Protein AF-0000000073595393 (afdb_homodimer)

Structure (mmCIF, N/CA/C/O backbone):
data_AF-0000000073595393-model_v1
#
loop_
_entity.id
_entity.type
_entity.pdbx_description
1 polymer 'Vacuolar protein 8'
#
loop_
_atom_site.group_PDB
_atom_site.id
_atom_site.type_symbol
_atom_site.label_atom_id
_atom_site.label_alt_id
_atom_site.label_comp_id
_atom_site.label_asym_id
_atom_site.label_entity_id
_atom_site.label_seq_id
_atom_site.pdbx_PDB_ins_code
_atom_site.Cartn_x
_atom_site.Cartn_y
_atom_site.Cartn_z
_atom_site.occupancy
_atom_site.B_iso_or_equiv
_atom_site.auth_seq_id
_atom_site.auth_comp_id
_atom_site.auth_asym_id
_atom_site.auth_atom_id
_atom_site.pdbx_PDB_model_num
ATOM 1 N N . MET A 1 1 ? 21.719 11.258 -5.488 1 20.14 1 MET A N 1
ATOM 2 C CA . MET A 1 1 ? 20.328 11.211 -5.09 1 20.14 1 MET A CA 1
ATOM 3 C C . MET A 1 1 ? 19.422 11.734 -6.203 1 20.14 1 MET A C 1
ATOM 5 O O . MET A 1 1 ? 19.188 12.938 -6.305 1 20.14 1 MET A O 1
ATOM 9 N N . LYS A 1 2 ? 19.406 11.078 -7.375 1 21.73 2 LYS A N 1
ATOM 10 C CA . LYS A 1 2 ? 19.422 11.422 -8.789 1 21.73 2 LYS A CA 1
ATOM 11 C C . LYS A 1 2 ? 18 11.648 -9.312 1 21.73 2 LYS A C 1
ATOM 13 O O . LYS A 1 2 ? 17.203 10.719 -9.375 1 21.73 2 LYS A O 1
ATOM 18 N N . HIS A 1 3 ? 17.391 12.773 -8.898 1 20.84 3 HIS A N 1
ATOM 19 C CA . HIS A 1 3 ? 16.031 13.281 -8.914 1 20.84 3 HIS A CA 1
ATOM 20 C C . HIS A 1 3 ? 15.508 13.422 -10.344 1 20.84 3 HIS A C 1
ATOM 22 O O . HIS A 1 3 ? 15.32 14.531 -10.836 1 20.84 3 HIS A O 1
ATOM 28 N N . SER A 1 4 ? 16 12.398 -11.18 1 20.38 4 SER A N 1
ATOM 29 C CA . SER A 1 4 ? 15.828 12.539 -12.625 1 20.38 4 SER A CA 1
ATOM 30 C C . SER A 1 4 ? 14.352 12.578 -13 1 20.38 4 SER A C 1
ATOM 32 O O . SER A 1 4 ? 13.578 11.711 -12.586 1 20.38 4 SER A O 1
ATOM 34 N N . GLU A 1 5 ? 13.828 13.789 -13.258 1 22.72 5 GLU A N 1
ATOM 35 C CA . GLU A 1 5 ? 12.602 14.461 -13.672 1 22.72 5 GLU A CA 1
ATOM 36 C C . GLU A 1 5 ? 12.078 13.898 -14.992 1 22.72 5 GLU A C 1
ATOM 38 O O . GLU A 1 5 ? 12.594 14.227 -16.062 1 22.72 5 GLU A O 1
ATOM 43 N N . ASN A 1 6 ? 11.82 12.5 -15 1 21.28 6 ASN A N 1
ATOM 44 C CA . ASN A 1 6 ? 11.523 11.852 -16.281 1 21.28 6 ASN A CA 1
ATOM 45 C C . ASN A 1 6 ? 10.289 12.461 -16.938 1 21.28 6 ASN A C 1
ATOM 47 O O . ASN A 1 6 ? 9.25 12.609 -16.297 1 21.28 6 ASN A O 1
ATOM 51 N N . ALA A 1 7 ? 10.5 13.336 -18.031 1 21.22 7 ALA A N 1
ATOM 52 C CA . ALA A 1 7 ? 9.711 14.109 -18.984 1 21.22 7 ALA A CA 1
ATOM 53 C C . ALA A 1 7 ? 8.688 13.227 -19.703 1 21.22 7 ALA A C 1
ATOM 55 O O . ALA A 1 7 ? 8.969 12.055 -19.984 1 21.22 7 ALA A O 1
ATOM 56 N N . PRO A 1 8 ? 7.43 13.688 -19.812 1 21.11 8 PRO A N 1
ATOM 57 C CA . PRO A 1 8 ? 6.234 13.016 -20.328 1 21.11 8 PRO A CA 1
ATOM 58 C C . PRO A 1 8 ? 6.324 12.742 -21.828 1 21.11 8 PRO A C 1
ATOM 60 O O . PRO A 1 8 ? 6.426 13.68 -22.625 1 21.11 8 PRO A O 1
ATOM 63 N N . ARG A 1 9 ? 7.184 11.742 -22.453 1 20.33 9 ARG A N 1
ATOM 64 C CA . ARG A 1 9 ? 7.375 11.492 -23.891 1 20.33 9 ARG A CA 1
ATOM 65 C C . ARG A 1 9 ? 6.074 11.039 -24.547 1 20.33 9 ARG A C 1
ATOM 67 O O . ARG A 1 9 ? 5.461 10.062 -24.109 1 20.33 9 ARG A O 1
ATOM 74 N N . PHE A 1 10 ? 5.344 11.906 -25.281 1 19.73 10 PHE A N 1
ATOM 75 C CA . PHE A 1 10 ? 4.094 11.727 -26.016 1 19.73 10 PHE A CA 1
ATOM 76 C C . PHE A 1 10 ? 4.309 10.875 -27.25 1 19.73 10 PHE A C 1
ATOM 78 O O . PHE A 1 10 ? 3.402 10.727 -28.078 1 19.73 10 PHE A O 1
ATOM 85 N N . PHE A 1 11 ? 5.02 9.656 -27.312 1 19.05 11 PHE A N 1
ATOM 86 C CA . PHE A 1 11 ? 5.387 9.031 -28.578 1 19.05 11 PHE A CA 1
ATOM 87 C C . PHE A 1 11 ? 4.16 8.438 -29.266 1 19.05 11 PHE A C 1
ATOM 89 O O . PHE A 1 11 ? 3.402 7.684 -28.656 1 19.05 11 PHE A O 1
ATOM 96 N N . SER A 1 12 ? 3.578 9.172 -30.266 1 19.48 12 SER A N 1
ATOM 97 C CA . SER A 1 12 ? 2.4 8.789 -31.031 1 19.48 12 SER A CA 1
ATOM 98 C C . SER A 1 12 ? 2.727 7.684 -32.031 1 19.48 12 SER A C 1
ATOM 100 O O . SER A 1 12 ? 3.488 7.898 -32.969 1 19.48 12 SER A O 1
ATOM 102 N N . PRO A 1 13 ? 3.053 6.441 -31.672 1 19.3 13 PRO A N 1
ATOM 103 C CA . PRO A 1 13 ? 3.572 5.535 -32.719 1 19.3 13 PRO A CA 1
ATOM 104 C C . PRO A 1 13 ? 2.51 5.121 -33.719 1 19.3 13 PRO A C 1
ATOM 106 O O . PRO A 1 13 ? 1.341 4.949 -33.375 1 19.3 13 PRO A O 1
ATOM 109 N N . ARG A 1 14 ? 2.666 5.438 -35 1 20.62 14 ARG A N 1
ATOM 110 C CA . ARG A 1 14 ? 1.896 5.254 -36.25 1 20.62 14 ARG A CA 1
ATOM 111 C C . ARG A 1 14 ? 1.828 3.779 -36.625 1 20.62 14 ARG A C 1
ATOM 113 O O . ARG A 1 14 ? 2.861 3.131 -36.812 1 20.62 14 ARG A O 1
ATOM 120 N N . PHE A 1 15 ? 0.966 2.955 -36.062 1 20.39 15 PHE A N 1
ATOM 121 C CA . PHE A 1 15 ? 0.879 1.542 -36.406 1 20.39 15 PHE A CA 1
ATOM 122 C C . PHE A 1 15 ? 0.303 1.364 -37.812 1 20.39 15 PHE A C 1
ATOM 124 O O . PHE A 1 15 ? -0.779 1.871 -38.094 1 20.39 15 PHE A O 1
ATOM 131 N N . LYS A 1 16 ? 1.207 1.181 -38.875 1 21.58 16 LYS A N 1
ATOM 132 C CA . LYS A 1 16 ? 0.833 0.852 -40.25 1 21.58 16 LYS A CA 1
ATOM 133 C C . LYS A 1 16 ? 0.175 -0.522 -40.312 1 21.58 16 LYS A C 1
ATOM 135 O O . LYS A 1 16 ? 0.71 -1.503 -39.812 1 21.58 16 LYS A O 1
ATOM 140 N N . ARG A 1 17 ? -1.15 -0.679 -40.594 1 22.92 17 ARG A N 1
ATOM 141 C CA . ARG A 1 17 ? -2.092 -1.787 -40.719 1 22.92 17 ARG A CA 1
ATOM 142 C C . ARG A 1 17 ? -1.833 -2.588 -41.969 1 22.92 17 ARG A C 1
ATOM 144 O O . ARG A 1 17 ? -2.492 -2.373 -43 1 22.92 17 ARG A O 1
ATOM 151 N N . THR A 1 18 ? -0.57 -3.062 -42.406 1 21.92 18 THR A N 1
ATOM 152 C CA . THR A 1 18 ? -0.555 -3.666 -43.719 1 21.92 18 THR A CA 1
ATOM 153 C C . THR A 1 18 ? -1.22 -5.039 -43.719 1 21.92 18 THR A C 1
ATOM 155 O O . THR A 1 18 ? -1.394 -5.668 -44.75 1 21.92 18 THR A O 1
ATOM 158 N N . GLN A 1 19 ? -1.277 -5.934 -42.656 1 21.39 19 GLN A N 1
ATOM 159 C CA . GLN A 1 19 ? -1.216 -7.367 -42.906 1 21.39 19 GLN A CA 1
ATOM 160 C C . GLN A 1 19 ? -2.543 -7.887 -43.469 1 21.39 19 GLN A C 1
ATOM 162 O O . GLN A 1 19 ? -3.553 -7.887 -42.75 1 21.39 19 GLN A O 1
ATOM 167 N N . GLY A 1 20 ? -2.869 -7.883 -44.844 1 22.88 20 GLY A N 1
ATOM 168 C CA . GLY A 1 20 ? -4.004 -8.219 -45.688 1 22.88 20 GLY A CA 1
ATOM 169 C C . GLY A 1 20 ? -4.383 -9.688 -45.625 1 22.88 20 GLY A C 1
ATOM 170 O O . GLY A 1 20 ? -5.57 -10.023 -45.594 1 22.88 20 GLY A O 1
ATOM 171 N N . HIS A 1 21 ? -3.48 -10.688 -46.031 1 24.42 21 HIS A N 1
ATOM 172 C CA . HIS A 1 21 ? -3.869 -11.922 -46.719 1 24.42 21 HIS A CA 1
ATOM 173 C C . HIS A 1 21 ? -4.414 -12.945 -45.719 1 24.42 21 HIS A C 1
ATOM 175 O O . HIS A 1 21 ? -4.867 -14.023 -46.125 1 24.42 21 HIS A O 1
ATOM 181 N N . LYS A 1 22 ? -3.799 -13.023 -44.438 1 27.8 22 LYS A N 1
ATOM 182 C CA . LYS A 1 22 ? -3.967 -14.203 -43.594 1 27.8 22 LYS A CA 1
ATOM 183 C C . LYS A 1 22 ? -5.41 -14.336 -43.125 1 27.8 22 LYS A C 1
ATOM 185 O O . LYS A 1 22 ? -5.699 -15.094 -42.188 1 27.8 22 LYS A O 1
ATOM 190 N N . LYS A 1 23 ? -6.383 -13.773 -44 1 29.8 23 LYS A N 1
ATOM 191 C CA . LYS A 1 23 ? -7.758 -13.656 -43.531 1 29.8 23 LYS A CA 1
ATOM 192 C C . LYS A 1 23 ? -8.484 -14.992 -43.594 1 29.8 23 LYS A C 1
ATOM 194 O O . LYS A 1 23 ? -9.57 -15.148 -43.031 1 29.8 23 LYS A O 1
ATOM 199 N N . LYS A 1 24 ? -8.07 -15.859 -44.438 1 31.69 24 LYS A N 1
ATOM 200 C CA . LYS A 1 24 ? -9.086 -16.828 -44.844 1 31.69 24 LYS A CA 1
ATOM 201 C C . LYS A 1 24 ? -9.211 -17.953 -43.812 1 31.69 24 LYS A C 1
ATOM 203 O O . LYS A 1 24 ? -10.32 -18.438 -43.531 1 31.69 24 LYS A O 1
ATOM 208 N N . GLY A 1 25 ? -8.07 -18.547 -43.406 1 29.92 25 GLY A N 1
ATOM 209 C CA . GLY A 1 25 ? -8.102 -19.797 -42.688 1 29.92 25 GLY A CA 1
ATOM 210 C C . GLY A 1 25 ? -8.703 -19.656 -41.281 1 29.92 25 GLY A C 1
ATOM 211 O O . GLY A 1 25 ? -9.258 -20.625 -40.75 1 29.92 25 GLY A O 1
ATOM 212 N N . VAL A 1 26 ? -8.562 -18.438 -40.719 1 31.11 26 VAL A N 1
ATOM 213 C CA . VAL A 1 26 ? -8.93 -18.188 -39.344 1 31.11 26 VAL A CA 1
ATOM 214 C C . VAL A 1 26 ? -10.445 -18.047 -39.219 1 31.11 26 VAL A C 1
ATOM 216 O O . VAL A 1 26 ? -10.992 -18.109 -38.094 1 31.11 26 VAL A O 1
ATOM 219 N N . ARG A 1 27 ? -11.164 -17.922 -40.406 1 32.09 27 ARG A N 1
ATOM 220 C CA . ARG A 1 27 ? -12.602 -17.688 -40.469 1 32.09 27 ARG A CA 1
ATOM 221 C C . ARG A 1 27 ? -13.375 -18.938 -40.125 1 32.09 27 ARG A C 1
ATOM 223 O O . ARG A 1 27 ? -14.375 -18.875 -39.375 1 32.09 27 ARG A O 1
ATOM 230 N N . SER A 1 28 ? -12.922 -20.078 -40.688 1 34.84 28 SER A N 1
ATOM 231 C CA . SER A 1 28 ? -13.688 -21.312 -40.625 1 34.84 28 SER A CA 1
ATOM 232 C C . SER A 1 28 ? -13.703 -21.859 -39.188 1 34.84 28 SER A C 1
ATOM 234 O O . SER A 1 28 ? -14.727 -22.359 -38.719 1 34.84 28 SER A O 1
ATOM 236 N N . CYS A 1 29 ? -12.609 -21.703 -38.562 1 31.98 29 CYS A N 1
ATOM 237 C CA . CYS A 1 29 ? -12.562 -22.391 -37.281 1 31.98 29 CYS A CA 1
ATOM 238 C C . CYS A 1 29 ? -13.414 -21.672 -36.25 1 31.98 29 CYS A C 1
ATOM 240 O O . CYS A 1 29 ? -14.117 -22.312 -35.469 1 31.98 29 CYS A O 1
ATOM 242 N N . PHE A 1 30 ? -13.531 -20.359 -36.281 1 33.78 30 PHE A N 1
ATOM 243 C CA . PHE A 1 30 ? -14.305 -19.578 -35.312 1 33.78 30 PHE A CA 1
ATOM 244 C C . PHE A 1 30 ? -15.797 -19.781 -35.531 1 33.78 30 PHE A C 1
ATOM 246 O O . PHE A 1 30 ? -16.547 -20 -34.562 1 33.78 30 PHE A O 1
ATOM 253 N N . GLN A 1 31 ? -16.203 -19.766 -36.781 1 38.31 31 GLN A N 1
ATOM 254 C CA . GLN A 1 31 ? -17.594 -20.031 -37.156 1 38.31 31 GLN A CA 1
ATOM 255 C C . GLN A 1 31 ? -18 -21.453 -36.781 1 38.31 31 GLN A C 1
ATOM 257 O O . GLN A 1 31 ? -19.109 -21.672 -36.312 1 38.31 31 GLN A O 1
ATOM 262 N N . THR A 1 32 ? -17.156 -22.297 -36.906 1 38 32 THR A N 1
ATOM 263 C CA . THR A 1 32 ? -17.469 -23.672 -36.531 1 38 32 THR A CA 1
ATOM 264 C C . THR A 1 32 ? -17.672 -23.812 -35.031 1 38 32 THR A C 1
ATOM 266 O O . THR A 1 32 ? -18.562 -24.516 -34.594 1 38 32 THR A O 1
ATOM 269 N N . CYS A 1 33 ? -16.875 -23.125 -34.219 1 38.53 33 CYS A N 1
ATOM 270 C CA . CYS A 1 33 ? -17.094 -23.25 -32.781 1 38.53 33 CYS A CA 1
ATOM 271 C C . CYS A 1 33 ? -18.438 -22.641 -32.375 1 38.53 33 CYS A C 1
ATOM 273 O O . CYS A 1 33 ? -19.172 -23.234 -31.594 1 38.53 33 CYS A O 1
ATOM 275 N N . ILE A 1 34 ? -18.828 -21.609 -33.031 1 42.38 34 ILE A N 1
ATOM 276 C CA . ILE A 1 34 ? -20.141 -21.016 -32.812 1 42.38 34 ILE A CA 1
ATOM 277 C C . ILE A 1 34 ? -21.234 -21.938 -33.406 1 42.38 34 ILE A C 1
ATOM 279 O O . ILE A 1 34 ? -22.266 -22.141 -32.781 1 42.38 34 ILE A O 1
ATOM 283 N N . ASP A 1 35 ? -20.969 -22.406 -34.656 1 40.5 35 ASP A N 1
ATOM 284 C CA . ASP A 1 35 ? -21.938 -23.297 -35.281 1 40.5 35 ASP A CA 1
ATOM 285 C C . ASP A 1 35 ? -22.125 -24.578 -34.5 1 40.5 35 ASP A C 1
ATOM 287 O O . ASP A 1 35 ? -23.25 -25.078 -34.375 1 40.5 35 ASP A O 1
ATOM 291 N N . LEU A 1 36 ? -21.172 -25.125 -34.031 1 37.69 36 LEU A N 1
ATOM 292 C CA . LEU A 1 36 ? -21.281 -26.359 -33.281 1 37.69 36 LEU A CA 1
ATOM 293 C C . LEU A 1 36 ? -22.062 -26.141 -31.984 1 37.69 36 LEU A C 1
ATOM 295 O O . LEU A 1 36 ? -22.859 -26.984 -31.578 1 37.69 36 LEU A O 1
ATOM 299 N N . LEU A 1 37 ? -21.922 -25.047 -31.422 1 37.69 37 LEU A N 1
ATOM 300 C CA . LEU A 1 37 ? -22.688 -24.781 -30.203 1 37.69 37 LEU A CA 1
ATOM 301 C C . LEU A 1 37 ? -24.141 -24.469 -30.547 1 37.69 37 LEU A C 1
ATOM 303 O O . LEU A 1 37 ? -25.047 -24.859 -29.812 1 37.69 37 LEU A O 1
ATOM 307 N N . ALA A 1 38 ? -24.453 -23.953 -31.578 1 37.75 38 ALA A N 1
ATOM 308 C CA . ALA A 1 38 ? -25.797 -23.688 -32.062 1 37.75 38 ALA A CA 1
ATOM 309 C C . ALA A 1 38 ? -26.5 -24.969 -32.469 1 37.75 38 ALA A C 1
ATOM 311 O O . ALA A 1 38 ? -27.719 -25.109 -32.281 1 37.75 38 ALA A O 1
ATOM 312 N N . LYS A 1 39 ? -26.094 -25.938 -33.094 1 36.66 39 LYS A N 1
ATOM 313 C CA . LYS A 1 39 ? -26.781 -27.125 -33.594 1 36.66 39 LYS A CA 1
ATOM 314 C C . LYS A 1 39 ? -27.266 -28 -32.469 1 36.66 39 LYS A C 1
ATOM 316 O O . LYS A 1 39 ? -28.328 -28.641 -32.562 1 36.66 39 LYS A O 1
ATOM 321 N N . ARG A 1 40 ? -26.734 -28.328 -31.422 1 31.75 40 ARG A N 1
ATOM 322 C CA . ARG A 1 40 ? -27.156 -29.438 -30.578 1 31.75 40 ARG A CA 1
ATOM 323 C C . ARG A 1 40 ? -28.266 -29.016 -29.609 1 31.75 40 ARG A C 1
ATOM 325 O O . ARG A 1 40 ? -28.875 -29.859 -28.953 1 31.75 40 ARG A O 1
ATOM 332 N N . SER A 1 41 ? -28.578 -27.859 -28.969 1 29.03 41 SER A N 1
ATOM 333 C CA . SER A 1 41 ? -29.75 -27.781 -28.109 1 29.03 41 SER A CA 1
ATOM 334 C C . SER A 1 41 ? -30.984 -27.359 -28.906 1 29.03 41 SER A C 1
ATOM 336 O O . SER A 1 41 ? -31.156 -26.172 -29.219 1 29.03 41 SER A O 1
ATOM 338 N N . PRO A 1 42 ? -31.766 -28.172 -29.484 1 31.53 42 PRO A N 1
ATOM 339 C CA . PRO A 1 42 ? -33.062 -27.859 -30.109 1 31.53 42 PRO A CA 1
ATOM 340 C C . PRO A 1 42 ? -34 -27.141 -29.156 1 31.53 42 PRO A C 1
ATOM 342 O O . PRO A 1 42 ? -34.781 -26.266 -29.578 1 31.53 42 PRO A O 1
ATOM 345 N N . GLN A 1 43 ? -34.438 -27.672 -27.984 1 31.95 43 GLN A N 1
ATOM 346 C CA . GLN A 1 43 ? -35.438 -27.109 -27.109 1 31.95 43 GLN A CA 1
ATOM 347 C C . GLN A 1 43 ? -35 -25.75 -26.562 1 31.95 43 GLN A C 1
ATOM 349 O O . GLN A 1 43 ? -35.688 -25.156 -25.734 1 31.95 43 GLN A O 1
ATOM 354 N N . MET A 1 44 ? -33.844 -25.453 -26.688 1 28.86 44 MET A N 1
ATOM 355 C CA . MET A 1 44 ? -33.562 -24.031 -26.484 1 28.86 44 MET A CA 1
ATOM 356 C C . MET A 1 44 ? -34.25 -23.203 -27.562 1 28.86 44 MET A C 1
ATOM 358 O O . MET A 1 44 ? -33.844 -23.172 -28.719 1 28.86 44 MET A O 1
ATOM 362 N N . ARG A 1 45 ? -35.625 -23.203 -27.547 1 26.98 45 ARG A N 1
ATOM 363 C CA . ARG A 1 45 ? -36.375 -22.219 -28.297 1 26.98 45 ARG A CA 1
ATOM 364 C C . ARG A 1 45 ? -35.719 -20.844 -28.219 1 26.98 45 ARG A C 1
ATOM 366 O O . ARG A 1 45 ? -35.531 -20.297 -27.141 1 26.98 45 ARG A O 1
ATOM 373 N N . PHE A 1 46 ? -35 -20.469 -29.047 1 27.64 46 PHE A N 1
ATOM 374 C CA . PHE A 1 46 ? -34.656 -19.109 -29.422 1 27.64 46 PHE A CA 1
ATOM 375 C C . PHE A 1 46 ? -35.906 -18.25 -29.547 1 27.64 46 PHE A C 1
ATOM 377 O O . PHE A 1 46 ? -36.594 -18.281 -30.562 1 27.64 46 PHE A O 1
ATOM 384 N N . ASN A 1 47 ? -36.812 -18.219 -28.75 1 27.25 47 ASN A N 1
ATOM 385 C CA . ASN A 1 47 ? -37.875 -17.25 -29 1 27.25 47 ASN A CA 1
ATOM 386 C C . ASN A 1 47 ? -37.312 -15.969 -29.625 1 27.25 47 ASN A C 1
ATOM 388 O O . ASN A 1 47 ? -36.094 -15.773 -29.688 1 27.25 47 ASN A O 1
ATOM 392 N N . SER A 1 48 ? -37.906 -14.594 -29.266 1 25.84 48 SER A N 1
ATOM 393 C CA . SER A 1 48 ? -37.875 -13.25 -29.844 1 25.84 48 SER A CA 1
ATOM 394 C C . SER A 1 48 ? -36.438 -12.727 -29.906 1 25.84 48 SER A C 1
ATOM 396 O O . SER A 1 48 ? -36.219 -11.555 -30.219 1 25.84 48 SER A O 1
ATOM 398 N N . TYR A 1 49 ? -35.656 -13.086 -29.234 1 25.31 49 TYR A N 1
ATOM 399 C CA . TYR A 1 49 ? -34.406 -12.375 -29.484 1 25.31 49 TYR A CA 1
ATOM 400 C C . TYR A 1 49 ? -33.938 -12.57 -30.922 1 25.31 49 TYR A C 1
ATOM 402 O O . TYR A 1 49 ? -33.188 -13.5 -31.219 1 25.31 49 TYR A O 1
ATOM 410 N N . SER A 1 50 ? -34.688 -12.648 -32 1 27.42 50 SER A N 1
ATOM 411 C CA . SER A 1 50 ? -34.594 -12.484 -33.469 1 27.42 50 SER A CA 1
ATOM 412 C C . SER A 1 50 ? -33.625 -11.375 -33.844 1 27.42 50 SER A C 1
ATOM 414 O O . SER A 1 50 ? -33.188 -11.289 -34.969 1 27.42 50 SER A O 1
ATOM 416 N N . GLN A 1 51 ? -33.656 -10.258 -33.219 1 25.52 51 GLN A N 1
ATOM 417 C CA . GLN A 1 51 ? -32.969 -9.055 -33.656 1 25.52 51 GLN A CA 1
ATOM 418 C C . GLN A 1 51 ? -31.484 -9.117 -33.281 1 25.52 51 GLN A C 1
ATOM 420 O O . GLN A 1 51 ? -31.016 -8.328 -32.469 1 25.52 51 GLN A O 1
ATOM 425 N N . VAL A 1 52 ? -31.078 -10.141 -32.938 1 27.62 52 VAL A N 1
ATOM 426 C CA . VAL A 1 52 ? -29.625 -10.008 -32.844 1 27.62 52 VAL A CA 1
ATOM 427 C C . VAL A 1 52 ? -29.062 -9.641 -34.219 1 27.62 52 VAL A C 1
ATOM 429 O O . VAL A 1 52 ? -29.297 -10.344 -35.219 1 27.62 52 VAL A O 1
ATOM 432 N N . PRO A 1 53 ? -28.812 -8.391 -34.594 1 27.31 53 PRO A N 1
ATOM 433 C CA . PRO A 1 53 ? -28.312 -8.148 -35.938 1 27.31 53 PRO A CA 1
ATOM 434 C C . PRO A 1 53 ? -27.312 -9.195 -36.406 1 27.31 53 PRO A C 1
ATOM 436 O O . PRO A 1 53 ? -26.641 -9.82 -35.562 1 27.31 53 PRO A O 1
ATOM 439 N N . SER A 1 54 ? -27.547 -9.812 -37.562 1 27.06 54 SER A N 1
ATOM 440 C CA . SER A 1 54 ? -26.641 -10.484 -38.5 1 27.06 54 SER A CA 1
ATOM 441 C C . SER A 1 54 ? -25.25 -9.859 -38.438 1 27.06 54 SER A C 1
ATOM 443 O O . SER A 1 54 ? -25 -8.844 -39.094 1 27.06 54 SER A O 1
ATOM 445 N N . VAL A 1 55 ? -24.781 -9.703 -37.281 1 28.31 55 VAL A N 1
ATOM 446 C CA . VAL A 1 55 ? -23.406 -9.242 -37.438 1 28.31 55 VAL A CA 1
ATOM 447 C C . VAL A 1 55 ? -22.672 -10.156 -38.406 1 28.31 55 VAL A C 1
ATOM 449 O O . VAL A 1 55 ? -22.438 -11.328 -38.094 1 28.31 55 VAL A O 1
ATOM 452 N N . VAL A 1 56 ? -22.828 -10.109 -39.656 1 26.67 56 VAL A N 1
ATOM 453 C CA . VAL A 1 56 ? -22.094 -10.555 -40.812 1 26.67 56 VAL A CA 1
ATOM 454 C C . VAL A 1 56 ? -20.594 -10.414 -40.562 1 26.67 56 VAL A C 1
ATOM 456 O O . VAL A 1 56 ? -20.125 -9.344 -40.156 1 26.67 56 VAL A O 1
ATOM 459 N N . PRO A 1 57 ? -19.953 -11.656 -40.344 1 29.52 57 PRO A N 1
ATOM 460 C CA . PRO A 1 57 ? -18.5 -11.633 -40.438 1 29.52 57 PRO A CA 1
ATOM 461 C C . PRO A 1 57 ? -18 -10.781 -41.594 1 29.52 57 PRO A C 1
ATOM 463 O O . PRO A 1 57 ? -18.297 -11.078 -42.781 1 29.52 57 PRO A O 1
ATOM 466 N N . SER A 1 58 ? -18.125 -9.477 -41.531 1 27.89 58 SER A N 1
ATOM 467 C CA . SER A 1 58 ? -17.328 -8.852 -42.562 1 27.89 58 SER A CA 1
ATOM 468 C C . SER A 1 58 ? -15.898 -9.359 -42.562 1 27.89 58 SER A C 1
ATOM 470 O O . SER A 1 58 ? -15.422 -9.859 -41.531 1 27.89 58 SER A O 1
ATOM 472 N N . HIS A 1 59 ? -15.047 -9.562 -43.688 1 30.47 59 HIS A N 1
ATOM 473 C CA . HIS A 1 59 ? -13.719 -10.047 -44 1 30.47 59 HIS A CA 1
ATOM 474 C C . HIS A 1 59 ? -12.719 -9.695 -42.906 1 30.47 59 HIS A C 1
ATOM 476 O O . HIS A 1 59 ? -11.562 -10.133 -42.938 1 30.47 59 HIS A O 1
ATOM 482 N N . ARG A 1 60 ? -12.93 -8.523 -42.094 1 29.97 60 ARG A N 1
ATOM 483 C CA . ARG A 1 60 ? -11.797 -7.965 -41.375 1 29.97 60 ARG A CA 1
ATOM 484 C C . ARG A 1 60 ? -11.688 -8.586 -39.969 1 29.97 60 ARG A C 1
ATOM 486 O O . ARG A 1 60 ? -12.695 -8.93 -39.375 1 29.97 60 ARG A O 1
ATOM 493 N N . ASP A 1 61 ? -10.414 -9.125 -39.438 1 34.75 61 ASP A N 1
ATOM 494 C CA . ASP A 1 61 ? -9.781 -9.562 -38.219 1 34.75 61 ASP A CA 1
ATOM 495 C C . ASP A 1 61 ? -10.445 -8.922 -37 1 34.75 61 ASP A C 1
ATOM 497 O O . ASP A 1 61 ? -10.156 -9.289 -35.844 1 34.75 61 ASP A O 1
ATOM 501 N N . ARG A 1 62 ? -11.352 -7.91 -37.031 1 34.97 62 ARG A N 1
ATOM 502 C CA . ARG A 1 62 ? -11.727 -7.059 -35.906 1 34.97 62 ARG A CA 1
ATOM 503 C C . ARG A 1 62 ? -12.891 -7.656 -35.125 1 34.97 62 ARG A C 1
ATOM 505 O O . ARG A 1 62 ? -13.219 -7.191 -34.031 1 34.97 62 ARG A O 1
ATOM 512 N N . ASP A 1 63 ? -13.656 -8.594 -35.531 1 36.56 63 ASP A N 1
ATOM 513 C CA . ASP A 1 63 ? -14.914 -8.859 -34.844 1 36.56 63 ASP A CA 1
ATOM 514 C C . ASP A 1 63 ? -14.805 -10.094 -33.938 1 36.56 63 ASP A C 1
ATOM 516 O O . ASP A 1 63 ? -15.797 -10.523 -33.344 1 36.56 63 ASP A O 1
ATOM 520 N N . ILE A 1 64 ? -13.742 -10.828 -33.906 1 39.41 64 ILE A N 1
ATOM 521 C CA . ILE A 1 64 ? -13.547 -12.039 -33.125 1 39.41 64 ILE A CA 1
ATOM 522 C C . ILE A 1 64 ? -13.805 -11.758 -31.656 1 39.41 64 ILE A C 1
ATOM 524 O O . ILE A 1 64 ? -14.523 -12.5 -30.984 1 39.41 64 ILE A O 1
ATOM 528 N N . PRO A 1 65 ? -13.312 -10.703 -31.156 1 40.66 65 PRO A N 1
ATOM 529 C CA . PRO A 1 65 ? -13.492 -10.477 -29.719 1 40.66 65 PRO A CA 1
ATOM 530 C C . PRO A 1 65 ? -14.961 -10.328 -29.328 1 40.66 65 PRO A C 1
ATOM 532 O O . PRO A 1 65 ? -15.367 -10.789 -28.25 1 40.66 65 PRO A O 1
ATOM 535 N N . SER A 1 66 ? -15.711 -9.773 -30.25 1 39.78 66 SER A N 1
ATOM 536 C CA . SER A 1 66 ? -17.094 -9.484 -29.906 1 39.78 66 SER A CA 1
ATOM 537 C C . SER A 1 66 ? -17.922 -10.758 -29.797 1 39.78 66 SER A C 1
ATOM 539 O O . SER A 1 66 ? -18.781 -10.875 -28.922 1 39.78 66 SER A O 1
ATOM 541 N N . ASN A 1 67 ? -17.641 -11.75 -30.609 1 39.09 67 ASN A N 1
ATOM 542 C CA . ASN A 1 67 ? -18.438 -12.969 -30.641 1 39.09 67 ASN A CA 1
ATOM 543 C C . ASN A 1 67 ? -18.156 -13.867 -29.438 1 39.09 67 ASN A C 1
ATOM 545 O O . ASN A 1 67 ? -19.047 -14.562 -28.953 1 39.09 67 ASN A O 1
ATOM 549 N N . LEU A 1 68 ? -16.984 -13.789 -28.938 1 42.59 68 LEU A N 1
ATOM 550 C CA . LEU A 1 68 ? -16.609 -14.594 -27.781 1 42.59 68 LEU A CA 1
ATOM 551 C C . LEU A 1 68 ? -17.406 -14.18 -26.547 1 42.59 68 LEU A C 1
ATOM 553 O O . LEU A 1 68 ? -17.812 -15.031 -25.766 1 42.59 68 LEU A O 1
ATOM 557 N N . ILE A 1 69 ? -17.656 -12.922 -26.516 1 42.5 69 ILE A N 1
ATOM 558 C CA . ILE A 1 69 ? -18.422 -12.414 -25.375 1 42.5 69 ILE A CA 1
ATOM 559 C C . ILE A 1 69 ? -19.844 -12.945 -25.438 1 42.5 69 ILE A C 1
ATOM 561 O O . ILE A 1 69 ? -20.406 -13.352 -24.406 1 42.5 69 ILE A O 1
ATOM 565 N N . THR A 1 70 ? -20.328 -13 -26.531 1 39.94 70 THR A N 1
ATOM 566 C CA . THR A 1 70 ? -21.703 -13.453 -26.688 1 39.94 70 THR A CA 1
ATOM 567 C C . THR A 1 70 ? -21.828 -14.938 -26.344 1 39.94 70 THR A C 1
ATOM 569 O O . THR A 1 70 ? -22.844 -15.367 -25.781 1 39.94 70 THR A O 1
ATOM 572 N N . PHE A 1 71 ? -20.75 -15.688 -26.594 1 44.38 71 PHE A N 1
ATOM 573 C CA . PHE A 1 71 ? -20.703 -17.109 -26.312 1 44.38 71 PHE A CA 1
ATOM 574 C C . PHE A 1 71 ? -20.953 -17.375 -24.828 1 44.38 71 PHE A C 1
ATOM 576 O O . PHE A 1 71 ? -21.734 -18.25 -24.469 1 44.38 71 PHE A O 1
ATOM 583 N N . HIS A 1 72 ? -20.297 -16.766 -24.031 1 47.41 72 HIS A N 1
ATOM 584 C CA . HIS A 1 72 ? -20.391 -16.969 -22.594 1 47.41 72 HIS A CA 1
ATOM 585 C C . HIS A 1 72 ? -21.828 -16.859 -22.109 1 47.41 72 HIS A C 1
ATOM 587 O O . HIS A 1 72 ? -22.25 -17.609 -21.234 1 47.41 72 HIS A O 1
ATOM 593 N N . HIS A 1 73 ? -22.438 -16.031 -22.766 1 44.22 73 HIS A N 1
ATOM 594 C CA . HIS A 1 73 ? -23.812 -15.789 -22.359 1 44.22 73 HIS A CA 1
ATOM 595 C C . HIS A 1 73 ? -24.734 -16.906 -22.828 1 44.22 73 HIS A C 1
ATOM 597 O O . HIS A 1 73 ? -25.859 -17.047 -22.328 1 44.22 73 HIS A O 1
ATOM 603 N N . HIS A 1 74 ? -24.234 -17.812 -23.656 1 42.12 74 HIS A N 1
ATOM 604 C CA . HIS A 1 74 ? -25.125 -18.828 -24.203 1 42.12 74 HIS A CA 1
ATOM 605 C C . HIS A 1 74 ? -24.812 -20.203 -23.609 1 42.12 74 HIS A C 1
ATOM 607 O O . HIS A 1 74 ? -25.359 -21.219 -24.062 1 42.12 74 HIS A O 1
ATOM 613 N N . LEU A 1 75 ? -23.953 -20.375 -22.797 1 46.59 75 LEU A N 1
ATOM 614 C CA . LEU A 1 75 ? -23.672 -21.656 -22.156 1 46.59 75 LEU A CA 1
ATOM 615 C C . LEU A 1 75 ? -24.891 -22.172 -21.406 1 46.59 75 LEU A C 1
ATOM 617 O O . LEU A 1 75 ? -25.578 -21.391 -20.734 1 46.59 75 LEU A O 1
ATOM 621 N N . PRO A 1 76 ? -25.359 -23.422 -21.75 1 45.81 76 PRO A N 1
ATOM 622 C CA . PRO A 1 76 ? -26.547 -23.953 -21.062 1 45.81 76 PRO A CA 1
ATOM 623 C C . PRO A 1 76 ? -26.375 -24.016 -19.547 1 45.81 76 PRO A C 1
ATOM 625 O O . PRO A 1 76 ? -25.25 -24.156 -19.047 1 45.81 76 PRO A O 1
ATOM 628 N N . LYS A 1 77 ? -27.438 -23.875 -18.844 1 50.44 77 LYS A N 1
ATOM 629 C CA . LYS A 1 77 ? -27.516 -23.703 -17.391 1 50.44 77 LYS A CA 1
ATOM 630 C C . LYS A 1 77 ? -27.281 -25.031 -16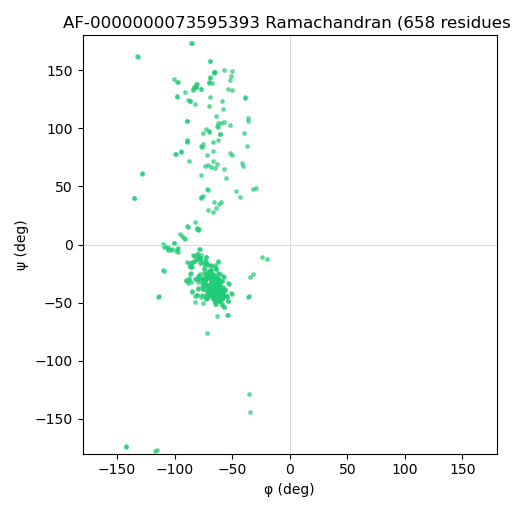.688 1 50.44 77 LYS A C 1
ATOM 632 O O . LYS A 1 77 ? -26.984 -25.062 -15.484 1 50.44 77 LYS A O 1
ATOM 637 N N . PRO A 1 78 ? -27.875 -26.219 -17.156 1 54.72 78 PRO A N 1
ATOM 638 C CA . PRO A 1 78 ? -27.469 -27.141 -16.078 1 54.72 78 PRO A CA 1
ATOM 639 C C . PRO A 1 78 ? -25.969 -27.391 -16.062 1 54.72 78 PRO A C 1
ATOM 641 O O . PRO A 1 78 ? -25.359 -27.578 -17.109 1 54.72 78 PRO A O 1
ATOM 644 N N . ALA A 1 79 ? -25.438 -27.422 -15 1 58.69 79 ALA A N 1
ATOM 645 C CA . ALA A 1 79 ? -24 -27.422 -14.758 1 58.69 79 ALA A CA 1
ATOM 646 C C . ALA A 1 79 ? -23.359 -28.688 -15.328 1 58.69 79 ALA A C 1
ATOM 648 O O . ALA A 1 79 ? -22.281 -28.625 -15.93 1 58.69 79 ALA A O 1
ATOM 649 N N . ASP A 1 80 ? -24.016 -29.797 -15.297 1 62.44 80 ASP A N 1
ATOM 650 C CA . ASP A 1 80 ? -23.422 -31.062 -15.703 1 62.44 80 ASP A CA 1
ATOM 651 C C . ASP A 1 80 ? -23.344 -31.172 -17.234 1 62.44 80 ASP A C 1
ATOM 653 O O . ASP A 1 80 ? -22.344 -31.641 -17.781 1 62.44 80 ASP A O 1
ATOM 657 N N . THR A 1 81 ? -24.391 -30.812 -17.844 1 58.78 81 THR A N 1
ATOM 658 C CA . THR A 1 81 ? -24.438 -30.875 -19.297 1 58.78 81 THR A CA 1
ATOM 659 C C . THR A 1 81 ? -23.422 -29.906 -19.922 1 58.78 81 THR A C 1
ATOM 661 O O . THR A 1 81 ? -22.781 -30.219 -20.922 1 58.78 81 THR A O 1
ATOM 664 N N . GLN A 1 82 ? -23.266 -28.891 -19.234 1 61.72 82 GLN A N 1
ATOM 665 C CA . GLN A 1 82 ? -22.312 -27.891 -19.703 1 61.72 82 GLN A CA 1
ATOM 666 C C . GLN A 1 82 ? -20.891 -28.422 -19.641 1 61.72 82 GLN A C 1
ATOM 668 O O . GLN A 1 82 ? -20.109 -28.266 -20.578 1 61.72 82 GLN A O 1
ATOM 673 N N . ALA A 1 83 ? -20.656 -29.156 -18.656 1 68.62 83 ALA A N 1
ATOM 674 C CA . ALA A 1 83 ? -19.312 -29.703 -18.453 1 68.62 83 ALA A CA 1
ATOM 675 C C . ALA A 1 83 ? -18.984 -30.734 -19.531 1 68.62 83 ALA A C 1
ATOM 677 O O . ALA A 1 83 ? -17.844 -30.797 -20 1 68.62 83 ALA A O 1
ATOM 678 N N . GLU A 1 84 ? -19.984 -31.453 -19.828 1 70.88 84 GLU A N 1
ATOM 679 C CA . GLU A 1 84 ? -19.781 -32.469 -20.844 1 70.88 84 GLU A CA 1
ATOM 680 C C . GLU A 1 84 ? -19.547 -31.859 -22.219 1 70.88 84 GLU A C 1
ATOM 682 O O . GLU A 1 84 ? -18.703 -32.312 -22.984 1 70.88 84 GLU A O 1
ATOM 687 N N . MET A 1 85 ? -20.281 -30.906 -22.484 1 65.06 85 MET A N 1
ATOM 688 C CA . MET A 1 85 ? -20.125 -30.203 -23.766 1 65.06 85 MET A CA 1
ATOM 689 C C . MET A 1 85 ? -18.75 -29.531 -23.844 1 65.06 85 MET A C 1
ATOM 691 O O . MET A 1 85 ? -18.109 -29.578 -24.891 1 65.06 85 MET A O 1
ATOM 695 N N . VAL A 1 86 ? -18.375 -29.078 -22.766 1 69.25 86 VAL A N 1
ATOM 696 C CA . VAL A 1 86 ? -17.078 -28.391 -22.719 1 69.25 86 VAL A CA 1
ATOM 697 C C . VAL A 1 86 ? -15.953 -29.391 -22.938 1 69.25 86 VAL A C 1
ATOM 699 O O . VAL A 1 86 ? -15.07 -29.172 -23.781 1 69.25 86 VAL A O 1
ATOM 702 N N . SER A 1 87 ? -16.094 -30.516 -22.406 1 73.25 87 SER A N 1
ATOM 703 C CA . SER A 1 87 ? -15.016 -31.484 -22.438 1 73.25 87 SER A CA 1
ATOM 704 C C . SER A 1 87 ? -14.977 -32.219 -23.781 1 73.25 87 SER A C 1
ATOM 706 O O . SER A 1 87 ? -13.906 -32.375 -24.359 1 73.25 87 SER A O 1
ATOM 708 N N . GLN A 1 88 ? -16.062 -32.594 -24.234 1 71.94 88 GLN A N 1
ATOM 709 C CA . GLN A 1 88 ? -16.078 -33.5 -25.375 1 71.94 88 GLN A CA 1
ATOM 710 C C . GLN A 1 88 ? -16.094 -32.719 -26.703 1 71.94 88 GLN A C 1
ATOM 712 O O . GLN A 1 88 ? -15.484 -33.156 -27.672 1 71.94 88 GLN A O 1
ATOM 717 N N . ASP A 1 89 ? -16.641 -31.656 -26.719 1 68.25 89 ASP A N 1
ATOM 718 C CA . ASP A 1 89 ? -16.859 -31 -28 1 68.25 89 ASP A CA 1
ATOM 719 C C . ASP A 1 89 ? -16.047 -29.719 -28.109 1 68.25 89 ASP A C 1
ATOM 721 O O . ASP A 1 89 ? -15.344 -29.5 -29.094 1 68.25 89 ASP A O 1
ATOM 725 N N . ILE A 1 90 ? -16.062 -29.031 -27.156 1 72.19 90 ILE A N 1
ATOM 726 C CA . ILE A 1 90 ? -15.547 -27.672 -27.234 1 72.19 90 ILE A CA 1
ATOM 727 C C . ILE A 1 90 ? -14.031 -27.672 -27.031 1 72.19 90 ILE A C 1
ATOM 729 O O . ILE A 1 90 ? -13.297 -27.047 -27.797 1 72.19 90 ILE A O 1
ATOM 733 N N . LEU A 1 91 ? -13.594 -28.438 -26.141 1 83.75 91 LEU A N 1
ATOM 734 C CA . LEU A 1 91 ? -12.211 -28.375 -25.688 1 83.75 91 LEU A CA 1
ATOM 735 C C . LEU A 1 91 ? -11.258 -28.781 -26.812 1 83.75 91 LEU A C 1
ATOM 737 O O . LEU A 1 91 ? -10.273 -28.078 -27.078 1 83.75 91 LEU A O 1
ATOM 741 N N . PRO A 1 92 ? -11.57 -29.859 -27.531 1 82.12 92 PRO A N 1
ATOM 742 C CA . PRO A 1 92 ? -10.648 -30.234 -28.609 1 82.12 92 PRO A CA 1
ATOM 743 C C . PRO A 1 92 ? -10.539 -29.156 -29.688 1 82.12 92 PRO A C 1
ATOM 745 O O . PRO A 1 92 ? -9.445 -28.906 -30.203 1 82.12 92 PRO A O 1
ATOM 748 N N . LYS A 1 93 ? -11.547 -28.578 -29.969 1 77.56 93 LYS A N 1
ATOM 749 C CA . LYS A 1 93 ? -11.539 -27.516 -30.969 1 77.56 93 LYS A CA 1
ATOM 750 C C . LYS A 1 93 ? -10.75 -26.297 -30.484 1 77.56 93 LYS A C 1
ATOM 752 O O . LYS A 1 93 ? -9.961 -25.734 -31.234 1 77.56 93 LYS A O 1
ATOM 757 N N . LEU A 1 94 ? -11 -25.953 -29.266 1 84 94 LEU A N 1
ATOM 758 C CA . LEU A 1 94 ? -10.289 -24.812 -28.688 1 84 94 LEU A CA 1
ATOM 759 C C . LEU A 1 94 ? -8.789 -25.062 -28.656 1 84 94 LEU A C 1
ATOM 761 O O . LEU A 1 94 ? -7.992 -24.172 -28.938 1 84 94 LEU A O 1
ATOM 765 N N . CYS A 1 95 ? -8.438 -26.297 -28.359 1 89.44 95 CYS A N 1
ATOM 766 C CA . CYS A 1 95 ? -7.023 -26.656 -28.312 1 89.44 95 CYS A CA 1
ATOM 767 C C . CYS A 1 95 ? -6.391 -26.5 -29.703 1 89.44 95 CYS A C 1
ATOM 769 O O . CYS A 1 95 ? -5.258 -26.047 -29.812 1 89.44 95 CYS A O 1
ATOM 771 N N . SER A 1 96 ? -7.16 -26.922 -30.688 1 87.31 96 SER A N 1
ATOM 772 C CA . SER A 1 96 ? -6.668 -26.766 -32.062 1 87.31 96 SER A CA 1
ATOM 773 C C . SER A 1 96 ? -6.504 -25.297 -32.406 1 87.31 96 SER A C 1
ATOM 775 O O . SER A 1 96 ? -5.523 -24.922 -33.062 1 87.31 96 SER A O 1
ATOM 777 N N . LEU A 1 97 ? -7.355 -24.484 -31.984 1 82.75 97 LEU A N 1
ATOM 778 C CA . LEU A 1 97 ? -7.328 -23.062 -32.312 1 82.75 97 LEU A CA 1
ATOM 779 C C . LEU A 1 97 ? -6.195 -22.359 -31.562 1 82.75 97 LEU A C 1
ATOM 781 O O . LEU A 1 97 ? -5.664 -21.359 -32.031 1 82.75 97 LEU A O 1
ATOM 785 N N . LEU A 1 98 ? -5.812 -22.875 -30.422 1 90.75 98 LEU A N 1
ATOM 786 C CA . LEU A 1 98 ? -4.688 -22.328 -29.672 1 90.75 98 LEU A CA 1
ATOM 787 C C . LEU A 1 98 ? -3.395 -22.438 -30.469 1 90.75 98 LEU A C 1
ATOM 789 O O . LEU A 1 98 ? -2.457 -21.672 -30.266 1 90.75 98 LEU A O 1
ATOM 793 N N . ALA A 1 99 ? -3.381 -23.391 -31.375 1 91.12 99 ALA A N 1
ATOM 794 C CA . ALA A 1 99 ? -2.182 -23.641 -32.156 1 91.12 99 ALA A CA 1
ATOM 795 C C . ALA A 1 99 ? -2.236 -22.906 -33.5 1 91.12 99 ALA A C 1
ATOM 797 O O . ALA A 1 99 ? -1.353 -23.062 -34.344 1 91.12 99 ALA A O 1
ATOM 798 N N . SER A 1 100 ? -3.203 -22.078 -33.625 1 85 100 SER A N 1
ATOM 799 C CA . SER A 1 100 ? -3.395 -21.359 -34.875 1 85 100 SER A CA 1
ATOM 800 C C . SER A 1 100 ? -2.227 -20.422 -35.156 1 85 100 SER A C 1
ATOM 802 O O . SER A 1 100 ? -1.611 -19.891 -34.25 1 85 100 SER A O 1
ATOM 804 N N . GLY A 1 101 ? -1.934 -20.234 -36.406 1 87.94 101 GLY A N 1
ATOM 805 C CA . GLY A 1 101 ? -0.92 -19.281 -36.812 1 87.94 101 GLY A CA 1
ATOM 806 C C . GLY A 1 101 ? -1.365 -17.844 -36.656 1 87.94 101 GLY A C 1
ATOM 807 O O . GLY A 1 101 ? -0.536 -16.922 -36.625 1 87.94 101 GLY A O 1
ATOM 808 N N . SER A 1 102 ? -2.566 -17.672 -36.5 1 82 102 SER A N 1
ATOM 809 C CA . SER A 1 102 ? -3.125 -16.328 -36.344 1 82 102 SER A CA 1
ATOM 810 C C . SER A 1 102 ? -3.123 -15.898 -34.875 1 82 102 SER A C 1
ATOM 812 O O . SER A 1 102 ? -3.725 -16.562 -34.031 1 82 102 SER A O 1
ATOM 814 N N . GLU A 1 103 ? -2.514 -14.781 -34.656 1 86.19 103 GLU A N 1
ATOM 815 C CA . GLU A 1 103 ? -2.439 -14.219 -33.312 1 86.19 103 GLU A CA 1
ATOM 816 C C . GLU A 1 103 ? -3.83 -13.906 -32.781 1 86.19 103 GLU A C 1
ATOM 818 O O . GLU A 1 103 ? -4.125 -14.18 -31.609 1 86.19 103 GLU A O 1
ATOM 823 N N . ALA A 1 104 ? -4.605 -13.312 -33.562 1 75.88 104 ALA A N 1
ATOM 824 C CA . ALA A 1 104 ? -5.961 -12.945 -33.156 1 75.88 104 ALA A CA 1
ATOM 825 C C . ALA A 1 104 ? -6.762 -14.172 -32.75 1 75.88 104 ALA A C 1
ATOM 827 O O . ALA A 1 104 ? -7.488 -14.133 -31.75 1 75.88 104 ALA A O 1
ATOM 828 N N . VAL A 1 105 ? -6.574 -15.273 -33.469 1 79.75 105 VAL A N 1
ATOM 829 C CA . VAL A 1 105 ? -7.289 -16.516 -33.156 1 79.75 105 VAL A CA 1
ATOM 830 C C . VAL A 1 105 ? -6.777 -17.125 -31.859 1 79.75 105 VAL A C 1
ATOM 832 O O . VAL A 1 105 ? -7.562 -17.547 -31.016 1 79.75 105 VAL A O 1
ATOM 835 N N . ARG A 1 106 ? -5.512 -17.094 -31.641 1 87.19 106 ARG A N 1
ATOM 836 C CA . ARG A 1 106 ? -4.926 -17.609 -30.406 1 87.19 106 ARG A CA 1
ATOM 837 C C . ARG A 1 106 ? -5.43 -16.828 -29.188 1 87.19 106 ARG A C 1
ATOM 839 O O . ARG A 1 106 ? -5.852 -17.422 -28.203 1 87.19 106 ARG A O 1
ATOM 846 N N . ARG A 1 107 ? -5.52 -15.492 -29.328 1 81.94 107 ARG A N 1
ATOM 847 C CA . ARG A 1 107 ? -5.934 -14.617 -28.234 1 81.94 107 ARG A CA 1
ATOM 848 C C . ARG A 1 107 ? -7.41 -14.805 -27.922 1 81.94 107 ARG A C 1
ATOM 850 O O . ARG A 1 107 ? -7.793 -14.867 -26.75 1 81.94 107 ARG A O 1
ATOM 857 N N . ALA A 1 108 ? -8.141 -14.922 -28.922 1 74 108 ALA A N 1
ATOM 858 C CA . ALA A 1 108 ? -9.57 -15.141 -28.719 1 74 108 ALA A CA 1
ATOM 859 C C . ALA A 1 108 ? -9.828 -16.5 -28.062 1 74 108 ALA A C 1
ATOM 861 O O . ALA A 1 108 ? -10.688 -16.609 -27.188 1 74 108 ALA A O 1
ATOM 862 N N . SER A 1 109 ? -9.141 -17.5 -28.547 1 84.44 109 SER A N 1
ATOM 863 C CA . SER A 1 109 ? -9.32 -18.859 -28.047 1 84.44 109 SER A CA 1
ATOM 864 C C . SER A 1 109 ? -8.93 -18.969 -26.578 1 84.44 109 SER A C 1
ATOM 866 O O . SER A 1 109 ? -9.656 -19.562 -25.781 1 84.44 109 SER A O 1
ATOM 868 N N . VAL A 1 110 ? -7.852 -18.375 -26.25 1 89.44 110 VAL A N 1
ATOM 869 C CA . VAL A 1 110 ? -7.398 -18.469 -24.875 1 89.44 110 VAL A CA 1
ATOM 870 C C . VAL A 1 110 ? -8.32 -17.656 -23.969 1 89.44 110 VAL A C 1
ATOM 872 O O . VAL A 1 110 ? -8.57 -18.016 -22.812 1 89.44 110 VAL A O 1
ATOM 875 N N . ALA A 1 111 ? -8.812 -16.547 -24.422 1 80.5 111 ALA A N 1
ATOM 876 C CA . ALA A 1 111 ? -9.773 -15.75 -23.672 1 80.5 111 ALA A CA 1
ATOM 877 C C . ALA A 1 111 ? -11.047 -16.547 -23.391 1 80.5 111 ALA A C 1
ATOM 879 O O . ALA A 1 111 ? -11.586 -16.5 -22.281 1 80.5 111 ALA A O 1
ATOM 880 N N . LEU A 1 112 ? -11.477 -17.281 -24.344 1 77.5 112 LEU A N 1
ATOM 881 C CA . LEU A 1 112 ? -12.672 -18.094 -24.172 1 77.5 112 LEU A CA 1
ATOM 882 C C . LEU A 1 112 ? -12.43 -19.203 -23.156 1 77.5 112 LEU A C 1
ATOM 884 O O . LEU A 1 112 ? -13.281 -19.469 -22.312 1 77.5 112 LEU A O 1
ATOM 888 N N . LEU A 1 113 ? -11.359 -19.828 -23.266 1 85.81 113 LEU A N 1
ATOM 889 C CA . LEU A 1 113 ? -10.984 -20.875 -22.312 1 85.81 113 LEU A CA 1
ATOM 890 C C . LEU A 1 113 ? -10.953 -20.312 -20.891 1 85.81 113 LEU A C 1
ATOM 892 O O . LEU A 1 113 ? -11.344 -21 -19.938 1 85.81 113 LEU A O 1
ATOM 896 N N . TRP A 1 114 ? -10.461 -19.109 -20.75 1 82.38 114 TRP A N 1
ATOM 897 C CA . TRP A 1 114 ? -10.43 -18.453 -19.453 1 82.38 114 TRP A CA 1
ATOM 898 C C . TRP A 1 114 ? -11.836 -18.281 -18.891 1 82.38 114 TRP A C 1
ATOM 900 O O . TRP A 1 114 ? -12.086 -18.562 -17.719 1 82.38 114 TRP A O 1
ATOM 910 N N . ILE A 1 115 ? -12.703 -17.828 -19.703 1 73.44 115 ILE A N 1
ATOM 911 C CA . ILE A 1 115 ? -14.094 -17.656 -19.281 1 73.44 115 ILE A CA 1
ATOM 912 C C . ILE A 1 115 ? -14.664 -18.984 -18.812 1 73.44 115 ILE A C 1
ATOM 914 O O . ILE A 1 115 ? -15.273 -19.062 -17.75 1 73.44 115 ILE A O 1
ATOM 918 N N . LEU A 1 116 ? -14.43 -20.047 -19.531 1 76.69 116 LEU A N 1
ATOM 919 C CA . LEU A 1 116 ? -14.938 -21.375 -19.203 1 76.69 116 LEU A CA 1
ATOM 920 C C . LEU A 1 116 ? -14.328 -21.875 -17.906 1 76.69 116 LEU A C 1
ATOM 922 O O . LEU A 1 116 ? -15 -22.547 -17.125 1 76.69 116 LEU A O 1
ATOM 926 N N . SER A 1 117 ? -13.07 -21.547 -17.672 1 85.25 117 SER A N 1
ATOM 927 C CA . SER A 1 117 ? -12.344 -22.047 -16.516 1 85.25 117 SER A CA 1
ATOM 928 C C . SER A 1 117 ? -12.836 -21.391 -15.227 1 85.25 117 SER A C 1
ATOM 930 O O . SER A 1 117 ? -12.539 -21.859 -14.125 1 85.25 117 SER A O 1
ATOM 932 N N . GLN A 1 118 ? -13.562 -20.25 -15.305 1 75.94 118 GLN A N 1
ATOM 933 C CA . GLN A 1 118 ? -14.055 -19.516 -14.141 1 75.94 118 GLN A CA 1
ATOM 934 C C . GLN A 1 118 ? -15.227 -20.25 -13.492 1 75.94 118 GLN A C 1
ATOM 936 O O . GLN A 1 118 ? -15.594 -19.953 -12.352 1 75.94 118 GLN A O 1
ATOM 941 N N . HIS A 1 119 ? -15.766 -21.172 -14.172 1 72.38 119 HIS A N 1
ATOM 942 C CA . HIS A 1 119 ? -16.906 -21.922 -13.641 1 72.38 119 HIS A CA 1
ATOM 943 C C . HIS A 1 119 ? -16.469 -23.25 -13.039 1 72.38 119 HIS A C 1
ATOM 945 O O . HIS A 1 119 ? -15.898 -24.094 -13.734 1 72.38 119 HIS A O 1
ATOM 951 N N . PRO A 1 120 ? -16.844 -23.531 -11.805 1 77.88 120 PRO A N 1
ATOM 952 C CA . PRO A 1 120 ? -16.359 -24.719 -11.094 1 77.88 120 PRO A CA 1
ATOM 953 C C . PRO A 1 120 ? -16.75 -26.016 -11.797 1 77.88 120 PRO A C 1
ATOM 955 O O . PRO A 1 120 ? -15.969 -26.969 -11.805 1 77.88 120 PRO A O 1
ATOM 958 N N . HIS A 1 121 ? -17.844 -26.062 -12.422 1 76.25 121 HIS A N 1
ATOM 959 C CA . HIS A 1 121 ? -18.328 -27.281 -13.07 1 76.25 121 HIS A CA 1
ATOM 960 C C . HIS A 1 121 ? -17.484 -27.609 -14.305 1 76.25 121 HIS A C 1
ATOM 962 O O . HIS A 1 121 ? -17.469 -28.75 -14.75 1 76.25 121 HIS A O 1
ATOM 968 N N . ASN A 1 122 ? -16.875 -26.609 -14.867 1 79.62 122 ASN A N 1
ATOM 969 C CA . ASN A 1 122 ? -16.078 -26.844 -16.062 1 79.62 122 ASN A CA 1
ATOM 970 C C . ASN A 1 122 ? -14.648 -27.266 -15.719 1 79.62 122 ASN A C 1
ATOM 972 O O . ASN A 1 122 ? -13.922 -27.766 -16.578 1 79.62 122 ASN A O 1
ATOM 976 N N . GLN A 1 123 ? -14.203 -27.016 -14.492 1 84.69 123 GLN A N 1
ATOM 977 C CA . GLN A 1 123 ? -12.797 -27.125 -14.133 1 84.69 123 GLN A CA 1
ATOM 978 C C . GLN A 1 123 ? -12.32 -28.578 -14.227 1 84.69 123 GLN A C 1
ATOM 980 O O . GLN A 1 123 ? -11.258 -28.859 -14.789 1 84.69 123 GLN A O 1
ATOM 985 N N . ASP A 1 124 ? -13.18 -29.422 -13.828 1 83.19 124 ASP A N 1
ATOM 986 C CA . ASP A 1 124 ? -12.797 -30.828 -13.898 1 83.19 124 ASP A CA 1
ATOM 987 C C . ASP A 1 124 ? -12.758 -31.328 -15.336 1 83.19 124 ASP A C 1
ATOM 989 O O . ASP A 1 124 ? -11.914 -32.156 -15.695 1 83.19 124 ASP A O 1
ATOM 993 N N . ALA A 1 125 ? -13.664 -30.781 -16.062 1 82.75 125 ALA A N 1
ATOM 994 C CA . ALA A 1 125 ? -13.742 -31.188 -17.469 1 82.75 125 ALA A CA 1
ATOM 995 C C . ALA A 1 125 ? -12.57 -30.609 -18.266 1 82.75 125 ALA A C 1
ATOM 997 O O . ALA A 1 125 ? -12.125 -31.219 -19.234 1 82.75 125 ALA A O 1
ATOM 998 N N . LEU A 1 126 ? -12.094 -29.562 -17.766 1 86.12 126 LEU A N 1
ATOM 999 C CA . LEU A 1 126 ? -11.047 -28.844 -18.5 1 86.12 126 LEU A CA 1
ATOM 1000 C C . LEU A 1 126 ? -9.672 -29.391 -18.156 1 86.12 126 LEU A C 1
ATOM 1002 O O . LEU A 1 126 ? -8.758 -29.359 -18.984 1 86.12 126 LEU A O 1
ATOM 1006 N N . VAL A 1 127 ? -9.562 -29.859 -16.953 1 87.69 127 VAL A N 1
ATOM 1007 C CA . VAL A 1 127 ? -8.234 -30.297 -16.516 1 87.69 127 VAL A CA 1
ATOM 1008 C C . VAL A 1 127 ? -7.91 -31.656 -17.141 1 87.69 127 VAL A C 1
ATOM 1010 O O . VAL A 1 127 ? -8.266 -32.688 -16.594 1 87.69 127 VAL A O 1
ATOM 1013 N N . CYS A 1 128 ? -7.414 -31.656 -18.359 1 86.25 128 CYS A N 1
ATOM 1014 C CA . CYS A 1 128 ? -6.969 -32.844 -19.062 1 86.25 128 CYS A CA 1
ATOM 1015 C C . CYS A 1 128 ? -5.594 -32.625 -19.688 1 86.25 128 CYS A C 1
ATOM 1017 O O . CYS A 1 128 ? -5.129 -31.5 -19.797 1 86.25 128 CYS A O 1
ATOM 1019 N N . ALA A 1 129 ? -4.988 -33.719 -19.984 1 87.69 129 ALA A N 1
ATOM 1020 C CA . ALA A 1 129 ? -3.617 -33.688 -20.484 1 87.69 129 ALA A CA 1
ATOM 1021 C C . ALA A 1 129 ? -3.516 -32.844 -21.766 1 87.69 129 ALA A C 1
ATOM 1023 O O . ALA A 1 129 ? -2.537 -32.125 -21.969 1 87.69 129 ALA A O 1
ATOM 1024 N N . GLU A 1 130 ? -4.508 -32.938 -22.547 1 90.88 130 GLU A N 1
ATOM 1025 C CA . GLU A 1 130 ? -4.496 -32.25 -23.828 1 90.88 130 GLU A CA 1
ATOM 1026 C C . GLU A 1 130 ? -4.484 -30.75 -23.641 1 90.88 130 GLU A C 1
ATOM 1028 O O . GLU A 1 130 ? -3.66 -30.047 -24.234 1 90.88 130 GLU A O 1
ATOM 1033 N N . LEU A 1 131 ? -5.34 -30.266 -22.844 1 93.75 131 LEU A N 1
ATOM 1034 C CA . LEU A 1 131 ? -5.406 -28.828 -22.625 1 93.75 131 LEU A CA 1
ATOM 1035 C C . LEU A 1 131 ? -4.141 -28.312 -21.953 1 93.75 131 LEU A C 1
ATOM 1037 O O . LEU A 1 131 ? -3.578 -27.297 -22.359 1 93.75 131 LEU A O 1
ATOM 1041 N N . LEU A 1 132 ? -3.736 -28.984 -20.922 1 95.25 132 LEU A N 1
ATOM 1042 C CA . LEU A 1 132 ? -2.553 -28.562 -20.188 1 95.25 132 LEU A CA 1
ATOM 1043 C C . LEU A 1 132 ? -1.325 -28.531 -21.094 1 95.25 132 LEU A C 1
ATOM 1045 O O . LEU A 1 132 ? -0.509 -27.609 -21 1 95.25 132 LEU A O 1
ATOM 1049 N N . GLN A 1 133 ? -1.295 -29.531 -21.953 1 95.44 133 GLN A N 1
ATOM 1050 C CA . GLN A 1 133 ? -0.221 -29.547 -22.938 1 95.44 133 GLN A CA 1
ATOM 1051 C C . GLN A 1 133 ? -0.324 -28.359 -23.891 1 95.44 133 GLN A C 1
ATOM 1053 O O . GLN A 1 133 ? 0.68 -27.703 -24.188 1 95.44 133 GLN A O 1
ATOM 1058 N N . SER A 1 134 ? -1.442 -28.109 -24.344 1 95.56 134 SER A N 1
ATOM 1059 C CA . SER A 1 134 ? -1.669 -27.016 -25.266 1 95.56 134 SER A CA 1
ATOM 1060 C C . SER A 1 134 ? -1.337 -25.672 -24.641 1 95.56 134 SER A C 1
ATOM 1062 O O . SER A 1 134 ? -0.734 -24.797 -25.281 1 95.56 134 SER A O 1
ATOM 1064 N N . LEU A 1 135 ? -1.72 -25.531 -23.391 1 96.19 135 LEU A N 1
ATOM 1065 C CA . LEU A 1 135 ? -1.446 -24.297 -22.672 1 96.19 135 LEU A CA 1
ATOM 1066 C C . LEU A 1 135 ? 0.054 -24.078 -22.5 1 96.19 135 LEU A C 1
ATOM 1068 O O . LEU A 1 135 ? 0.57 -23 -22.75 1 96.19 135 LEU A O 1
ATOM 1072 N N . GLY A 1 136 ? 0.703 -25.125 -22.094 1 96.69 136 GLY A N 1
ATOM 1073 C CA . GLY A 1 136 ? 2.148 -25.047 -21.938 1 96.69 136 GLY A CA 1
ATOM 1074 C C . GLY A 1 136 ? 2.861 -24.703 -23.234 1 96.69 136 GLY A C 1
ATOM 1075 O O . GLY A 1 136 ? 3.75 -23.844 -23.25 1 96.69 136 GLY A O 1
ATOM 1076 N N . THR A 1 137 ? 2.451 -25.328 -24.266 1 95.25 137 THR A N 1
ATOM 1077 C CA . THR A 1 137 ? 3.047 -25.094 -25.578 1 95.25 137 THR A CA 1
ATOM 1078 C C . THR A 1 137 ? 2.779 -23.672 -26.047 1 95.25 137 THR A C 1
ATOM 1080 O O . THR A 1 137 ? 3.67 -23.016 -26.594 1 95.25 137 THR A O 1
ATOM 1083 N N . LEU A 1 138 ? 1.59 -23.266 -25.844 1 96 138 LEU A N 1
ATOM 1084 C CA . LEU A 1 138 ? 1.201 -21.922 -26.234 1 96 138 LEU A CA 1
ATOM 1085 C C . LEU A 1 138 ? 2.074 -20.875 -25.547 1 96 138 LEU A C 1
ATOM 1087 O O . LEU A 1 138 ? 2.59 -19.969 -26.188 1 96 138 LEU A O 1
ATOM 1091 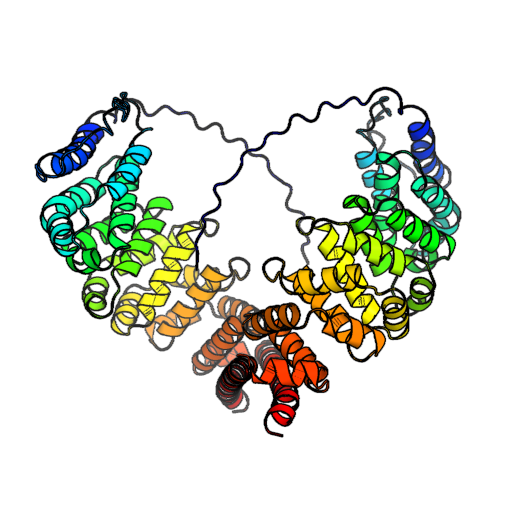N N . LEU A 1 139 ? 2.312 -21.031 -24.25 1 96.56 139 LEU A N 1
ATOM 1092 C CA . LEU A 1 139 ? 3.133 -20.125 -23.453 1 96.56 139 LEU A CA 1
ATOM 1093 C C . LEU A 1 139 ? 4.582 -20.141 -23.938 1 96.56 139 LEU A C 1
ATOM 1095 O O . LEU A 1 139 ? 5.219 -19.094 -24.031 1 96.56 139 LEU A O 1
ATOM 1099 N N . SER A 1 140 ? 4.996 -21.281 -24.297 1 94 140 SER A N 1
ATOM 1100 C CA . SER A 1 140 ? 6.383 -21.438 -24.719 1 94 140 SER A CA 1
ATOM 1101 C C . SER A 1 140 ? 6.594 -20.875 -26.125 1 94 140 SER A C 1
ATOM 1103 O O . SER A 1 140 ? 7.676 -20.375 -26.453 1 94 140 SER A O 1
ATOM 1105 N N . ALA A 1 141 ? 5.629 -21 -26.875 1 92.88 141 ALA A N 1
ATOM 1106 C CA . ALA A 1 141 ? 5.738 -20.547 -28.266 1 92.88 141 ALA A CA 1
ATOM 1107 C C . ALA A 1 141 ? 5.555 -19.031 -28.359 1 92.88 141 ALA A C 1
ATOM 1109 O O . ALA A 1 141 ? 6.109 -18.391 -29.266 1 92.88 141 ALA A O 1
ATOM 1110 N N . HIS A 1 142 ? 4.832 -18.484 -27.5 1 91.25 142 HIS A N 1
ATOM 1111 C CA . HIS A 1 142 ? 4.504 -17.062 -27.578 1 91.25 142 HIS A CA 1
ATOM 1112 C C . HIS A 1 142 ? 4.797 -16.359 -26.266 1 91.25 142 HIS A C 1
ATOM 1114 O O . HIS A 1 142 ? 3.934 -15.656 -25.719 1 91.25 142 HIS A O 1
ATOM 1120 N N . THR A 1 143 ? 6.008 -16.375 -25.875 1 86.06 143 THR A N 1
ATOM 1121 C CA . THR A 1 143 ? 6.453 -15.953 -24.547 1 86.06 143 THR A CA 1
ATOM 1122 C C . THR A 1 143 ? 6.305 -14.438 -24.375 1 86.06 143 THR A C 1
ATOM 1124 O O . THR A 1 143 ? 6.109 -13.953 -23.266 1 86.06 143 THR A O 1
ATOM 1127 N N . THR A 1 144 ? 6.27 -13.742 -25.453 1 89.44 144 THR A N 1
ATOM 1128 C CA . THR A 1 144 ? 6.297 -12.281 -25.359 1 89.44 144 THR A CA 1
ATOM 1129 C C . THR A 1 144 ? 4.891 -11.711 -25.531 1 89.44 144 THR A C 1
ATOM 1131 O O . THR A 1 144 ? 4.715 -10.492 -25.547 1 89.44 144 THR A O 1
ATOM 1134 N N . ASP A 1 145 ? 3.938 -12.516 -25.688 1 92.5 145 ASP A N 1
ATOM 1135 C CA . ASP A 1 145 ? 2.564 -12.047 -25.844 1 92.5 145 ASP A CA 1
ATOM 1136 C C . ASP A 1 145 ? 1.877 -11.922 -24.484 1 92.5 145 ASP A C 1
ATOM 1138 O O . ASP A 1 145 ? 1.466 -12.922 -23.891 1 92.5 145 ASP A O 1
ATOM 1142 N N . PRO A 1 146 ? 1.681 -10.719 -24.016 1 91.75 146 PRO A N 1
ATOM 1143 C CA . PRO A 1 146 ? 1.147 -10.531 -22.672 1 91.75 146 PRO A CA 1
ATOM 1144 C C . PRO A 1 146 ? -0.302 -10.992 -22.531 1 91.75 146 PRO A C 1
ATOM 1146 O O . PRO A 1 146 ? -0.714 -11.445 -21.469 1 91.75 146 PRO A O 1
ATOM 1149 N N . VAL A 1 147 ? -1.048 -10.922 -23.578 1 85.88 147 VAL A N 1
ATOM 1150 C CA . VAL A 1 147 ? -2.447 -11.328 -23.531 1 85.88 147 VAL A CA 1
ATOM 1151 C C . VAL A 1 147 ? -2.539 -12.836 -23.328 1 85.88 147 VAL A C 1
ATOM 1153 O O . VAL A 1 147 ? -3.285 -13.312 -22.469 1 85.88 147 VAL A O 1
ATOM 1156 N N . ILE A 1 148 ? -1.734 -13.57 -24.031 1 93.19 148 ILE A N 1
ATOM 1157 C CA . ILE A 1 148 ? -1.692 -15.023 -23.906 1 93.19 148 ILE A CA 1
ATOM 1158 C C . ILE A 1 148 ? -1.184 -15.422 -22.531 1 93.19 148 ILE A C 1
ATOM 1160 O O . ILE A 1 148 ? -1.771 -16.281 -21.859 1 93.19 148 ILE A O 1
ATOM 1164 N N . ALA A 1 149 ? -0.157 -14.742 -22.141 1 95 149 ALA A N 1
ATOM 1165 C CA . ALA A 1 149 ? 0.45 -15.062 -20.859 1 95 149 ALA A CA 1
ATOM 1166 C C . ALA A 1 149 ? -0.54 -14.852 -19.719 1 95 149 ALA A C 1
ATOM 1168 O O . ALA A 1 149 ? -0.669 -15.695 -18.828 1 95 149 ALA A O 1
ATOM 1169 N N . GLY A 1 150 ? -1.223 -13.75 -19.797 1 92.5 150 GLY A N 1
ATOM 1170 C CA . GLY A 1 150 ? -2.18 -13.422 -18.75 1 92.5 150 GLY A CA 1
ATOM 1171 C C . GLY A 1 150 ? -3.336 -14.398 -18.672 1 92.5 150 GLY A C 1
ATOM 1172 O O . GLY A 1 150 ? -3.631 -14.93 -17.594 1 92.5 150 GLY A O 1
ATOM 1173 N N . HIS A 1 151 ? -3.926 -14.625 -19.734 1 89.5 151 HIS A N 1
ATOM 1174 C CA . HIS A 1 151 ? -5.07 -15.531 -19.75 1 89.5 151 HIS A CA 1
ATOM 1175 C C . HIS A 1 151 ? -4.652 -16.953 -19.391 1 89.5 151 HIS A C 1
ATOM 1177 O O . HIS A 1 151 ? -5.328 -17.625 -18.609 1 89.5 151 HIS A O 1
ATOM 1183 N N . ALA A 1 152 ? -3.598 -17.422 -19.984 1 95.75 152 ALA A N 1
ATOM 1184 C CA . ALA A 1 152 ? -3.129 -18.781 -19.703 1 95.75 1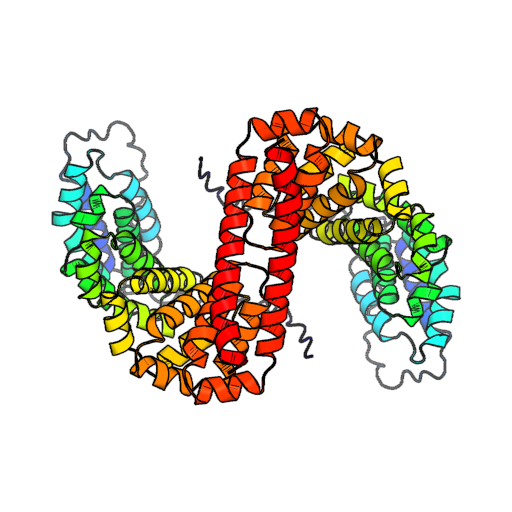52 ALA A CA 1
ATOM 1185 C C . ALA A 1 152 ? -2.832 -18.969 -18.219 1 95.75 152 ALA A C 1
ATOM 1187 O O . ALA A 1 152 ? -3.215 -19.969 -17.625 1 95.75 152 ALA A O 1
ATOM 1188 N N . ALA A 1 153 ? -2.172 -17.984 -17.609 1 95.75 153 ALA A N 1
ATOM 1189 C CA . ALA A 1 153 ? -1.877 -18.047 -16.188 1 95.75 153 ALA A CA 1
ATOM 1190 C C . ALA A 1 153 ? -3.16 -18.141 -15.359 1 95.75 153 ALA A C 1
ATOM 1192 O O . ALA A 1 153 ? -3.244 -18.922 -14.414 1 95.75 153 ALA A O 1
ATOM 1193 N N . CYS A 1 154 ? -4.109 -17.344 -15.773 1 90.31 154 CYS A N 1
ATOM 1194 C CA . CYS A 1 154 ? -5.383 -17.344 -15.062 1 90.31 154 CYS A CA 1
ATOM 1195 C C . CYS A 1 154 ? -6.09 -18.688 -15.203 1 90.31 154 CYS A C 1
ATOM 1197 O O . CYS A 1 154 ? -6.68 -19.188 -14.242 1 90.31 154 CYS A O 1
ATOM 1199 N N . ILE A 1 155 ? -6.082 -19.281 -16.281 1 91 155 ILE A N 1
ATOM 1200 C CA . ILE A 1 155 ? -6.684 -20.594 -16.516 1 91 155 ILE A CA 1
ATOM 1201 C C . ILE A 1 155 ? -6.016 -21.641 -15.625 1 91 155 ILE A C 1
ATOM 1203 O O . ILE A 1 155 ? -6.695 -22.391 -14.93 1 91 155 ILE A O 1
ATOM 1207 N N . ILE A 1 156 ? -4.699 -21.625 -15.648 1 95.38 156 ILE A N 1
ATOM 1208 C CA . ILE A 1 156 ? -3.936 -22.594 -14.867 1 95.38 156 ILE A CA 1
ATOM 1209 C C . ILE A 1 156 ? -4.258 -22.438 -13.383 1 95.38 156 ILE A C 1
ATOM 1211 O O . ILE A 1 156 ? -4.441 -23.422 -12.664 1 95.38 156 ILE A O 1
ATOM 1215 N N . LYS A 1 157 ? -4.355 -21.203 -12.945 1 91.88 157 LYS A N 1
ATOM 1216 C CA . LYS A 1 157 ? -4.703 -20.938 -11.555 1 91.88 157 LYS A CA 1
ATOM 1217 C C . LYS A 1 157 ? -6.098 -21.453 -11.227 1 91.88 157 LYS A C 1
ATOM 1219 O O . LYS A 1 157 ? -6.301 -22.094 -10.188 1 91.88 157 LYS A O 1
ATOM 1224 N N . ASN A 1 158 ? -7 -21.188 -12.125 1 85.88 158 ASN A N 1
ATOM 1225 C CA . ASN A 1 158 ? -8.367 -21.641 -11.906 1 85.88 158 ASN A CA 1
ATOM 1226 C C . ASN A 1 158 ? -8.461 -23.172 -11.859 1 85.88 158 ASN A C 1
ATOM 1228 O O . ASN A 1 158 ? -9.273 -23.719 -11.117 1 85.88 158 ASN A O 1
ATOM 1232 N N . LEU A 1 159 ? -7.648 -23.812 -12.594 1 91.62 159 LEU A N 1
ATOM 1233 C CA . LEU A 1 159 ? -7.68 -25.266 -12.703 1 91.62 159 LEU A CA 1
ATOM 1234 C C . LEU A 1 159 ? -6.875 -25.906 -11.578 1 91.62 159 LEU A C 1
ATOM 1236 O O . LEU A 1 159 ? -6.992 -27.109 -11.336 1 91.62 159 LEU A O 1
ATOM 1240 N N . SER A 1 160 ? -6.012 -25.141 -10.883 1 87.75 160 SER A N 1
ATOM 1241 C CA . SER A 1 160 ? -5.09 -25.672 -9.883 1 87.75 160 SER A CA 1
ATOM 1242 C C . SER A 1 160 ? -5.812 -25.984 -8.57 1 87.75 160 SER A C 1
ATOM 1244 O O . SER A 1 160 ? -5.254 -25.797 -7.492 1 87.75 160 SER A O 1
ATOM 1246 N N . LEU A 1 161 ? -6.879 -26.469 -8.711 1 77.94 161 LEU A N 1
ATOM 1247 C CA . LEU A 1 161 ? -7.562 -26.969 -7.527 1 77.94 161 LEU A CA 1
ATOM 1248 C C . LEU A 1 161 ? -6.867 -28.203 -6.973 1 77.94 161 LEU A C 1
ATOM 1250 O O . LEU A 1 161 ? -6.168 -28.906 -7.707 1 77.94 161 LEU A O 1
ATOM 1254 N N . SER A 1 162 ? -7.027 -28.562 -5.719 1 76.06 162 SER A N 1
ATOM 1255 C CA . SER A 1 162 ? -6.289 -29.578 -4.977 1 76.06 162 SER A CA 1
ATOM 1256 C C . SER A 1 162 ? -6.242 -30.891 -5.738 1 76.06 162 SER A C 1
ATOM 1258 O O . SER A 1 162 ? -5.184 -31.516 -5.859 1 76.06 162 SER A O 1
ATOM 1260 N N . LYS A 1 163 ? -7.391 -31.281 -6.344 1 83.62 163 LYS A N 1
ATOM 1261 C CA . LYS A 1 163 ? -7.406 -32.594 -7.008 1 83.62 163 LYS A CA 1
ATOM 1262 C C . LYS A 1 163 ? -6.695 -32.531 -8.352 1 83.62 163 LYS A C 1
ATOM 1264 O O . LYS A 1 163 ? -6.246 -33.562 -8.875 1 83.62 163 LYS A O 1
ATOM 1269 N N . ASN A 1 164 ? -6.457 -31.359 -8.906 1 85.81 164 ASN A N 1
ATOM 1270 C CA . ASN A 1 164 ? -5.934 -31.219 -10.258 1 85.81 164 ASN A CA 1
ATOM 1271 C C . ASN A 1 164 ? -4.484 -30.734 -10.25 1 85.81 164 ASN A C 1
ATOM 1273 O O . ASN A 1 164 ? -3.834 -30.688 -11.297 1 85.81 164 ASN A O 1
ATOM 1277 N N . ARG A 1 165 ? -3.957 -30.484 -9.141 1 89.5 165 ARG A N 1
ATOM 1278 C CA . ARG A 1 165 ? -2.664 -29.812 -9.008 1 89.5 165 ARG A CA 1
ATOM 1279 C C . ARG A 1 165 ? -1.538 -30.703 -9.547 1 89.5 165 ARG A C 1
ATOM 1281 O O . ARG A 1 165 ? -0.616 -30.203 -10.195 1 89.5 165 ARG A O 1
ATOM 1288 N N . GLU A 1 166 ? -1.691 -31.938 -9.344 1 91 166 GLU A N 1
ATOM 1289 C CA . GLU A 1 166 ? -0.64 -32.844 -9.758 1 91 166 GLU A CA 1
ATOM 1290 C C . GLU A 1 166 ? -0.535 -32.938 -11.281 1 91 166 GLU A C 1
ATOM 1292 O O . GLU A 1 166 ? 0.568 -32.969 -11.828 1 91 166 GLU A O 1
ATOM 1297 N N . ARG A 1 167 ? -1.642 -32.906 -11.883 1 92.31 167 ARG A N 1
ATOM 1298 C CA . ARG A 1 167 ? -1.668 -32.969 -13.344 1 92.31 167 ARG A CA 1
ATOM 1299 C C . ARG A 1 167 ? -1.02 -31.703 -13.938 1 92.31 167 ARG A C 1
ATOM 1301 O O . ARG A 1 167 ? -0.323 -31.797 -14.953 1 92.31 167 ARG A O 1
ATOM 1308 N N . ILE A 1 168 ? -1.246 -30.641 -13.297 1 93.88 168 ILE A N 1
ATOM 1309 C CA . ILE A 1 168 ? -0.676 -29.375 -13.75 1 93.88 168 ILE A CA 1
ATOM 1310 C C . ILE A 1 168 ? 0.839 -29.406 -13.57 1 93.88 168 ILE A C 1
ATOM 1312 O O . ILE A 1 168 ? 1.587 -29.031 -14.484 1 93.88 168 ILE A O 1
ATOM 1316 N N . ILE A 1 169 ? 1.262 -29.922 -12.461 1 94.06 169 ILE A N 1
ATOM 1317 C CA . ILE A 1 169 ? 2.678 -29.969 -12.117 1 94.06 169 ILE A CA 1
ATOM 1318 C C . ILE A 1 169 ? 3.416 -30.875 -13.102 1 94.06 169 ILE A C 1
ATOM 1320 O O . ILE A 1 169 ? 4.543 -30.578 -13.5 1 94.06 169 ILE A O 1
ATOM 1324 N N . GLU A 1 170 ? 2.729 -31.906 -13.508 1 93 170 GLU A N 1
ATOM 1325 C CA . GLU A 1 170 ? 3.342 -32.875 -14.406 1 93 170 GLU A CA 1
ATOM 1326 C C . GLU A 1 170 ? 3.281 -32.406 -15.859 1 93 170 GLU A C 1
ATOM 1328 O O . GLU A 1 170 ? 3.934 -33 -16.734 1 93 170 GLU A O 1
ATOM 1333 N N . SER A 1 171 ? 2.518 -31.453 -16.125 1 94.81 171 SER A N 1
ATOM 1334 C CA . SER A 1 171 ? 2.383 -30.906 -17.469 1 94.81 171 SER A CA 1
ATOM 1335 C C . SER A 1 171 ? 3.453 -29.859 -17.75 1 94.81 171 SER A C 1
ATOM 1337 O O . SER A 1 171 ? 4.219 -29.484 -16.859 1 94.81 171 SER A O 1
ATOM 1339 N N . PRO A 1 172 ? 3.531 -29.359 -19 1 95.94 172 PRO A N 1
ATOM 1340 C CA . PRO A 1 172 ? 4.527 -28.328 -19.312 1 95.94 172 PRO A CA 1
ATOM 1341 C C . PRO A 1 172 ? 4.098 -26.922 -18.875 1 95.94 172 PRO A C 1
ATOM 1343 O O . PRO A 1 172 ? 4.719 -25.938 -19.266 1 95.94 172 PRO A O 1
ATOM 1346 N N . CYS A 1 173 ? 3.08 -26.844 -18.078 1 96.31 173 CYS A N 1
ATOM 1347 C CA . CYS A 1 173 ? 2.525 -25.547 -17.703 1 96.31 173 CYS A CA 1
ATOM 1348 C C . CYS A 1 173 ? 3.514 -24.75 -16.859 1 96.31 173 CYS A C 1
ATOM 1350 O O . CYS A 1 173 ? 3.695 -23.547 -17.094 1 96.31 173 CYS A O 1
ATOM 1352 N N . VAL A 1 174 ? 4.16 -25.344 -15.938 1 96.69 174 VAL A N 1
ATOM 1353 C CA . VAL A 1 174 ? 5.102 -24.656 -15.062 1 96.69 174 VAL A CA 1
ATOM 1354 C C . VAL A 1 174 ? 6.238 -24.062 -15.891 1 96.69 174 VAL A C 1
ATOM 1356 O O . VAL A 1 174 ? 6.602 -22.906 -15.719 1 96.69 174 VAL A O 1
ATOM 1359 N N . GLU A 1 175 ? 6.695 -24.891 -16.844 1 96.38 175 GLU A N 1
ATOM 1360 C CA . GLU A 1 175 ? 7.766 -24.438 -17.719 1 96.38 175 GLU A CA 1
ATOM 1361 C C . GLU A 1 175 ? 7.301 -23.266 -18.578 1 96.38 175 GLU A C 1
ATOM 1363 O O . GLU A 1 175 ? 8.047 -22.297 -18.781 1 96.38 175 GLU A O 1
ATOM 1368 N N . GLY A 1 176 ? 6.152 -23.453 -19.094 1 96.81 176 GLY A N 1
ATOM 1369 C CA . GLY A 1 176 ? 5.59 -22.359 -19.891 1 96.81 176 GLY A CA 1
ATOM 1370 C C . GLY A 1 176 ? 5.465 -21.062 -19.109 1 96.81 176 GLY A C 1
ATOM 1371 O O . GLY A 1 176 ? 5.793 -20 -19.625 1 96.81 176 GLY A O 1
ATOM 1372 N N . LEU A 1 177 ? 5.008 -21.125 -17.891 1 97.44 177 LEU A N 1
ATOM 1373 C CA . LEU A 1 177 ? 4.867 -19.938 -17.031 1 97.44 177 LEU A CA 1
ATOM 1374 C C . LEU A 1 177 ? 6.227 -19.312 -16.75 1 97.44 177 LEU A C 1
ATOM 1376 O O . LEU A 1 177 ? 6.359 -18.094 -16.734 1 97.44 177 LEU A O 1
ATOM 1380 N N . LEU A 1 178 ? 7.215 -20.125 -16.516 1 97.69 178 LEU A N 1
ATOM 1381 C CA . LEU A 1 178 ? 8.562 -19.625 -16.25 1 97.69 178 LEU A CA 1
ATOM 1382 C C . LEU A 1 178 ? 9.109 -18.875 -17.469 1 97.69 178 LEU A C 1
ATOM 1384 O O . LEU A 1 178 ? 9.75 -17.828 -17.312 1 97.69 178 LEU A O 1
ATOM 1388 N N . GLN A 1 179 ? 8.828 -19.422 -18.609 1 96.44 179 GLN A N 1
ATOM 1389 C CA . GLN A 1 179 ? 9.281 -18.75 -19.828 1 96.44 179 GLN A CA 1
ATOM 1390 C C . GLN A 1 179 ? 8.586 -17.406 -20 1 96.44 179 GLN A C 1
ATOM 1392 O O . GLN A 1 179 ? 9.211 -16.422 -20.422 1 96.44 179 GLN A O 1
ATOM 1397 N N . ALA A 1 180 ? 7.332 -17.406 -19.75 1 96.06 180 ALA A N 1
ATOM 1398 C CA . ALA A 1 180 ? 6.586 -16.156 -19.812 1 96.06 180 ALA A CA 1
ATOM 1399 C C . ALA A 1 180 ? 7.148 -15.133 -18.828 1 96.06 180 ALA A C 1
ATOM 1401 O O . ALA A 1 180 ? 7.266 -13.953 -19.141 1 96.06 180 ALA A O 1
ATOM 1402 N N . LEU A 1 181 ? 7.496 -15.57 -17.656 1 97 181 LEU A N 1
ATOM 1403 C CA . LEU A 1 181 ? 8.07 -14.719 -16.625 1 97 181 LEU A CA 1
ATOM 1404 C C . LEU A 1 181 ? 9.32 -14.008 -17.125 1 97 181 LEU A C 1
ATOM 1406 O O . LEU A 1 181 ? 9.516 -12.82 -16.859 1 97 181 LEU A O 1
ATOM 1410 N N . LEU A 1 182 ? 10.062 -14.68 -17.859 1 96 182 LEU A N 1
ATOM 1411 C CA . LEU A 1 182 ? 11.328 -14.164 -18.359 1 96 182 LEU A CA 1
ATOM 1412 C C . LEU A 1 182 ? 11.094 -13.141 -19.469 1 96 182 LEU A C 1
ATOM 1414 O O . LEU A 1 182 ? 11.891 -12.227 -19.656 1 96 182 LEU A O 1
ATOM 1418 N N . SER A 1 183 ? 10.008 -13.273 -20.062 1 94.75 183 SER A N 1
ATOM 1419 C CA . SER A 1 183 ? 9.891 -12.57 -21.344 1 94.75 183 SER A CA 1
ATOM 1420 C C . SER A 1 183 ? 8.922 -11.391 -21.234 1 94.75 183 SER A C 1
ATOM 1422 O O . SER A 1 183 ? 8.992 -10.453 -22.016 1 94.75 183 SER A O 1
ATOM 1424 N N . ILE A 1 184 ? 8.062 -11.43 -20.297 1 93 184 ILE A N 1
ATOM 1425 C CA . ILE A 1 184 ? 7.023 -10.414 -20.219 1 93 184 ILE A CA 1
ATOM 1426 C C . ILE A 1 184 ? 7.59 -9.148 -19.562 1 93 184 ILE A C 1
ATOM 1428 O O . ILE A 1 184 ? 8.336 -9.227 -18.594 1 93 184 ILE A O 1
ATOM 1432 N N . ASP A 1 185 ? 7.215 -8.086 -20.125 1 90.62 185 ASP A N 1
ATOM 1433 C CA . ASP A 1 185 ? 7.648 -6.801 -19.594 1 90.62 185 ASP A CA 1
ATOM 1434 C C . ASP A 1 185 ? 6.988 -6.516 -18.234 1 90.62 185 ASP A C 1
ATOM 1436 O O . ASP A 1 185 ? 5.797 -6.777 -18.062 1 90.62 185 ASP A O 1
ATOM 1440 N N . ILE A 1 186 ? 7.723 -5.875 -17.344 1 88.06 186 ILE A N 1
ATOM 1441 C CA . ILE A 1 186 ? 7.297 -5.633 -15.969 1 88.06 186 ILE A CA 1
ATOM 1442 C C . ILE A 1 186 ? 6.125 -4.652 -15.961 1 88.06 186 ILE A C 1
ATOM 1444 O O . ILE A 1 186 ? 5.359 -4.605 -15 1 88.06 186 ILE A O 1
ATOM 1448 N N . ARG A 1 187 ? 6.012 -3.873 -16.906 1 87.25 187 ARG A N 1
ATOM 1449 C CA . ARG A 1 187 ? 4.953 -2.871 -16.953 1 87.25 187 ARG A CA 1
ATOM 1450 C C . ARG A 1 187 ? 3.625 -3.498 -17.359 1 87.25 187 ARG A C 1
ATOM 1452 O O . ARG A 1 187 ? 2.574 -2.861 -17.266 1 87.25 187 ARG A O 1
ATOM 1459 N N . GLU A 1 188 ? 3.713 -4.77 -17.844 1 85.31 188 GLU A N 1
ATOM 1460 C CA . GLU A 1 188 ? 2.508 -5.465 -18.281 1 85.31 188 GLU A CA 1
ATOM 1461 C C . GLU A 1 188 ? 1.771 -6.094 -17.109 1 85.31 188 GLU A C 1
ATOM 1463 O O . GLU A 1 188 ? 2.381 -6.773 -16.266 1 85.31 188 GLU A O 1
ATOM 1468 N N . ASP A 1 189 ? 0.509 -5.934 -17.109 1 83.56 189 ASP A N 1
ATOM 1469 C CA . ASP A 1 189 ? -0.317 -6.48 -16.047 1 83.56 189 ASP A CA 1
ATOM 1470 C C . ASP A 1 189 ? -0.258 -8.008 -16.031 1 83.56 189 ASP A C 1
ATOM 1472 O O . ASP A 1 189 ? -0.445 -8.633 -14.984 1 83.56 189 ASP A O 1
ATOM 1476 N N . SER A 1 190 ? -0.046 -8.539 -17.172 1 90.44 190 SER A N 1
ATOM 1477 C CA . SER A 1 190 ? -0.01 -9.992 -17.297 1 90.44 190 SER A CA 1
ATOM 1478 C C . SER A 1 190 ? 1.046 -10.602 -16.391 1 90.44 190 SER A C 1
ATOM 1480 O O . SER A 1 190 ? 0.897 -11.734 -15.93 1 90.44 190 SER A O 1
ATOM 1482 N N . LEU A 1 191 ? 2.055 -9.836 -16.094 1 94.75 191 LEU A N 1
ATOM 1483 C CA . LEU A 1 191 ? 3.107 -10.344 -15.219 1 94.75 191 LEU A CA 1
ATOM 1484 C C . LEU A 1 191 ? 2.568 -10.617 -13.82 1 94.75 191 LEU A C 1
ATOM 1486 O O . LEU A 1 191 ? 3.012 -11.562 -13.156 1 94.75 191 LEU A O 1
ATOM 1490 N N . HIS A 1 192 ? 1.635 -9.812 -13.43 1 91.31 192 HIS A N 1
ATOM 1491 C CA . HIS A 1 192 ? 0.981 -10.031 -12.141 1 91.31 192 HIS A CA 1
ATOM 1492 C C . HIS A 1 192 ? 0.314 -11.398 -12.094 1 91.31 192 HIS A C 1
ATOM 1494 O O . HIS A 1 192 ? 0.453 -12.133 -11.109 1 91.31 192 HIS A O 1
ATOM 1500 N N . TYR A 1 193 ? -0.34 -11.812 -13.141 1 91.81 193 TYR A N 1
ATOM 1501 C CA . TYR A 1 193 ? -1.048 -13.086 -13.18 1 91.81 193 TYR A CA 1
ATOM 1502 C C . TYR A 1 193 ? -0.069 -14.25 -13.242 1 91.81 193 TYR A C 1
ATOM 1504 O O . TYR A 1 193 ? -0.251 -15.258 -12.555 1 91.81 193 TYR A O 1
ATOM 1512 N N . VAL A 1 194 ? 0.955 -14.078 -14 1 96.06 194 VAL A N 1
ATOM 1513 C CA . VAL A 1 194 ? 1.961 -15.117 -14.164 1 96.06 194 VAL A CA 1
ATOM 1514 C C . VAL A 1 194 ? 2.664 -15.367 -12.828 1 96.06 194 VAL A C 1
ATOM 1516 O O . VAL A 1 194 ? 2.775 -16.516 -12.383 1 96.06 194 VAL A O 1
ATOM 1519 N N . THR A 1 195 ? 3.072 -14.281 -12.195 1 97.19 195 THR A N 1
ATOM 1520 C CA . THR A 1 195 ? 3.773 -14.414 -10.922 1 97.19 195 THR A CA 1
ATOM 1521 C C . THR A 1 195 ? 2.842 -14.961 -9.844 1 97.19 195 THR A C 1
ATOM 1523 O O . THR A 1 195 ? 3.25 -15.789 -9.023 1 97.19 195 THR A O 1
ATOM 1526 N N . SER A 1 196 ? 1.614 -14.492 -9.875 1 95 196 SER A N 1
ATOM 1527 C CA . SER A 1 196 ? 0.637 -14.977 -8.906 1 95 196 SER A CA 1
ATOM 1528 C C . SER A 1 196 ? 0.407 -16.484 -9.062 1 95 196 SER A C 1
ATOM 1530 O O . SER A 1 196 ? 0.354 -17.203 -8.078 1 95 196 SER A O 1
ATOM 1532 N N . CYS A 1 197 ? 0.278 -16.922 -10.242 1 95.06 197 CYS A N 1
ATOM 1533 C CA . CYS A 1 197 ? 0.071 -18.328 -10.531 1 95.06 197 CYS A CA 1
ATOM 1534 C C . CYS A 1 197 ? 1.262 -19.156 -10.062 1 95.06 197 CYS A C 1
ATOM 1536 O O . CYS A 1 197 ? 1.09 -20.172 -9.375 1 95.06 197 CYS A O 1
ATOM 1538 N N . LEU A 1 198 ? 2.443 -18.75 -10.352 1 97.44 198 LEU A N 1
ATOM 1539 C CA . LEU A 1 198 ? 3.658 -19.453 -9.961 1 97.44 198 LEU A CA 1
ATOM 1540 C C . LEU A 1 198 ? 3.793 -19.516 -8.438 1 97.44 198 LEU A C 1
ATOM 1542 O O . LEU A 1 198 ? 4.16 -20.547 -7.883 1 97.44 198 LEU A O 1
ATOM 1546 N N . ALA A 1 199 ? 3.533 -18.375 -7.812 1 97.25 199 ALA A N 1
ATOM 1547 C CA . ALA A 1 199 ? 3.617 -18.328 -6.355 1 97.25 199 ALA A CA 1
ATOM 1548 C C . ALA A 1 199 ? 2.643 -19.312 -5.711 1 97.25 199 ALA A C 1
ATOM 1550 O O . ALA A 1 199 ? 2.977 -19.969 -4.727 1 97.25 199 ALA A O 1
ATOM 1551 N N . GLU A 1 200 ? 1.491 -19.406 -6.273 1 94.44 200 GLU A N 1
ATOM 1552 C CA . GLU A 1 200 ? 0.502 -20.344 -5.762 1 94.44 200 GLU A CA 1
ATOM 1553 C C . GLU A 1 200 ? 0.959 -21.797 -5.957 1 94.44 200 GLU A C 1
ATOM 1555 O O . GLU A 1 200 ? 0.818 -22.625 -5.059 1 94.44 200 GLU A O 1
ATOM 1560 N N . LEU A 1 201 ? 1.509 -22.062 -7.055 1 94.69 201 LEU A N 1
ATOM 1561 C CA . LEU A 1 201 ? 1.982 -23.422 -7.355 1 94.69 201 LEU A CA 1
ATOM 1562 C C . LEU A 1 201 ? 3.137 -23.797 -6.438 1 94.69 201 LEU A C 1
ATOM 1564 O O . LEU A 1 201 ? 3.227 -24.953 -5.996 1 94.69 201 LEU A O 1
ATOM 1568 N N . THR A 1 202 ? 3.977 -22.875 -6.078 1 96.19 202 THR A N 1
ATOM 1569 C CA . THR A 1 202 ? 5.176 -23.156 -5.301 1 96.19 202 THR A CA 1
ATOM 1570 C C . THR A 1 202 ? 4.816 -23.484 -3.854 1 96.19 202 THR A C 1
ATOM 1572 O O . THR A 1 202 ? 5.668 -23.938 -3.086 1 96.19 202 THR A O 1
ATOM 1575 N N . LYS A 1 203 ? 3.604 -23.25 -3.52 1 92.44 203 LYS A N 1
ATOM 1576 C CA . LYS A 1 203 ? 3.174 -23.656 -2.184 1 92.44 203 LYS A CA 1
ATOM 1577 C C . LYS A 1 203 ? 3.123 -25.172 -2.061 1 92.44 203 LYS A C 1
ATOM 1579 O O . LYS A 1 203 ? 3.105 -25.719 -0.952 1 92.44 203 LYS A O 1
ATOM 1584 N N . GLU A 1 204 ? 3.086 -25.766 -3.268 1 90.94 204 GLU A N 1
ATOM 1585 C CA . GLU A 1 204 ? 3.109 -27.234 -3.32 1 90.94 204 GLU A CA 1
ATOM 1586 C C . GLU A 1 204 ? 4.523 -27.75 -3.566 1 90.94 204 GLU A C 1
ATOM 1588 O O . GLU A 1 204 ? 5.223 -27.266 -4.461 1 90.94 204 GLU A O 1
ATOM 1593 N N . GLU A 1 205 ? 4.879 -28.844 -2.857 1 92 205 GLU A N 1
ATOM 1594 C CA . GLU A 1 205 ? 6.234 -29.375 -2.918 1 92 205 GLU A CA 1
ATOM 1595 C C . GLU A 1 205 ? 6.57 -29.875 -4.32 1 92 205 GLU A C 1
ATOM 1597 O O . GLU A 1 205 ? 7.68 -29.656 -4.816 1 92 205 GLU A O 1
ATOM 1602 N N . GLY A 1 206 ? 5.613 -30.547 -4.922 1 92.75 206 GLY A N 1
ATOM 1603 C CA . GLY A 1 206 ? 5.848 -31.047 -6.266 1 92.75 206 GLY A CA 1
ATOM 1604 C C . GLY A 1 206 ? 6.152 -29.969 -7.273 1 92.75 206 GLY A C 1
ATOM 1605 O O . GLY A 1 206 ? 7.051 -30.109 -8.102 1 92.75 206 GLY A O 1
ATOM 1606 N N . ALA A 1 207 ? 5.391 -28.938 -7.16 1 94.69 207 ALA A N 1
ATOM 1607 C CA . ALA A 1 207 ? 5.598 -27.812 -8.07 1 94.69 207 ALA A CA 1
ATOM 1608 C C . ALA A 1 207 ? 6.938 -27.125 -7.809 1 94.69 207 ALA A C 1
ATOM 1610 O O . ALA A 1 207 ? 7.641 -26.75 -8.742 1 94.69 207 ALA A O 1
ATOM 1611 N N . THR A 1 208 ? 7.285 -27 -6.523 1 96.69 208 THR A N 1
ATOM 1612 C CA . THR A 1 208 ? 8.562 -26.391 -6.141 1 96.69 208 THR A CA 1
ATOM 1613 C C . THR A 1 208 ? 9.727 -27.188 -6.723 1 96.69 208 THR A C 1
ATOM 1615 O O . THR A 1 208 ? 10.656 -26.609 -7.289 1 96.69 208 THR A O 1
ATOM 1618 N N . LEU A 1 209 ? 9.641 -28.484 -6.629 1 96.25 209 LEU A N 1
ATOM 1619 C CA . LEU A 1 209 ? 10.695 -29.344 -7.148 1 96.25 209 LEU A CA 1
ATOM 1620 C C . LEU A 1 209 ? 10.828 -29.203 -8.656 1 96.25 209 LEU A C 1
ATOM 1622 O O . LEU A 1 209 ? 11.938 -29.109 -9.188 1 96.25 209 LEU A O 1
ATOM 1626 N N . ARG A 1 210 ? 9.703 -29.172 -9.297 1 95.81 210 ARG A N 1
ATOM 1627 C CA . ARG A 1 210 ? 9.711 -29 -10.75 1 95.81 210 ARG A CA 1
ATOM 1628 C C . ARG A 1 210 ? 10.336 -27.672 -11.141 1 95.81 210 ARG A C 1
ATOM 1630 O O . ARG A 1 210 ? 11.125 -27.594 -12.086 1 95.81 210 ARG A O 1
ATOM 1637 N N . MET A 1 211 ? 9.992 -26.656 -10.422 1 97.38 211 MET A N 1
ATOM 1638 C CA . MET A 1 211 ? 10.516 -25.312 -10.703 1 97.38 211 MET A CA 1
ATOM 1639 C C . MET A 1 211 ? 12.023 -25.266 -10.461 1 97.38 211 MET A C 1
ATOM 1641 O O . MET A 1 211 ? 12.766 -24.719 -11.281 1 97.38 211 MET A O 1
ATOM 1645 N N . VAL A 1 212 ? 12.477 -25.844 -9.367 1 98.19 212 VAL A N 1
ATOM 1646 C CA . VAL A 1 212 ? 13.898 -25.859 -9.031 1 98.19 212 VAL A CA 1
ATOM 1647 C C . VAL A 1 212 ? 14.68 -26.562 -10.141 1 98.19 212 VAL A C 1
ATOM 1649 O O . VAL A 1 212 ? 15.758 -26.094 -10.539 1 98.19 212 VAL A O 1
ATOM 1652 N N . GLN A 1 213 ? 14.109 -27.609 -10.648 1 97.25 213 GLN A N 1
ATOM 1653 C CA . GLN A 1 213 ? 14.758 -28.359 -11.711 1 97.25 213 GLN A CA 1
ATOM 1654 C C . GLN A 1 213 ? 14.961 -27.5 -12.953 1 97.25 213 GLN A C 1
ATOM 1656 O O . GLN A 1 213 ? 15.938 -27.672 -13.688 1 97.25 213 GLN A O 1
ATOM 1661 N N . ARG A 1 214 ? 14.102 -26.625 -13.133 1 96.25 214 ARG A N 1
ATOM 1662 C CA . ARG A 1 214 ? 14.125 -25.828 -14.359 1 96.25 214 ARG A CA 1
ATOM 1663 C C . ARG A 1 214 ? 14.828 -24.5 -14.125 1 96.25 214 ARG A C 1
ATOM 1665 O O . ARG A 1 214 ? 15.07 -23.75 -15.078 1 96.25 214 ARG A O 1
ATOM 1672 N N . MET A 1 215 ? 15.172 -24.203 -12.945 1 97.69 215 MET A N 1
ATOM 1673 C CA . MET A 1 215 ? 15.773 -22.906 -12.609 1 97.69 215 MET A CA 1
ATOM 1674 C C . MET A 1 215 ? 17.188 -22.797 -13.18 1 97.69 215 MET A C 1
ATOM 1676 O O . MET A 1 215 ? 17.922 -23.781 -13.211 1 97.69 215 MET A O 1
ATOM 1680 N N . ASP A 1 216 ? 17.484 -21.688 -13.672 1 97.81 216 ASP A N 1
ATOM 1681 C CA . ASP A 1 216 ? 18.812 -21.344 -14.148 1 97.81 216 ASP A CA 1
ATOM 1682 C C . ASP A 1 216 ? 19.156 -19.891 -13.82 1 97.81 216 ASP A C 1
ATOM 1684 O O . ASP A 1 216 ? 18.422 -19.219 -13.109 1 97.81 216 ASP A O 1
ATOM 1688 N N . GLU A 1 217 ? 20.297 -19.438 -14.312 1 98 217 GLU A N 1
ATOM 1689 C CA . GLU A 1 217 ? 20.797 -18.125 -13.961 1 98 217 GLU A CA 1
ATOM 1690 C C . GLU A 1 217 ? 19.891 -17.016 -14.484 1 98 217 GLU A C 1
ATOM 1692 O O . GLU A 1 217 ? 19.531 -16.094 -13.758 1 98 217 GLU A O 1
ATOM 1697 N N . PRO A 1 218 ? 19.406 -17.141 -15.672 1 97.38 218 PRO A N 1
ATOM 1698 C CA . PRO A 1 218 ? 18.5 -16.094 -16.172 1 97.38 218 PRO A CA 1
ATOM 1699 C C . PRO A 1 218 ? 17.203 -16 -15.383 1 97.38 218 PRO A C 1
ATOM 1701 O O . PRO A 1 218 ? 16.75 -14.906 -15.062 1 97.38 218 PRO A O 1
ATOM 1704 N N . LEU A 1 219 ? 16.641 -17.109 -15.094 1 97.88 219 LEU A N 1
ATOM 1705 C CA . LEU A 1 219 ? 15.398 -17.125 -14.328 1 97.88 219 LEU A CA 1
ATOM 1706 C C . LEU A 1 219 ? 15.617 -16.594 -12.922 1 97.88 219 LEU A C 1
ATOM 1708 O O . LEU A 1 219 ? 14.805 -15.82 -12.406 1 97.88 219 LEU A O 1
ATOM 1712 N N . THR A 1 220 ? 16.719 -17 -12.312 1 98.44 220 THR A N 1
ATOM 1713 C CA . THR A 1 220 ? 17.047 -16.531 -10.969 1 98.44 220 THR A CA 1
ATOM 1714 C C . THR A 1 220 ? 17.234 -15.008 -10.953 1 98.44 220 THR A C 1
ATOM 1716 O O . THR A 1 220 ? 16.703 -14.32 -10.086 1 98.44 220 THR A O 1
ATOM 1719 N N . LYS A 1 221 ? 17.969 -14.586 -11.906 1 98.25 221 LYS A N 1
ATOM 1720 C CA . LYS A 1 221 ? 18.188 -13.148 -12.039 1 98.25 221 LYS A CA 1
ATOM 1721 C C . LYS A 1 221 ? 16.859 -12.398 -12.195 1 98.25 221 LYS A C 1
ATOM 1723 O O . LYS A 1 221 ? 16.672 -11.344 -11.594 1 98.25 221 LYS A O 1
ATOM 1728 N N . CYS A 1 222 ? 16.047 -12.93 -12.969 1 97.88 222 CYS A N 1
ATOM 1729 C CA . CYS A 1 222 ? 14.734 -12.336 -13.219 1 97.88 222 CYS A CA 1
ATOM 1730 C C . CYS A 1 222 ? 13.922 -12.242 -11.938 1 97.88 222 CYS A C 1
ATOM 1732 O O . CYS A 1 222 ? 13.375 -11.188 -11.617 1 97.88 222 CYS A O 1
ATOM 1734 N N . LEU A 1 223 ? 13.836 -13.289 -11.172 1 98.44 223 LEU A N 1
ATOM 1735 C CA . LEU A 1 223 ? 13.078 -13.328 -9.922 1 98.44 223 LEU A CA 1
ATOM 1736 C C . LEU A 1 223 ? 13.633 -12.328 -8.914 1 98.44 223 LEU A C 1
ATOM 1738 O O . LEU A 1 223 ? 12.875 -11.578 -8.289 1 98.44 223 LEU A O 1
ATOM 1742 N N . VAL A 1 224 ? 14.938 -12.297 -8.766 1 98.62 224 VAL A N 1
ATOM 1743 C CA . VAL A 1 224 ? 15.586 -11.398 -7.812 1 98.62 224 VAL A CA 1
ATOM 1744 C C . VAL A 1 224 ? 15.336 -9.945 -8.219 1 98.62 224 VAL A C 1
ATOM 1746 O O . VAL A 1 224 ? 15.031 -9.102 -7.371 1 98.62 224 VAL A O 1
ATOM 1749 N N . ARG A 1 225 ? 15.445 -9.727 -9.477 1 97.75 225 ARG A N 1
ATOM 1750 C CA . ARG A 1 225 ? 15.188 -8.375 -9.984 1 97.75 225 ARG A CA 1
ATOM 1751 C C . ARG A 1 225 ? 13.75 -7.953 -9.719 1 97.75 225 ARG A C 1
ATOM 1753 O O . ARG A 1 225 ? 13.5 -6.832 -9.281 1 97.75 225 ARG A O 1
ATOM 1760 N N . LEU A 1 226 ? 12.852 -8.805 -10.023 1 97.81 226 LEU A N 1
ATOM 1761 C CA . LEU A 1 226 ? 11.438 -8.523 -9.805 1 97.81 226 LEU A CA 1
ATOM 1762 C C . LEU A 1 226 ? 11.156 -8.281 -8.328 1 97.81 226 LEU A C 1
ATOM 1764 O O . LEU A 1 226 ? 10.406 -7.363 -7.98 1 97.81 226 LEU A O 1
ATOM 1768 N N . ALA A 1 227 ? 11.734 -9.062 -7.461 1 98.31 227 ALA A N 1
ATOM 1769 C CA . ALA A 1 227 ? 11.562 -8.891 -6.02 1 98.31 227 ALA A CA 1
ATOM 1770 C C . ALA A 1 227 ? 12.031 -7.508 -5.574 1 98.31 227 ALA A C 1
ATOM 1772 O O . ALA A 1 227 ? 11.453 -6.918 -4.656 1 98.31 227 ALA A O 1
ATOM 1773 N N . GLY A 1 228 ? 13.016 -6.961 -6.25 1 97.81 228 GLY A N 1
ATOM 1774 C CA . GLY A 1 228 ? 13.578 -5.668 -5.879 1 97.81 228 GLY A CA 1
ATOM 1775 C C . GLY A 1 228 ? 12.742 -4.5 -6.367 1 97.81 228 GLY A C 1
ATOM 1776 O O . GLY A 1 228 ? 12.992 -3.352 -5.988 1 97.81 228 GLY A O 1
ATOM 1777 N N . GLN A 1 229 ? 11.789 -4.797 -7.145 1 96.06 229 GLN A N 1
ATOM 1778 C CA . GLN A 1 229 ? 10.977 -3.73 -7.715 1 96.06 229 GLN A CA 1
ATOM 1779 C C . GLN A 1 229 ? 9.672 -3.559 -6.941 1 96.06 229 GLN A C 1
ATOM 1781 O O . GLN A 1 229 ? 8.594 -3.84 -7.469 1 96.06 229 GLN A O 1
ATOM 1786 N N . VAL A 1 230 ? 9.766 -2.914 -5.785 1 95.25 230 VAL A N 1
ATOM 1787 C CA . VAL A 1 230 ? 8.672 -2.861 -4.824 1 95.25 230 VAL A CA 1
ATOM 1788 C C . VAL A 1 230 ? 7.586 -1.914 -5.328 1 95.25 230 VAL A C 1
ATOM 1790 O O . VAL A 1 230 ? 6.453 -1.943 -4.844 1 95.25 230 VAL A O 1
ATOM 1793 N N . GLU A 1 231 ? 7.953 -1.047 -6.32 1 92.62 231 GLU A N 1
ATOM 1794 C CA . GLU A 1 231 ? 6.938 -0.181 -6.91 1 92.62 231 GLU A CA 1
ATOM 1795 C C . GLU A 1 231 ? 5.871 -0.997 -7.633 1 92.62 231 GLU A C 1
ATOM 1797 O O . GLU A 1 231 ? 4.73 -0.549 -7.781 1 92.62 231 GLU A O 1
ATOM 1802 N N . HIS A 1 232 ? 6.348 -2.135 -8.102 1 92.25 232 HIS A N 1
ATOM 1803 C CA . HIS A 1 232 ? 5.402 -3.139 -8.578 1 92.25 232 HIS A CA 1
ATOM 1804 C C . HIS A 1 232 ? 5.066 -4.141 -7.48 1 92.25 232 HIS A C 1
ATOM 1806 O O . HIS A 1 232 ? 5.598 -5.254 -7.461 1 92.25 232 HIS A O 1
ATOM 1812 N N . THR A 1 233 ? 4.238 -3.758 -6.672 1 92.94 233 THR A N 1
ATOM 1813 C CA . THR A 1 233 ? 4.043 -4.32 -5.34 1 92.94 233 THR A CA 1
ATOM 1814 C C . THR A 1 233 ? 3.742 -5.812 -5.418 1 92.94 233 THR A C 1
ATOM 1816 O O . THR A 1 233 ? 4.445 -6.625 -4.812 1 92.94 233 THR A O 1
ATOM 1819 N N . GLU A 1 234 ? 2.709 -6.172 -6.215 1 92.5 234 GLU A N 1
ATOM 1820 C CA . GLU A 1 234 ? 2.244 -7.555 -6.195 1 92.5 234 GLU A CA 1
ATOM 1821 C C . GLU A 1 234 ? 3.24 -8.484 -6.887 1 92.5 234 GLU A C 1
ATOM 1823 O O . GLU A 1 234 ? 3.639 -9.5 -6.32 1 92.5 234 GLU A O 1
ATOM 1828 N N . PRO A 1 235 ? 3.748 -8.109 -8.078 1 95.44 235 PRO A N 1
ATOM 1829 C CA . PRO A 1 235 ? 4.777 -8.945 -8.695 1 95.44 235 PRO A CA 1
ATOM 1830 C C . PRO A 1 235 ? 6.031 -9.07 -7.836 1 95.44 235 PRO A C 1
ATOM 1832 O O . PRO A 1 235 ? 6.625 -10.148 -7.754 1 95.44 235 PRO A O 1
ATOM 1835 N N . SER A 1 236 ? 6.418 -8.008 -7.207 1 97.69 236 SER A N 1
ATOM 1836 C CA . SER A 1 236 ? 7.574 -8.039 -6.312 1 97.69 236 SER A CA 1
ATOM 1837 C C . SER A 1 236 ? 7.363 -9.016 -5.164 1 97.69 236 SER A C 1
ATOM 1839 O O . SER A 1 236 ? 8.219 -9.859 -4.895 1 97.69 236 SER A O 1
ATOM 1841 N N . PHE A 1 237 ? 6.25 -8.93 -4.574 1 98.12 237 PHE A N 1
ATOM 1842 C CA . PHE A 1 237 ? 5.926 -9.805 -3.447 1 98.12 237 PHE A CA 1
ATOM 1843 C C . PHE A 1 237 ? 5.883 -11.258 -3.885 1 98.12 237 PHE A C 1
ATOM 1845 O O . PHE A 1 237 ? 6.406 -12.133 -3.195 1 98.12 237 PHE A O 1
ATOM 1852 N N . GLN A 1 238 ? 5.25 -11.5 -5.004 1 97.5 238 GLN A N 1
ATOM 1853 C CA . GLN A 1 238 ? 5.113 -12.859 -5.5 1 97.5 238 GLN A CA 1
ATOM 1854 C C . GLN A 1 238 ? 6.473 -13.445 -5.879 1 97.5 238 GLN A C 1
ATOM 1856 O O . GLN A 1 238 ? 6.75 -14.617 -5.594 1 97.5 238 GLN A O 1
ATOM 1861 N N . ALA A 1 239 ? 7.289 -12.68 -6.504 1 98.31 239 ALA A N 1
ATOM 1862 C CA . ALA A 1 239 ? 8.633 -13.141 -6.859 1 98.31 239 ALA A CA 1
ATOM 1863 C C . ALA A 1 239 ? 9.422 -13.531 -5.613 1 98.31 239 ALA A C 1
ATOM 1865 O O . ALA A 1 239 ? 10.055 -14.594 -5.578 1 98.31 239 ALA A O 1
ATOM 1866 N N . ALA A 1 240 ? 9.328 -12.727 -4.613 1 98.69 240 ALA A N 1
ATOM 1867 C CA . ALA A 1 240 ? 10.008 -13.016 -3.355 1 98.69 240 ALA A CA 1
ATOM 1868 C C . ALA A 1 240 ? 9.445 -14.266 -2.699 1 98.69 240 ALA A C 1
ATOM 1870 O O . ALA A 1 240 ? 10.188 -15.055 -2.109 1 98.69 240 ALA A O 1
ATOM 1871 N N . SER A 1 241 ? 8.156 -14.406 -2.762 1 98.5 241 SER A N 1
ATOM 1872 C CA . SER A 1 241 ? 7.508 -15.594 -2.215 1 98.5 241 SER A CA 1
ATOM 1873 C C . SER A 1 241 ? 7.992 -16.859 -2.916 1 98.5 241 SER A C 1
ATOM 1875 O O . SER A 1 241 ? 8.266 -17.875 -2.264 1 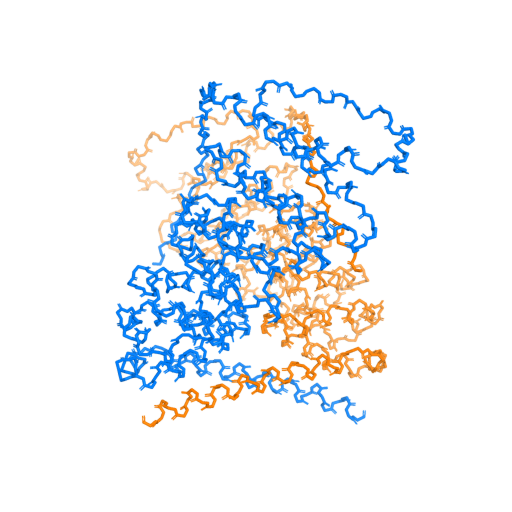98.5 241 SER A O 1
ATOM 1877 N N . ILE A 1 242 ? 8.094 -16.812 -4.203 1 98.31 242 ILE A N 1
ATOM 1878 C CA . ILE A 1 242 ? 8.602 -17.922 -4.988 1 98.31 242 ILE A CA 1
ATOM 1879 C C . ILE A 1 242 ? 10.016 -18.281 -4.547 1 98.31 242 ILE A C 1
ATOM 1881 O O . ILE A 1 242 ? 10.328 -19.438 -4.309 1 98.31 242 ILE A O 1
ATOM 1885 N N . ILE A 1 243 ? 10.867 -17.297 -4.391 1 98.56 243 ILE A N 1
ATOM 1886 C CA . ILE A 1 243 ? 12.242 -17.5 -3.953 1 98.56 243 ILE A CA 1
ATOM 1887 C C . ILE A 1 243 ? 12.258 -18.188 -2.59 1 98.56 243 ILE A C 1
ATOM 1889 O O . ILE A 1 243 ? 12.992 -19.156 -2.385 1 98.56 243 ILE A O 1
ATOM 1893 N N . GLN A 1 244 ? 11.445 -17.688 -1.727 1 98.31 244 GLN A N 1
ATOM 1894 C CA . GLN A 1 244 ? 11.406 -18.203 -0.362 1 98.31 244 GLN A CA 1
ATOM 1895 C C . GLN A 1 244 ? 11.031 -19.672 -0.344 1 98.31 244 GLN A C 1
ATOM 1897 O O . GLN A 1 244 ? 11.578 -20.453 0.446 1 98.31 244 GLN A O 1
ATOM 1902 N N . HIS A 1 245 ? 10.18 -20.109 -1.217 1 97.06 245 HIS A N 1
ATOM 1903 C CA . HIS A 1 245 ? 9.727 -21.484 -1.244 1 97.06 245 HIS A CA 1
ATOM 1904 C C . HIS A 1 245 ? 10.812 -22.406 -1.791 1 97.06 245 HIS A C 1
ATOM 1906 O O . HIS A 1 245 ? 10.812 -23.609 -1.512 1 97.06 245 HIS A O 1
ATOM 1912 N N . MET A 1 246 ? 11.727 -21.844 -2.494 1 97.81 246 MET A N 1
ATOM 1913 C CA . MET A 1 246 ? 12.727 -22.672 -3.15 1 97.81 246 MET A CA 1
ATOM 1914 C C . MET A 1 246 ? 14.07 -22.578 -2.438 1 97.81 246 MET A C 1
ATOM 1916 O O . MET A 1 246 ? 15 -23.328 -2.752 1 97.81 246 MET A O 1
ATOM 1920 N N . ILE A 1 247 ? 14.195 -21.781 -1.475 1 97 247 ILE A N 1
ATOM 1921 C CA . ILE A 1 247 ? 15.461 -21.328 -0.906 1 97 247 ILE A CA 1
ATOM 1922 C C . ILE A 1 247 ? 16.172 -22.5 -0.247 1 97 247 ILE A C 1
ATOM 1924 O O . ILE A 1 247 ? 17.406 -22.547 -0.214 1 97 247 ILE A O 1
ATOM 1928 N N . ASP A 1 248 ? 15.492 -23.516 0.214 1 95 248 ASP A N 1
ATOM 1929 C CA . ASP A 1 248 ? 16.094 -24.625 0.959 1 95 248 ASP A CA 1
ATOM 1930 C C . ASP A 1 248 ? 16.688 -25.656 0.015 1 95 248 ASP A C 1
ATOM 1932 O O . ASP A 1 248 ? 17.375 -26.578 0.453 1 95 248 ASP A O 1
ATOM 1936 N N . HIS A 1 249 ? 16.422 -25.547 -1.248 1 96.56 249 HIS A N 1
ATOM 1937 C CA . HIS A 1 249 ? 17 -26.453 -2.229 1 96.56 249 HIS A CA 1
ATOM 1938 C C . HIS A 1 249 ? 18.422 -26.031 -2.594 1 96.56 249 HIS A C 1
ATOM 1940 O O . HIS A 1 249 ? 18.672 -24.875 -2.906 1 96.56 249 HIS A O 1
ATOM 1946 N N . GLU A 1 250 ? 19.312 -26.984 -2.652 1 96.69 250 GLU A N 1
ATOM 1947 C CA . GLU A 1 250 ? 20.734 -26.719 -2.857 1 96.69 250 GLU A CA 1
ATOM 1948 C C . GLU A 1 250 ? 20.984 -26 -4.176 1 96.69 250 GLU A C 1
ATOM 1950 O O . GLU A 1 250 ? 21.797 -25.062 -4.234 1 96.69 250 GLU A O 1
ATOM 1955 N N . LYS A 1 251 ? 20.359 -26.453 -5.129 1 97.69 251 LYS A N 1
ATOM 1956 C CA . LYS A 1 251 ? 20.547 -25.812 -6.43 1 97.69 251 LYS A CA 1
ATOM 1957 C C . LYS A 1 251 ? 20.141 -24.344 -6.379 1 97.69 251 LYS A C 1
ATOM 1959 O O . LYS A 1 251 ? 20.859 -23.484 -6.902 1 97.69 251 LYS A O 1
ATOM 1964 N N . MET A 1 252 ? 19 -24.078 -5.785 1 97.81 252 MET A N 1
ATOM 1965 C CA . MET A 1 252 ? 18.531 -22.703 -5.691 1 97.81 252 MET A CA 1
ATOM 1966 C C . MET A 1 252 ? 19.484 -21.859 -4.875 1 97.81 252 MET A C 1
ATOM 1968 O O . MET A 1 252 ? 19.797 -20.719 -5.254 1 97.81 252 MET A O 1
ATOM 1972 N N . MET A 1 253 ? 19.969 -22.391 -3.785 1 97.81 253 MET A N 1
ATOM 1973 C CA . MET A 1 253 ? 20.906 -21.672 -2.941 1 97.81 253 MET A CA 1
ATOM 1974 C C . MET A 1 253 ? 22.172 -21.297 -3.725 1 97.81 253 MET A C 1
ATOM 1976 O O . MET A 1 253 ? 22.656 -20.172 -3.625 1 97.81 253 MET A O 1
ATOM 1980 N N . ARG A 1 254 ? 22.594 -22.219 -4.508 1 97.94 254 ARG A N 1
ATOM 1981 C CA . ARG A 1 254 ? 23.781 -21.969 -5.332 1 97.94 254 ARG A CA 1
ATOM 1982 C C . ARG A 1 254 ? 23.531 -20.828 -6.316 1 97.94 254 ARG A C 1
ATOM 1984 O O . ARG A 1 254 ? 24.391 -19.969 -6.512 1 97.94 254 ARG A O 1
ATOM 1991 N N . LEU A 1 255 ? 22.406 -20.844 -6.887 1 98.44 255 LEU A N 1
ATOM 1992 C CA . LEU A 1 255 ? 22.047 -19.812 -7.859 1 98.44 255 LEU A CA 1
ATOM 1993 C C . LEU A 1 255 ? 21.875 -18.453 -7.18 1 98.44 255 LEU A C 1
ATOM 1995 O O . LEU A 1 255 ? 22.312 -17.438 -7.715 1 98.44 255 LEU A O 1
ATOM 1999 N N . LEU A 1 256 ? 21.25 -18.422 -6.031 1 98.5 256 LEU A N 1
ATOM 2000 C CA . LEU A 1 256 ? 21 -17.172 -5.305 1 98.5 256 LEU A CA 1
ATOM 2001 C C . LEU A 1 256 ? 22.312 -16.531 -4.863 1 98.5 256 LEU A C 1
ATOM 2003 O O . LEU A 1 256 ? 22.406 -15.305 -4.797 1 98.5 256 LEU A O 1
ATOM 2007 N N . LYS A 1 257 ? 23.328 -17.344 -4.59 1 98.06 257 LYS A N 1
ATOM 2008 C CA . LYS A 1 257 ? 24.625 -16.844 -4.117 1 98.06 257 LYS A CA 1
ATOM 2009 C C . LYS A 1 257 ? 25.297 -15.992 -5.184 1 98.06 257 LYS A C 1
ATOM 2011 O O . LYS A 1 257 ? 26.172 -15.18 -4.871 1 98.06 257 LYS A O 1
ATOM 2016 N N . CYS A 1 258 ? 24.875 -16.141 -6.367 1 97.94 258 CYS A N 1
ATOM 2017 C CA . CYS A 1 258 ? 25.422 -15.32 -7.453 1 97.94 258 CYS A CA 1
ATOM 2018 C C . CYS A 1 258 ? 24.812 -13.922 -7.438 1 97.94 258 CYS A C 1
ATOM 2020 O O . CYS A 1 258 ? 25.234 -13.055 -8.203 1 97.94 258 CYS A O 1
ATOM 2022 N N . HIS A 1 259 ? 23.875 -13.703 -6.547 1 98.06 259 HIS A N 1
ATOM 2023 C CA . HIS A 1 259 ? 23.156 -12.438 -6.531 1 98.06 259 HIS A CA 1
ATOM 2024 C C . HIS A 1 259 ? 23.031 -11.898 -5.109 1 98.06 259 HIS A C 1
ATOM 2026 O O . HIS A 1 259 ? 21.969 -11.391 -4.73 1 98.06 259 HIS A O 1
ATOM 2032 N N . ILE A 1 260 ? 24.031 -12 -4.309 1 97.94 260 ILE A N 1
ATOM 2033 C CA . ILE A 1 260 ? 23.984 -11.672 -2.889 1 97.94 260 ILE A CA 1
ATOM 2034 C C . ILE A 1 260 ? 23.672 -10.188 -2.711 1 97.94 260 ILE A C 1
ATOM 2036 O O . ILE A 1 260 ? 22.828 -9.82 -1.895 1 97.94 260 ILE A O 1
ATOM 2040 N N . ARG A 1 261 ? 24.266 -9.367 -3.51 1 96.94 261 ARG A N 1
ATOM 2041 C CA . ARG A 1 261 ? 24.078 -7.926 -3.375 1 96.94 261 ARG A CA 1
ATOM 2042 C C . ARG A 1 261 ? 22.641 -7.535 -3.686 1 96.94 261 ARG A C 1
ATOM 2044 O O . ARG A 1 261 ? 22.031 -6.734 -2.967 1 96.94 261 ARG A O 1
ATOM 2051 N N . GLU A 1 262 ? 22.172 -8.086 -4.742 1 97.62 262 GLU A N 1
ATOM 2052 C CA . GLU A 1 262 ? 20.797 -7.797 -5.156 1 97.62 262 GLU A CA 1
ATOM 2053 C C . GLU A 1 262 ? 19.797 -8.32 -4.137 1 97.62 262 GLU A C 1
ATOM 2055 O O . GLU A 1 262 ? 18.766 -7.68 -3.879 1 97.62 262 GLU A O 1
ATOM 2060 N N . ILE A 1 263 ? 20.031 -9.43 -3.598 1 98.31 263 ILE A N 1
ATOM 2061 C CA . ILE A 1 263 ? 19.156 -10.047 -2.611 1 98.31 263 ILE A CA 1
ATOM 2062 C C . ILE A 1 263 ? 19.172 -9.219 -1.327 1 98.31 263 ILE A C 1
ATOM 2064 O O . ILE A 1 263 ? 18.109 -8.969 -0.736 1 98.31 263 ILE A O 1
ATOM 2068 N N . GLN A 1 264 ? 20.328 -8.75 -0.968 1 97.06 264 GLN A N 1
ATOM 2069 C CA . GLN A 1 264 ? 20.422 -7.863 0.185 1 97.06 264 GLN A CA 1
ATOM 2070 C C . GLN A 1 264 ? 19.594 -6.605 -0.021 1 97.06 264 GLN A C 1
ATOM 2072 O O . GLN A 1 264 ? 18.859 -6.184 0.881 1 97.06 264 GLN A O 1
ATOM 2077 N N . ALA A 1 265 ? 19.734 -6.133 -1.17 1 97.25 265 ALA A N 1
ATOM 2078 C CA . ALA A 1 265 ? 19.031 -4.891 -1.479 1 97.25 265 ALA A CA 1
ATOM 2079 C C . ALA A 1 265 ? 17.531 -5.082 -1.403 1 97.25 265 ALA A C 1
ATOM 2081 O O . ALA A 1 265 ? 16.812 -4.254 -0.823 1 97.25 265 ALA A O 1
ATOM 2082 N N . TYR A 1 266 ? 17 -6.172 -2.033 1 97.56 266 TYR A N 1
ATOM 2083 C CA . TYR A 1 266 ? 15.539 -6.273 -2.008 1 97.56 266 TYR A CA 1
ATOM 2084 C C . TYR A 1 266 ? 15.047 -6.621 -0.61 1 97.56 266 TYR A C 1
ATOM 2086 O O . TYR A 1 266 ? 13.93 -6.246 -0.229 1 97.56 266 TYR A O 1
ATOM 2094 N N . LEU A 1 267 ? 15.883 -7.352 0.258 1 98.06 267 LEU A N 1
ATOM 2095 C CA . LEU A 1 267 ? 15.492 -7.629 1.637 1 98.06 267 LEU A CA 1
ATOM 2096 C C . LEU A 1 267 ? 15.406 -6.34 2.447 1 98.06 267 LEU A C 1
ATOM 2098 O O . LEU A 1 267 ? 14.5 -6.184 3.275 1 98.06 267 LEU A O 1
ATOM 2102 N N . GLU A 1 268 ? 16.359 -5.426 2.205 1 97.56 268 GLU A N 1
ATOM 2103 C CA . GLU A 1 268 ? 16.297 -4.133 2.883 1 97.56 268 GLU A CA 1
ATOM 2104 C C . GLU A 1 268 ? 15.008 -3.393 2.551 1 97.56 268 GLU A C 1
ATOM 2106 O O . GLU A 1 268 ? 14.383 -2.795 3.43 1 97.56 268 GLU A O 1
ATOM 2111 N N . ASN A 1 269 ? 14.672 -3.488 1.316 1 97.62 269 ASN A N 1
ATOM 2112 C CA . ASN A 1 269 ? 13.414 -2.879 0.893 1 97.62 269 ASN A CA 1
ATOM 2113 C C . ASN A 1 269 ? 12.211 -3.527 1.578 1 97.62 269 ASN A C 1
ATOM 2115 O O . ASN A 1 269 ? 11.273 -2.838 1.979 1 97.62 269 ASN A O 1
ATOM 2119 N N . PHE A 1 270 ? 12.203 -4.812 1.672 1 98.06 270 PHE A N 1
ATOM 2120 C CA . PHE A 1 270 ? 11.094 -5.555 2.268 1 98.06 270 PHE A CA 1
ATOM 2121 C C . PHE A 1 270 ? 10.977 -5.246 3.756 1 98.06 270 PHE A C 1
ATOM 2123 O O . PHE A 1 270 ? 9.875 -5.082 4.273 1 98.06 270 PHE A O 1
ATOM 2130 N N . LEU A 1 271 ? 12.117 -5.121 4.449 1 97.25 271 LEU A N 1
ATOM 2131 C CA . LEU A 1 271 ? 12.117 -4.871 5.883 1 97.25 271 LEU A CA 1
ATOM 2132 C C . LEU A 1 271 ? 11.625 -3.459 6.188 1 97.25 271 LEU A C 1
ATOM 2134 O O . LEU A 1 271 ? 11.078 -3.205 7.262 1 97.25 271 LEU A O 1
ATOM 2138 N N . THR A 1 272 ? 11.797 -2.561 5.242 1 96.5 272 THR A N 1
ATOM 2139 C CA . THR A 1 272 ? 11.375 -1.181 5.453 1 96.5 272 THR A CA 1
ATOM 2140 C C . THR A 1 272 ? 10 -0.934 4.832 1 96.5 272 THR A C 1
ATOM 2142 O O . THR A 1 272 ? 9.469 0.175 4.91 1 96.5 272 THR A O 1
ATOM 2145 N N . HIS A 1 273 ? 9.484 -1.922 4.18 1 94.62 273 HIS A N 1
ATOM 2146 C CA . HIS A 1 273 ? 8.195 -1.772 3.506 1 94.62 273 HIS A CA 1
ATOM 2147 C C . HIS A 1 273 ? 7.07 -1.558 4.512 1 94.62 273 HIS A C 1
ATOM 2149 O O . HIS A 1 273 ? 7.051 -2.184 5.574 1 94.62 273 HIS A O 1
ATOM 2155 N N . GLN A 1 274 ? 6.066 -0.836 4.168 1 90.81 274 GLN A N 1
ATOM 2156 C CA . GLN A 1 274 ? 5 -0.495 5.102 1 90.81 274 GLN A CA 1
ATOM 2157 C C . GLN A 1 274 ? 4.02 -1.655 5.266 1 90.81 274 GLN A C 1
ATOM 2159 O O . GLN A 1 274 ? 3.35 -1.77 6.293 1 90.81 274 GLN A O 1
ATOM 2164 N N . GLU A 1 275 ? 3.9 -2.455 4.285 1 92.56 275 GLU A N 1
ATOM 2165 C CA . GLU A 1 275 ? 3.004 -3.602 4.391 1 92.56 275 GLU A CA 1
ATOM 2166 C C . GLU A 1 275 ? 3.631 -4.719 5.223 1 92.56 275 GLU A C 1
ATOM 2168 O O . GLU A 1 275 ? 4.762 -5.137 4.961 1 92.56 275 GLU A O 1
ATOM 2173 N N . ILE A 1 276 ? 2.885 -5.262 6.109 1 93.75 276 ILE A N 1
ATOM 2174 C CA . ILE A 1 276 ? 3.34 -6.258 7.074 1 93.75 276 ILE A CA 1
ATOM 2175 C C . ILE A 1 276 ? 3.795 -7.516 6.344 1 93.75 276 ILE A C 1
ATOM 2177 O O . ILE A 1 276 ? 4.781 -8.148 6.73 1 93.75 276 ILE A O 1
ATOM 2181 N N . ARG A 1 277 ? 3.086 -7.875 5.281 1 93.56 277 ARG A N 1
ATOM 2182 C CA . ARG A 1 277 ? 3.396 -9.117 4.578 1 93.56 277 ARG A CA 1
ATOM 2183 C C . ARG A 1 277 ? 4.789 -9.055 3.957 1 93.56 277 ARG A C 1
ATOM 2185 O O . ARG A 1 277 ? 5.48 -10.078 3.885 1 93.56 277 ARG A O 1
ATOM 2192 N N . PHE A 1 278 ? 5.234 -7.855 3.5 1 97.25 278 PHE A N 1
ATOM 2193 C CA . PHE A 1 278 ? 6.578 -7.699 2.961 1 97.25 278 PHE A CA 1
ATOM 2194 C C . PHE A 1 278 ? 7.625 -7.879 4.055 1 97.25 278 PHE A C 1
ATOM 2196 O O . PHE A 1 278 ? 8.625 -8.578 3.854 1 97.25 278 PHE A O 1
ATOM 2203 N N . GLN A 1 279 ? 7.363 -7.254 5.176 1 96.69 279 GLN A N 1
ATOM 2204 C CA . GLN A 1 279 ? 8.297 -7.355 6.293 1 96.69 279 GLN A CA 1
ATOM 2205 C C . GLN A 1 279 ? 8.438 -8.805 6.762 1 96.69 279 GLN A C 1
ATOM 2207 O O . GLN A 1 279 ? 9.547 -9.297 6.938 1 96.69 279 GLN A O 1
ATOM 2212 N N . GLN A 1 280 ? 7.359 -9.469 6.914 1 96.5 280 GLN A N 1
ATOM 2213 C CA . GLN A 1 280 ? 7.359 -10.852 7.379 1 96.5 280 GLN A CA 1
ATOM 2214 C C . GLN A 1 280 ? 8.086 -11.758 6.395 1 96.5 280 GLN A C 1
ATOM 2216 O O . GLN A 1 280 ? 8.891 -12.609 6.801 1 96.5 280 GLN A O 1
ATOM 2221 N N . LEU A 1 281 ? 7.754 -11.586 5.117 1 97.75 281 LEU A N 1
ATOM 2222 C CA . LEU A 1 281 ? 8.43 -12.375 4.094 1 97.75 281 LEU A CA 1
ATOM 2223 C C . LEU A 1 281 ? 9.93 -12.086 4.09 1 97.75 281 LEU A C 1
ATOM 2225 O O . LEU A 1 281 ? 10.742 -13.008 3.969 1 97.75 281 LEU A O 1
ATOM 2229 N N . GLY A 1 282 ? 10.328 -10.82 4.242 1 98.25 282 GLY A N 1
ATOM 2230 C CA . GLY A 1 282 ? 11.727 -10.445 4.324 1 98.25 282 GLY A CA 1
ATOM 2231 C C . GLY A 1 282 ? 12.453 -11.094 5.488 1 98.25 282 GLY A C 1
ATOM 2232 O O . GLY A 1 282 ? 13.562 -11.609 5.324 1 98.25 282 GLY A O 1
ATOM 2233 N N . ILE A 1 283 ? 11.844 -11.102 6.645 1 97.81 283 ILE A N 1
ATOM 2234 C CA . ILE A 1 283 ? 12.43 -11.688 7.844 1 97.81 283 ILE A CA 1
ATOM 2235 C C . ILE A 1 283 ? 12.625 -13.188 7.637 1 97.81 283 ILE A C 1
ATOM 2237 O O . ILE A 1 283 ? 13.688 -13.734 7.934 1 97.81 283 ILE A O 1
ATOM 2241 N N . SER A 1 284 ? 11.562 -13.82 7.129 1 97 284 SER A N 1
ATOM 2242 C CA . SER A 1 284 ? 11.609 -15.258 6.902 1 97 284 SER A CA 1
ATOM 2243 C C . SER A 1 284 ? 12.711 -15.633 5.922 1 97 284 SER A C 1
ATOM 2245 O O . SER A 1 284 ? 13.469 -16.578 6.16 1 97 284 SER A O 1
ATOM 2247 N N . THR A 1 285 ? 12.789 -14.898 4.828 1 97.69 285 THR A N 1
ATOM 2248 C CA . THR A 1 285 ? 13.82 -15.148 3.828 1 97.69 285 THR A CA 1
ATOM 2249 C C . THR A 1 285 ? 15.211 -14.906 4.414 1 97.69 285 THR A C 1
ATOM 2251 O O . THR A 1 285 ? 16.125 -15.719 4.219 1 97.69 285 THR A O 1
ATOM 2254 N N . PHE A 1 286 ? 15.398 -13.812 5.148 1 97.62 286 PHE A N 1
ATOM 2255 C CA . PHE A 1 286 ? 16.656 -13.5 5.824 1 97.62 286 PHE A CA 1
ATOM 2256 C C . PHE A 1 286 ? 17.094 -14.656 6.711 1 97.62 286 PHE A C 1
ATOM 2258 O O . PHE A 1 286 ? 18.25 -15.07 6.668 1 97.62 286 PHE A O 1
ATOM 2265 N N . SER A 1 287 ? 16.172 -15.172 7.539 1 96.12 287 SER A N 1
ATOM 2266 C CA . SER A 1 287 ? 16.453 -16.234 8.492 1 96.12 287 SER A CA 1
ATOM 2267 C C . SER A 1 287 ? 16.969 -17.484 7.789 1 96.12 287 SER A C 1
ATOM 2269 O O . SER A 1 287 ? 17.906 -18.141 8.266 1 96.12 287 SER A O 1
ATOM 2271 N N . ARG A 1 288 ? 16.422 -17.812 6.66 1 95.31 288 ARG A N 1
ATOM 2272 C CA . ARG A 1 288 ? 16.812 -19.016 5.918 1 95.31 288 ARG A CA 1
ATOM 2273 C C . ARG A 1 288 ? 18.156 -18.797 5.223 1 95.31 288 ARG A C 1
ATOM 2275 O O . ARG A 1 288 ? 19 -19.688 5.207 1 95.31 288 ARG A O 1
ATOM 2282 N N . LEU A 1 289 ? 18.391 -17.578 4.711 1 97.12 289 LEU A N 1
ATOM 2283 C CA . LEU A 1 289 ? 19.625 -17.281 3.994 1 97.12 289 LEU A CA 1
ATOM 2284 C C . LEU A 1 289 ? 20.797 -17.172 4.961 1 97.12 289 LEU A C 1
ATOM 2286 O O . LEU A 1 289 ? 21.938 -17.5 4.613 1 97.12 289 LEU A O 1
ATOM 2290 N N . GLN A 1 290 ? 20.531 -16.734 6.113 1 94.81 290 GLN A N 1
ATOM 2291 C CA . GLN A 1 290 ? 21.578 -16.484 7.102 1 94.81 290 GLN A CA 1
ATOM 2292 C C . GLN A 1 290 ? 22.281 -17.797 7.484 1 94.81 290 GLN A C 1
ATOM 2294 O O . GLN A 1 290 ? 23.422 -17.766 7.977 1 94.81 290 GLN A O 1
ATOM 2299 N N . ALA A 1 291 ? 21.625 -18.906 7.258 1 92.5 291 ALA A N 1
ATOM 2300 C CA . ALA A 1 291 ? 22.219 -20.203 7.551 1 92.5 291 ALA A CA 1
ATOM 2301 C C . ALA A 1 291 ? 23.375 -20.5 6.605 1 92.5 291 ALA A C 1
ATOM 2303 O O . ALA A 1 291 ? 24.219 -21.344 6.895 1 92.5 291 ALA A O 1
ATOM 2304 N N . ASP A 1 292 ? 23.391 -19.859 5.477 1 95.19 292 ASP A N 1
ATOM 2305 C CA . ASP A 1 292 ? 24.5 -20 4.527 1 95.19 292 ASP A CA 1
ATOM 2306 C C . ASP A 1 292 ? 25.656 -19.078 4.887 1 95.19 292 ASP A C 1
ATOM 2308 O O . ASP A 1 292 ? 25.453 -17.875 5.082 1 95.19 292 ASP A O 1
ATOM 2312 N N . PRO A 1 293 ? 26.875 -19.562 4.902 1 95.19 293 PRO A N 1
ATOM 2313 C CA . PRO A 1 293 ? 28.016 -18.766 5.359 1 95.19 293 PRO A CA 1
ATOM 2314 C C . PRO A 1 293 ? 28.25 -17.531 4.5 1 95.19 293 PRO A C 1
ATOM 2316 O O . PRO A 1 293 ? 28.656 -16.484 5.02 1 95.19 293 PRO A O 1
ATOM 2319 N N . GLU A 1 294 ? 28.125 -17.609 3.246 1 96.38 294 GLU A N 1
ATOM 2320 C CA . GLU A 1 294 ? 28.359 -16.469 2.379 1 96.38 294 GLU A CA 1
ATOM 2321 C C . GLU A 1 294 ? 27.328 -15.367 2.629 1 96.38 294 GLU A C 1
ATOM 2323 O O . GLU A 1 294 ? 27.688 -14.188 2.703 1 96.38 294 GLU A O 1
ATOM 2328 N N . PHE A 1 295 ? 26.109 -15.75 2.75 1 96.31 295 PHE A N 1
ATOM 2329 C CA . PHE A 1 295 ? 25.062 -14.781 3.072 1 96.31 295 PHE A CA 1
ATOM 2330 C C . PHE A 1 295 ? 25.266 -14.219 4.473 1 96.31 295 PHE A C 1
ATOM 2332 O O . PHE A 1 295 ? 25.094 -13.016 4.691 1 96.31 295 PHE A O 1
ATOM 2339 N N . SER A 1 296 ? 25.578 -15.078 5.43 1 94.94 296 SER A N 1
ATOM 2340 C CA . SER A 1 296 ? 25.812 -14.648 6.805 1 94.94 296 SER A CA 1
ATOM 2341 C C . SER A 1 296 ? 26.891 -13.555 6.863 1 94.94 296 SER A C 1
ATOM 2343 O O . SER A 1 296 ? 26.719 -12.555 7.559 1 94.94 296 SER A O 1
ATOM 2345 N N . LEU A 1 297 ? 27.938 -13.781 6.117 1 94.81 297 LEU A N 1
ATOM 2346 C CA . LEU A 1 297 ? 29.031 -12.805 6.074 1 94.81 297 LEU A CA 1
ATOM 2347 C C . LEU A 1 297 ? 28.547 -11.484 5.465 1 94.81 297 LEU A C 1
ATOM 2349 O O . LEU A 1 297 ? 28.844 -10.414 5.988 1 94.81 297 LEU A O 1
ATOM 2353 N N . ALA A 1 298 ? 27.812 -11.555 4.406 1 94.56 298 ALA A N 1
ATOM 2354 C CA . ALA A 1 298 ? 27.297 -10.359 3.732 1 94.56 298 ALA A CA 1
ATOM 2355 C C . ALA A 1 298 ? 26.344 -9.594 4.633 1 94.56 298 ALA A C 1
ATOM 2357 O O . ALA A 1 298 ? 26.375 -8.359 4.684 1 94.56 298 ALA A O 1
ATOM 2358 N N . PHE A 1 299 ? 25.516 -10.281 5.34 1 94.38 299 PHE A N 1
ATOM 2359 C CA . PHE A 1 299 ? 24.5 -9.672 6.195 1 94.38 299 PHE A CA 1
ATOM 2360 C C . PHE A 1 299 ? 25.156 -8.961 7.375 1 94.38 299 PHE A C 1
ATOM 2362 O O . PHE A 1 299 ? 24.688 -7.914 7.82 1 94.38 299 PHE A O 1
ATOM 2369 N N . ARG A 1 300 ? 26.219 -9.5 7.906 1 90.62 300 ARG A N 1
ATOM 2370 C CA . ARG A 1 300 ? 26.938 -8.906 9.031 1 90.62 300 ARG A CA 1
ATOM 2371 C C . ARG A 1 300 ? 27.516 -7.551 8.656 1 90.62 300 ARG A C 1
ATOM 2373 O O . ARG A 1 300 ? 27.594 -6.648 9.492 1 90.62 300 ARG A O 1
ATOM 2380 N N . LYS A 1 301 ? 27.828 -7.398 7.434 1 87.06 301 LYS A N 1
ATOM 2381 C CA . LYS A 1 301 ? 28.438 -6.164 6.949 1 87.06 301 LYS A CA 1
ATOM 2382 C C . LYS A 1 301 ? 27.375 -5.168 6.488 1 87.06 301 LYS A C 1
ATOM 2384 O O . LYS A 1 301 ? 27.703 -4.098 5.969 1 87.06 301 LYS A O 1
ATOM 2389 N N . SER A 1 302 ? 26.172 -5.457 6.645 1 87.94 302 SER A N 1
ATOM 2390 C CA . SER A 1 302 ? 25.094 -4.645 6.098 1 87.94 302 SER A CA 1
ATOM 2391 C C . SER A 1 302 ? 24.25 -4.027 7.207 1 87.94 302 SER A C 1
ATOM 2393 O O . SER A 1 302 ? 24.609 -4.098 8.383 1 87.94 302 SER A O 1
ATOM 2395 N N . GLN A 1 303 ? 23.188 -3.305 6.754 1 91.44 303 GLN A N 1
ATOM 2396 C CA . GLN A 1 303 ? 22.297 -2.65 7.699 1 91.44 303 GLN A CA 1
ATOM 2397 C C . GLN A 1 303 ? 21.156 -3.582 8.109 1 91.44 303 GLN A C 1
ATOM 2399 O O . GLN A 1 303 ? 20.156 -3.139 8.688 1 91.44 303 GLN A O 1
ATOM 2404 N N . MET A 1 304 ? 21.328 -4.883 7.824 1 93 304 MET A N 1
ATOM 2405 C CA . MET A 1 304 ? 20.266 -5.848 8.055 1 93 304 MET A CA 1
ATOM 2406 C C . MET A 1 304 ? 19.891 -5.906 9.531 1 93 304 MET A C 1
ATOM 2408 O O . MET A 1 304 ? 18.719 -5.879 9.883 1 93 304 MET A O 1
ATOM 2412 N N . ALA A 1 305 ? 20.859 -5.91 10.359 1 91.62 305 ALA A N 1
ATOM 2413 C CA . ALA A 1 305 ? 20.609 -5.996 11.797 1 91.62 305 ALA A CA 1
ATOM 2414 C C . ALA A 1 305 ? 19.812 -4.789 12.297 1 91.62 305 ALA A C 1
ATOM 2416 O O . ALA A 1 305 ? 18.891 -4.934 13.094 1 91.62 305 ALA A O 1
ATOM 2417 N N . LYS A 1 306 ? 20.234 -3.666 11.82 1 95 306 LYS A N 1
ATOM 2418 C CA . LYS A 1 306 ? 19.531 -2.438 12.195 1 95 306 LYS A CA 1
ATOM 2419 C C . LYS A 1 306 ? 18.078 -2.463 11.742 1 95 306 LYS A C 1
ATOM 2421 O O . LYS A 1 306 ? 17.188 -2.062 12.484 1 95 306 LYS A O 1
ATOM 2426 N N . LEU A 1 307 ? 17.906 -2.941 10.555 1 96.12 307 LEU A N 1
ATOM 2427 C CA . LEU A 1 307 ? 16.562 -2.982 9.992 1 96.12 307 LEU A CA 1
ATOM 2428 C C . LEU A 1 307 ? 15.688 -3.982 10.734 1 96.12 307 LEU A C 1
ATOM 2430 O O . LEU A 1 307 ? 14.516 -3.715 10.992 1 96.12 307 LEU A O 1
ATOM 2434 N N . LEU A 1 308 ? 16.234 -5.082 11.094 1 95.88 308 LEU A N 1
ATOM 2435 C CA . LEU A 1 308 ? 15.5 -6.07 11.883 1 95.88 308 LEU A CA 1
ATOM 2436 C C . LEU A 1 308 ? 15.109 -5.504 13.234 1 95.88 308 LEU A C 1
ATOM 2438 O O . LEU A 1 308 ? 13.992 -5.734 13.711 1 95.88 308 LEU A O 1
ATOM 2442 N N . GLN A 1 309 ? 15.992 -4.723 13.82 1 94.88 309 GLN A N 1
ATOM 2443 C CA . GLN A 1 309 ? 15.703 -4.078 15.094 1 94.88 309 GLN A CA 1
ATOM 2444 C C . GLN A 1 309 ? 14.57 -3.064 14.945 1 94.88 309 GLN A C 1
ATOM 2446 O O . GLN A 1 309 ? 13.734 -2.926 15.844 1 94.88 309 GLN A O 1
ATOM 2451 N N . GLN A 1 310 ? 14.594 -2.449 13.867 1 95.69 310 GLN A N 1
ATOM 2452 C CA . GLN A 1 310 ? 13.539 -1.48 13.617 1 95.69 310 GLN A CA 1
ATOM 2453 C C . GLN A 1 310 ? 12.18 -2.168 13.508 1 95.69 310 GLN A C 1
ATOM 2455 O O . GLN A 1 310 ? 11.188 -1.684 14.062 1 95.69 310 GLN A O 1
ATOM 2460 N N . VAL A 1 311 ? 12.141 -3.279 12.805 1 96.38 311 VAL A N 1
ATOM 2461 C CA . VAL A 1 311 ? 10.898 -4.035 12.695 1 96.38 311 VAL A CA 1
ATOM 2462 C C . VAL A 1 311 ? 10.484 -4.547 14.078 1 96.38 311 VAL A C 1
ATOM 2464 O O . VAL A 1 311 ? 9.297 -4.559 14.414 1 96.38 311 VAL A O 1
ATOM 2467 N N . ARG A 1 312 ? 11.453 -4.957 14.875 1 95.94 312 ARG A N 1
ATOM 2468 C CA . ARG A 1 312 ? 11.172 -5.41 16.234 1 95.94 312 ARG A CA 1
ATOM 2469 C C . ARG A 1 312 ? 10.539 -4.301 17.062 1 95.94 312 ARG A C 1
ATOM 2471 O O . ARG A 1 312 ? 9.547 -4.527 17.766 1 95.94 312 ARG A O 1
ATOM 2478 N N . GLN A 1 313 ? 11.094 -3.121 16.938 1 95.94 313 GLN A N 1
ATOM 2479 C CA . GLN A 1 313 ? 10.555 -1.982 17.688 1 95.94 313 GLN A CA 1
ATOM 2480 C C . GLN A 1 313 ? 9.125 -1.669 17.25 1 95.94 313 GLN A C 1
ATOM 2482 O O . GLN A 1 313 ? 8.266 -1.392 18.094 1 95.94 313 GLN A O 1
ATOM 2487 N N . GLN A 1 314 ? 9.008 -1.708 16.031 1 95.25 314 GLN A N 1
ATOM 2488 C CA . GLN A 1 314 ? 7.676 -1.461 15.484 1 95.25 314 GLN A CA 1
ATOM 2489 C C . GLN A 1 314 ? 6.676 -2.496 15.992 1 95.25 314 GLN A C 1
ATOM 2491 O O . GLN A 1 314 ? 5.535 -2.158 16.328 1 95.25 314 GLN A O 1
ATOM 2496 N N . THR A 1 315 ? 7.02 -3.732 16 1 95.62 315 THR A N 1
ATOM 2497 C CA . THR A 1 315 ? 6.176 -4.828 16.469 1 95.62 315 THR A CA 1
ATOM 2498 C C . THR A 1 315 ? 5.863 -4.672 17.953 1 95.62 315 THR A C 1
ATOM 2500 O O . THR A 1 315 ? 4.73 -4.902 18.375 1 95.62 315 THR A O 1
ATOM 2503 N N . GLU A 1 316 ? 6.859 -4.262 18.703 1 95.5 316 GLU A N 1
ATOM 2504 C CA . GLU A 1 316 ? 6.672 -4.02 20.125 1 95.5 316 GLU A CA 1
ATOM 2505 C C . GLU A 1 316 ? 5.691 -2.875 20.375 1 95.5 316 GLU A C 1
ATOM 2507 O O . GLU A 1 316 ? 4.867 -2.938 21.281 1 95.5 316 GLU A O 1
ATOM 2512 N N . GLU A 1 317 ? 5.844 -1.881 19.594 1 95.38 317 GLU A N 1
ATOM 2513 C CA . GLU A 1 317 ? 4.918 -0.756 19.688 1 95.38 317 GLU A CA 1
ATOM 2514 C C . GLU A 1 317 ? 3.48 -1.2 19.438 1 95.38 317 GLU A C 1
ATOM 2516 O O . GLU A 1 317 ? 2.562 -0.774 20.141 1 95.38 317 GLU A O 1
ATOM 2521 N N . THR A 1 318 ? 3.303 -2.004 18.453 1 95.44 318 THR A N 1
ATOM 2522 C CA . THR A 1 318 ? 1.969 -2.516 18.156 1 95.44 318 THR A CA 1
ATOM 2523 C C . THR A 1 318 ? 1.442 -3.355 19.328 1 95.44 318 THR A C 1
ATOM 2525 O O . THR A 1 318 ? 0.266 -3.264 19.672 1 95.44 318 THR A O 1
ATOM 2528 N N . GLN A 1 319 ? 2.336 -4.141 19.891 1 94.94 319 GLN A N 1
ATOM 2529 C CA . GLN A 1 319 ? 1.954 -4.965 21.031 1 94.94 319 GLN A CA 1
ATOM 2530 C C . GLN A 1 319 ? 1.496 -4.098 22.203 1 94.94 319 GLN A C 1
ATOM 2532 O O . GLN A 1 319 ? 0.52 -4.43 22.875 1 94.94 319 GLN A O 1
ATOM 2537 N N . GLU A 1 320 ? 2.154 -3.051 22.406 1 95.19 320 GLU A N 1
ATOM 2538 C CA . GLU A 1 320 ? 1.793 -2.133 23.484 1 95.19 320 GLU A CA 1
ATOM 2539 C C . GLU A 1 320 ? 0.424 -1.506 23.234 1 95.19 320 GLU A C 1
ATOM 2541 O O . GLU A 1 320 ? -0.396 -1.412 24.156 1 95.19 320 GLU A O 1
ATOM 2546 N N . LEU A 1 321 ? 0.213 -1.135 22.062 1 94.94 321 LEU A N 1
ATOM 2547 C CA . LEU A 1 321 ? -1.079 -0.561 21.703 1 94.94 321 LEU A CA 1
ATOM 2548 C C . LEU A 1 321 ? -2.201 -1.573 21.906 1 94.94 321 LEU A C 1
ATOM 2550 O O . LEU A 1 321 ? -3.264 -1.229 22.438 1 94.94 321 LEU A O 1
ATOM 2554 N N . LEU A 1 322 ? -1.919 -2.809 21.531 1 95.56 322 LEU A N 1
ATOM 2555 C CA . LEU A 1 322 ? -2.908 -3.871 21.656 1 95.56 322 LEU A CA 1
ATOM 2556 C C . LEU A 1 322 ? -3.203 -4.164 23.125 1 95.56 322 LEU A C 1
ATOM 2558 O O . LEU A 1 322 ? -4.355 -4.402 23.5 1 95.56 322 LEU A O 1
ATOM 2562 N N . ARG A 1 323 ? -2.152 -4.164 23.953 1 93.81 323 ARG A N 1
ATOM 2563 C CA . ARG A 1 323 ? -2.336 -4.395 25.391 1 93.81 323 ARG A CA 1
ATOM 2564 C C . ARG A 1 323 ? -3.266 -3.352 26 1 93.81 323 ARG A C 1
ATOM 2566 O O . ARG A 1 323 ? -4.164 -3.688 26.766 1 93.81 323 ARG A O 1
ATOM 2573 N N . GLU A 1 324 ? -3.092 -2.16 25.547 1 91.25 324 GLU A N 1
ATOM 2574 C CA . GLU A 1 324 ? -3.934 -1.069 26.031 1 91.25 324 GLU A CA 1
ATOM 2575 C C . GLU A 1 324 ? -5.371 -1.225 25.547 1 91.25 324 GLU A C 1
ATOM 2577 O O . GLU A 1 324 ? -6.316 -0.992 26.297 1 91.25 324 GLU A O 1
ATOM 2582 N N . ALA A 1 325 ? -5.566 -1.632 24.375 1 92.38 325 ALA A N 1
ATOM 2583 C CA . ALA A 1 325 ? -6.883 -1.725 23.734 1 92.38 325 ALA A CA 1
ATOM 2584 C C . ALA A 1 325 ? -7.66 -2.922 24.281 1 92.38 325 ALA A C 1
ATOM 2586 O O . ALA A 1 325 ? -8.883 -2.846 24.453 1 92.38 325 ALA A O 1
ATOM 2587 N N . LEU A 1 326 ? -6.992 -4.031 24.531 1 89.69 326 LEU A N 1
ATOM 2588 C CA . LEU A 1 326 ? -7.648 -5.273 24.922 1 89.69 326 LEU A CA 1
ATOM 2589 C C . LEU A 1 326 ? -7.871 -5.312 26.438 1 89.69 326 LEU A C 1
ATOM 2591 O O . LEU A 1 326 ? -8.734 -6.047 26.922 1 89.69 326 LEU A O 1
ATOM 2595 N N . CYS A 1 327 ? -7.105 -4.594 27.219 1 78 327 CYS A N 1
ATOM 2596 C CA . CYS A 1 327 ? -7.355 -4.52 28.656 1 78 327 CYS A CA 1
ATOM 2597 C C . CYS A 1 327 ? -8.727 -3.912 28.938 1 78 327 CYS A C 1
ATOM 2599 O O . CYS A 1 327 ? -9.406 -4.32 29.875 1 78 327 CYS A O 1
ATOM 2601 N N . HIS A 1 328 ? -9.203 -3.074 28.141 1 65.94 328 HIS A N 1
ATOM 2602 C CA . HIS A 1 328 ? -10.469 -2.391 28.375 1 65.94 328 HIS A CA 1
ATOM 2603 C C . HIS A 1 328 ? -11.648 -3.23 27.875 1 65.94 328 HIS A C 1
ATOM 2605 O O . HIS A 1 328 ? -12.789 -2.982 28.266 1 65.94 328 HIS A O 1
ATOM 2611 N N . THR A 1 329 ? -11.469 -4.223 27 1 63.5 329 THR A N 1
ATOM 2612 C CA . THR A 1 329 ? -12.57 -5.039 26.484 1 63.5 329 THR A CA 1
ATOM 2613 C C . THR A 1 329 ? -12.914 -6.148 27.469 1 63.5 329 THR A C 1
ATOM 2615 O O . THR A 1 329 ? -14.039 -6.645 27.484 1 63.5 329 THR A O 1
ATOM 2618 N N . GLU A 1 330 ? -11.984 -6.688 28.297 1 55.81 330 GLU A N 1
ATOM 2619 C CA . GLU A 1 330 ? -12.234 -7.754 29.266 1 55.81 330 GLU A CA 1
ATOM 2620 C C . GLU A 1 330 ? -12.859 -7.199 30.547 1 55.81 330 GLU A C 1
ATOM 2622 O O . GLU A 1 330 ? -13.438 -7.949 31.328 1 55.81 330 GLU A O 1
ATOM 2627 N N . SER A 1 331 ? -12.852 -5.848 30.719 1 47.72 331 SER A N 1
ATOM 2628 C CA . SER A 1 331 ? -13.516 -5.387 31.938 1 47.72 331 SER A CA 1
ATOM 2629 C C . SER A 1 331 ? -14.969 -5.027 31.672 1 47.72 331 SER A C 1
ATOM 2631 O O . SER A 1 331 ? -15.305 -4.504 30.609 1 47.72 331 SER A O 1
ATOM 2633 N N . MET B 1 1 ? -22.109 -9.281 -2.447 1 19.45 1 MET B N 1
ATOM 2634 C CA . MET B 1 1 ? -21.047 -8.289 -2.404 1 19.45 1 MET B CA 1
ATOM 2635 C C . MET B 1 1 ? -20.609 -7.895 -3.811 1 19.45 1 MET B C 1
ATOM 2637 O O . MET B 1 1 ? -20.016 -8.703 -4.535 1 19.45 1 MET B O 1
ATOM 2641 N N . LYS B 1 2 ? -21.359 -6.965 -4.43 1 23.53 2 LYS B N 1
ATOM 2642 C CA . LYS B 1 2 ? -21.984 -6.719 -5.723 1 23.53 2 LYS B CA 1
ATOM 2643 C C . LYS B 1 2 ? -21.031 -5.992 -6.668 1 23.53 2 LYS B C 1
ATOM 2645 O O . LYS B 1 2 ? -20.547 -4.906 -6.352 1 23.53 2 LYS B O 1
ATOM 2650 N N . HIS B 1 3 ? -20.234 -6.664 -7.398 1 21 3 HIS B N 1
ATOM 2651 C CA . HIS B 1 3 ? -19 -6.547 -8.164 1 21 3 HIS B CA 1
ATOM 2652 C C . HIS B 1 3 ? -19.172 -5.613 -9.352 1 21 3 HIS B C 1
ATOM 2654 O O . HIS B 1 3 ? -19.266 -6.066 -10.492 1 21 3 HIS B O 1
ATOM 2660 N N . SER B 1 4 ? -20.047 -4.484 -9.047 1 21.31 4 SER B N 1
ATOM 2661 C CA . SER B 1 4 ? -20.5 -3.66 -10.164 1 21.31 4 SER B CA 1
ATOM 2662 C C . SER B 1 4 ? -19.328 -2.984 -10.867 1 21.31 4 SER B C 1
ATOM 2664 O O . SER B 1 4 ? -18.547 -2.27 -10.234 1 21.31 4 SER B O 1
ATOM 2666 N N . GLU B 1 5 ? -18.797 -3.672 -11.844 1 22.94 5 GLU B N 1
ATOM 2667 C CA . GLU B 1 5 ? -17.719 -3.449 -12.797 1 22.94 5 GLU B CA 1
ATOM 2668 C C . GLU B 1 5 ? -17.953 -2.184 -13.617 1 22.94 5 GLU B C 1
ATOM 2670 O O . GLU B 1 5 ? -18.859 -2.143 -14.453 1 22.94 5 GLU B O 1
ATOM 2675 N N . ASN B 1 6 ? -17.922 -1.028 -12.867 1 21.27 6 ASN B N 1
ATOM 2676 C CA . ASN B 1 6 ? -18.203 0.278 -13.453 1 21.27 6 ASN B CA 1
ATOM 2677 C C . ASN B 1 6 ? -17.344 0.53 -14.695 1 21.27 6 ASN B C 1
ATOM 2679 O O . ASN B 1 6 ? -16.141 0.309 -14.672 1 21.27 6 ASN B O 1
ATOM 2683 N N . ALA B 1 7 ? -17.953 0.382 -15.906 1 22.77 7 ALA B N 1
ATOM 2684 C CA . ALA B 1 7 ? -17.547 0.609 -17.297 1 22.77 7 ALA B CA 1
ATOM 2685 C C . ALA B 1 7 ? -16.953 2 -17.469 1 22.77 7 ALA B C 1
ATOM 2687 O O . ALA B 1 7 ? -17.375 2.957 -16.828 1 22.77 7 ALA B O 1
ATOM 2688 N N . PRO B 1 8 ? -15.797 2.242 -18.125 1 21.19 8 PRO B N 1
ATOM 2689 C CA . PRO B 1 8 ? -14.984 3.449 -18.281 1 21.19 8 PRO B CA 1
ATOM 2690 C C . PRO B 1 8 ? -15.68 4.535 -19.094 1 21.19 8 PRO B C 1
ATOM 2692 O O . PRO B 1 8 ? -16.156 4.277 -20.203 1 21.19 8 PRO B O 1
ATOM 2695 N N . ARG B 1 9 ? -16.562 5.559 -18.531 1 21.56 9 ARG B N 1
ATOM 2696 C CA . ARG B 1 9 ? -17.312 6.68 -19.078 1 21.56 9 ARG B CA 1
ATOM 2697 C C . ARG B 1 9 ? -16.391 7.648 -19.812 1 21.56 9 ARG B C 1
ATOM 2699 O O . ARG B 1 9 ? -15.43 8.164 -19.234 1 21.56 9 ARG B O 1
ATOM 2706 N N . PHE B 1 10 ? -16.375 7.707 -21.203 1 19.98 10 PHE B N 1
ATOM 2707 C CA . PHE B 1 10 ? -15.602 8.539 -22.125 1 19.98 10 PHE B CA 1
ATOM 2708 C C . PHE B 1 10 ? -16.141 9.961 -22.156 1 19.98 10 PHE B C 1
ATOM 2710 O O . PHE B 1 10 ? -17.062 10.258 -22.922 1 19.98 10 PHE B O 1
ATOM 2717 N N . PHE B 1 11 ? -16.578 10.766 -21.094 1 19.5 11 PHE B N 1
ATOM 2718 C CA . PHE B 1 11 ? -17.328 11.992 -21.281 1 19.5 11 PHE B CA 1
ATOM 2719 C C . PHE B 1 11 ? -16.422 13.117 -21.766 1 19.5 11 PHE B C 1
ATOM 2721 O O . PHE B 1 11 ? -15.406 13.414 -21.141 1 19.5 11 PHE B O 1
ATOM 2728 N N . SER B 1 12 ? -16.344 13.398 -23.141 1 19.52 12 SER B N 1
ATOM 2729 C CA . SER B 1 12 ? -15.5 14.414 -23.75 1 19.52 12 SER B CA 1
ATOM 2730 C C . SER B 1 12 ? -16.078 15.812 -23.562 1 19.52 12 SER B C 1
ATOM 2732 O O . SER B 1 12 ? -17.062 16.172 -24.219 1 19.52 12 SER B O 1
ATOM 2734 N N . PRO B 1 13 ? -16.312 16.391 -22.375 1 19.52 13 PRO B N 1
ATOM 2735 C CA . PRO B 1 13 ? -17.094 17.625 -22.422 1 19.52 13 PRO B CA 1
ATOM 2736 C C . PRO B 1 13 ? -16.312 18.781 -23.062 1 19.52 13 PRO B C 1
ATOM 2738 O O . PRO B 1 13 ? -15.094 18.844 -22.953 1 19.52 13 PRO B O 1
ATOM 2741 N N . ARG B 1 14 ? -16.891 19.422 -24.078 1 20.69 14 ARG B N 1
ATOM 2742 C CA . ARG B 1 14 ? -16.5 20.5 -24.984 1 20.69 14 ARG B CA 1
ATOM 2743 C C . ARG B 1 14 ? -16.469 21.844 -24.25 1 20.69 14 ARG B C 1
ATOM 2745 O O . ARG B 1 14 ? -17.484 22.281 -23.703 1 20.69 14 ARG B O 1
ATOM 2752 N N . PHE B 1 15 ? -15.469 22.234 -23.406 1 18.72 15 PHE B N 1
ATOM 2753 C CA . PHE B 1 15 ? -15.445 23.531 -22.734 1 18.72 15 PHE B CA 1
ATOM 2754 C C . PHE B 1 15 ? -15.188 24.656 -23.719 1 18.72 15 PHE B C 1
ATOM 2756 O O . PHE B 1 15 ? -14.18 24.625 -24.438 1 18.72 15 PHE B O 1
ATOM 2763 N N . LYS B 1 16 ? -16.297 25.344 -24.172 1 20 16 LYS B N 1
ATOM 2764 C CA . LYS B 1 16 ? -16.266 26.562 -24.984 1 20 16 LYS B CA 1
ATOM 2765 C C . LYS B 1 16 ? -15.594 27.703 -24.25 1 20 16 LYS B C 1
ATOM 2767 O O . LYS B 1 16 ? -15.984 28.031 -23.125 1 20 16 LYS B O 1
ATOM 2772 N N . ARG B 1 17 ? -14.289 28.188 -24.516 1 20.62 17 ARG B N 1
ATOM 2773 C CA . ARG B 1 17 ? -13.367 29.188 -23.984 1 20.62 17 ARG B CA 1
ATOM 2774 C C . ARG B 1 17 ? -13.844 30.594 -24.312 1 20.62 17 ARG B C 1
ATOM 2776 O O . ARG B 1 17 ? -13.836 31.016 -25.469 1 20.62 17 ARG B O 1
ATOM 2783 N N . THR B 1 18 ? -15.039 31.125 -23.703 1 22.05 18 THR B N 1
ATOM 2784 C CA . THR B 1 18 ? -15.344 32.531 -23.969 1 22.05 18 THR B CA 1
ATOM 2785 C C . THR B 1 18 ? -14.32 33.438 -23.281 1 22.05 18 THR B C 1
ATOM 2787 O O . THR B 1 18 ? -14.352 33.594 -22.062 1 22.05 18 THR B O 1
ATOM 2790 N N . GLN B 1 19 ? -13.016 33.5 -23.625 1 21.78 19 GLN B N 1
ATOM 2791 C CA . GLN B 1 19 ? -11.883 34.125 -22.938 1 21.78 19 GLN B CA 1
ATOM 2792 C C . GLN B 1 19 ? -11.797 35.625 -23.234 1 21.78 19 GLN B C 1
ATOM 2794 O O . GLN B 1 19 ? -10.812 36.281 -22.891 1 21.78 19 GLN B O 1
ATOM 2799 N N . GLY B 1 20 ? -12.883 36.5 -23.75 1 22.42 20 GLY B N 1
ATOM 2800 C CA . GLY B 1 20 ? -12.422 37.719 -24.391 1 22.42 20 GLY B CA 1
ATOM 2801 C C . GLY B 1 20 ? -11.883 38.719 -23.406 1 22.42 20 GLY B C 1
ATOM 2802 O O . GLY B 1 20 ? -10.828 39.312 -23.641 1 22.42 20 GLY B O 1
ATOM 2803 N N . HIS B 1 21 ? -12.703 39.5 -22.594 1 25.09 21 HIS B N 1
ATOM 2804 C CA . HIS B 1 21 ? -12.539 40.906 -22.234 1 25.09 21 HIS B CA 1
ATOM 2805 C C . HIS B 1 21 ? -11.508 41.062 -21.125 1 25.09 21 HIS B C 1
ATOM 2807 O O . HIS B 1 21 ? -11.172 42.188 -20.734 1 25.09 21 HIS B O 1
ATOM 2813 N N . LYS B 1 22 ? -11.469 40.125 -20.125 1 26.5 22 LYS B N 1
ATOM 2814 C CA . LYS B 1 22 ? -10.844 40.375 -18.828 1 26.5 22 LYS B CA 1
ATOM 2815 C C . LYS B 1 22 ? -9.32 40.438 -18.953 1 26.5 22 LYS B C 1
ATOM 2817 O O . LYS B 1 22 ? -8.609 40.312 -17.969 1 26.5 22 LYS B O 1
ATOM 2822 N N . LYS B 1 23 ? -8.805 40.906 -20.203 1 29.77 23 LYS B N 1
ATOM 2823 C CA . LYS B 1 23 ? -7.395 40.781 -20.562 1 29.77 23 LYS B CA 1
ATOM 2824 C C . LYS B 1 23 ? -6.559 41.875 -19.906 1 29.77 23 LYS B C 1
ATOM 2826 O O . LYS B 1 23 ? -5.352 41.719 -19.719 1 29.77 23 LYS B O 1
ATOM 2831 N N . LYS B 1 24 ? -7.105 42.969 -19.734 1 29.14 24 LYS B N 1
ATOM 2832 C CA . LYS B 1 24 ? -6.242 44.156 -19.625 1 29.14 24 LYS B CA 1
ATOM 2833 C C . LYS B 1 24 ? -5.562 44.219 -18.266 1 29.14 24 LYS B C 1
ATOM 2835 O O . LYS B 1 24 ? -4.398 44.625 -18.156 1 29.14 24 LYS B O 1
ATOM 2840 N N . GLY B 1 25 ? -6.305 44.094 -17.219 1 28.64 25 GLY B N 1
ATOM 2841 C CA . GLY B 1 25 ? -5.84 44.469 -15.898 1 28.64 25 GLY B CA 1
ATOM 2842 C C . GLY B 1 25 ? -4.773 43.531 -15.359 1 28.64 25 GLY B C 1
ATOM 2843 O O . GLY B 1 25 ? -3.979 43.906 -14.5 1 28.64 25 GLY B O 1
ATOM 2844 N N . VAL B 1 26 ? -4.789 42.188 -15.797 1 31.42 26 VAL B N 1
ATOM 2845 C CA . VAL B 1 26 ? -3.965 41.125 -15.25 1 31.42 26 VAL B CA 1
ATOM 2846 C C . VAL B 1 26 ? -2.549 41.219 -15.812 1 31.42 26 VAL B C 1
ATOM 2848 O O . VAL B 1 26 ? -1.623 40.594 -15.297 1 31.42 26 VAL B O 1
ATOM 2851 N N . ARG B 1 27 ? -2.363 42.094 -16.922 1 32.31 27 ARG B N 1
ATOM 2852 C CA . ARG B 1 27 ? -1.107 42.25 -17.641 1 32.31 27 ARG B CA 1
ATOM 2853 C C . ARG B 1 27 ? -0.082 43 -16.797 1 32.31 27 ARG B C 1
ATOM 2855 O O . ARG B 1 27 ? 1.094 42.625 -16.766 1 32.31 27 ARG B O 1
ATOM 2862 N N . SER B 1 28 ? -0.575 44.094 -16.203 1 34.44 28 SER B N 1
ATOM 2863 C CA . SER B 1 28 ? 0.32 45.062 -15.555 1 34.44 28 SER B CA 1
ATOM 2864 C C . SER B 1 28 ? 0.968 44.469 -14.312 1 34.44 28 SER B C 1
ATOM 2866 O O . SER B 1 28 ? 2.152 44.688 -14.055 1 34.44 28 SER B O 1
ATOM 2868 N N . CYS B 1 29 ? 0.206 43.688 -13.656 1 31.94 29 CYS B N 1
ATOM 2869 C CA . CYS B 1 29 ? 0.749 43.281 -12.367 1 31.94 29 CYS B CA 1
ATOM 2870 C C . CYS B 1 29 ? 1.839 42.25 -12.531 1 31.94 29 CYS B C 1
ATOM 2872 O O . CYS B 1 29 ? 2.871 42.312 -11.859 1 31.94 29 CYS B O 1
ATOM 2874 N N . PHE B 1 30 ? 1.771 41.312 -13.492 1 34.09 30 PHE B N 1
ATOM 2875 C CA . PHE B 1 30 ? 2.744 40.25 -13.719 1 34.09 30 PHE B CA 1
ATOM 2876 C C . PHE B 1 30 ? 4.043 40.812 -14.281 1 34.09 30 PHE B C 1
ATOM 2878 O O . PHE B 1 30 ? 5.129 40.438 -13.82 1 34.09 30 PHE B O 1
ATOM 2885 N N . GLN B 1 31 ? 3.936 41.719 -15.195 1 38.69 31 GL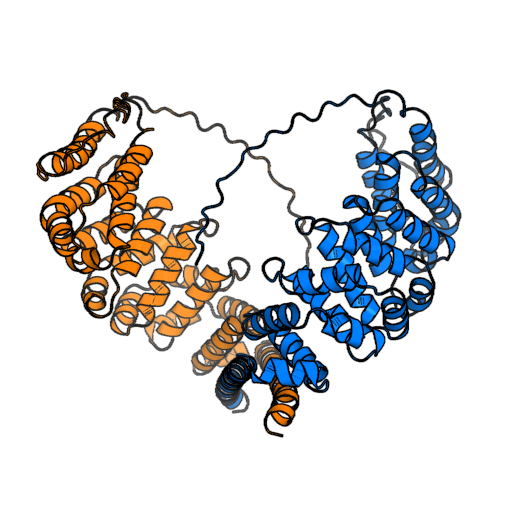N B N 1
ATOM 2886 C CA . GLN B 1 31 ? 5.098 42.406 -15.758 1 38.69 31 GLN B CA 1
ATOM 2887 C C . GLN B 1 31 ? 5.816 43.25 -14.695 1 38.69 31 GLN B C 1
ATOM 2889 O O . GLN B 1 31 ? 7.051 43.281 -14.664 1 38.69 31 GLN B O 1
ATOM 2894 N N . THR B 1 32 ? 5.113 43.781 -13.859 1 37.97 32 THR B N 1
ATOM 2895 C CA . THR B 1 32 ? 5.746 44.562 -12.805 1 37.97 32 THR B CA 1
ATOM 2896 C C . THR B 1 32 ? 6.543 43.656 -11.867 1 37.97 32 THR B C 1
ATOM 2898 O O . THR B 1 32 ? 7.641 44 -11.438 1 37.97 32 THR B O 1
ATOM 2901 N N . CYS B 1 33 ? 6.07 42.438 -11.539 1 38.88 33 CYS B N 1
ATOM 2902 C CA . CYS B 1 33 ? 6.848 41.594 -10.656 1 38.88 33 CYS B CA 1
ATOM 2903 C C . CYS B 1 33 ? 8.133 41.125 -11.336 1 38.88 33 CYS B C 1
ATOM 2905 O O . CYS B 1 33 ? 9.203 41.125 -10.719 1 38.88 33 CYS B O 1
ATOM 2907 N N . ILE B 1 34 ? 8.102 40.938 -12.609 1 42.41 34 ILE B N 1
ATOM 2908 C CA . ILE B 1 34 ? 9.289 40.594 -13.383 1 42.41 34 ILE B CA 1
ATOM 2909 C C . ILE B 1 34 ? 10.188 41.844 -13.5 1 42.41 34 ILE B C 1
ATOM 2911 O O . ILE B 1 34 ? 11.406 41.719 -13.359 1 42.41 34 ILE B O 1
ATOM 2915 N N . ASP B 1 35 ? 9.539 42.969 -13.836 1 40.53 35 ASP B N 1
ATOM 2916 C CA . ASP B 1 35 ? 10.305 44.219 -13.984 1 40.53 35 ASP B CA 1
ATOM 2917 C C . ASP B 1 35 ? 10.992 44.594 -12.68 1 40.53 35 ASP B C 1
ATOM 2919 O O . ASP B 1 35 ? 12.133 45.062 -12.688 1 40.53 35 ASP B O 1
ATOM 2923 N N . LEU B 1 36 ? 10.391 44.5 -11.664 1 37.53 36 LEU B N 1
ATOM 2924 C CA . LEU B 1 36 ? 10.984 44.844 -10.383 1 37.53 36 LEU B CA 1
ATOM 2925 C C . LEU B 1 36 ? 12.164 43.938 -10.055 1 37.53 36 LEU B C 1
ATOM 2927 O O . LEU B 1 36 ? 13.18 44.406 -9.531 1 37.53 36 LEU B O 1
ATOM 2931 N N . LEU B 1 37 ? 12.086 42.75 -10.422 1 37.66 37 LEU B N 1
ATOM 2932 C CA . LEU B 1 37 ? 13.219 41.875 -10.156 1 37.66 37 LEU B CA 1
ATOM 2933 C C . LEU B 1 37 ? 14.359 42.125 -11.125 1 37.66 37 LEU B C 1
ATOM 2935 O O . LEU B 1 37 ? 15.531 42.062 -10.75 1 37.66 37 LEU B O 1
ATOM 2939 N N . ALA B 1 38 ? 14.148 42.5 -12.242 1 37.47 38 ALA B N 1
ATOM 2940 C CA . ALA B 1 38 ? 15.148 42.875 -13.242 1 37.47 38 ALA B CA 1
ATOM 2941 C C . ALA B 1 38 ? 15.844 44.188 -12.859 1 37.47 38 ALA B C 1
ATOM 2943 O O . ALA B 1 38 ? 17.031 44.344 -13.109 1 37.47 38 ALA B O 1
ATOM 2944 N N . LYS B 1 39 ? 15.375 45.219 -12.414 1 37.44 39 LYS B N 1
ATOM 2945 C CA . LYS B 1 39 ? 15.992 46.5 -12.156 1 37.44 39 LYS B CA 1
ATOM 2946 C C . LYS B 1 39 ? 17.016 46.406 -11.031 1 37.44 39 LYS B C 1
ATOM 2948 O O . LYS B 1 39 ? 18.031 47.125 -11.047 1 37.44 39 LYS B O 1
ATOM 2953 N N . ARG B 1 40 ? 17.016 45.781 -10 1 32.06 40 ARG B N 1
ATOM 2954 C CA . ARG B 1 40 ? 17.922 46.031 -8.875 1 32.06 40 ARG B CA 1
ATOM 2955 C C . ARG B 1 40 ? 19.219 45.25 -9.031 1 32.06 40 ARG B C 1
ATOM 2957 O O . ARG B 1 40 ? 20.172 45.438 -8.273 1 32.06 40 ARG B O 1
ATOM 2964 N N . SER B 1 41 ? 19.531 44.031 -9.57 1 29.05 41 SER B N 1
ATOM 2965 C CA . SER B 1 41 ? 20.906 43.562 -9.609 1 29.05 41 SER B CA 1
ATOM 2966 C C . SER B 1 41 ? 21.609 44 -10.891 1 29.05 41 SER B C 1
ATOM 2968 O O . SER B 1 41 ? 21.438 43.375 -11.945 1 29.05 41 SER B O 1
ATOM 2970 N N . PRO B 1 42 ? 22.219 45.094 -10.977 1 32.06 42 PRO B N 1
ATOM 2971 C CA . PRO B 1 42 ? 23.062 45.531 -12.102 1 32.06 42 PRO B CA 1
ATOM 2972 C C . PRO B 1 42 ? 24.156 44.5 -12.414 1 32.06 42 PRO B C 1
ATOM 2974 O O . PRO B 1 42 ? 24.516 44.312 -13.586 1 32.06 42 PRO B O 1
ATOM 2977 N N . GLN B 1 43 ? 25.094 44.156 -11.516 1 32.22 43 GLN B N 1
ATOM 2978 C CA . GLN B 1 43 ? 26.281 43.312 -11.758 1 32.22 43 GLN B CA 1
ATOM 2979 C C . GLN B 1 43 ? 25.875 41.906 -12.18 1 32.22 43 GLN B C 1
ATOM 2981 O O . GLN B 1 43 ? 26.719 41.031 -12.352 1 32.22 43 GLN B O 1
ATOM 2986 N N . MET B 1 44 ? 24.719 41.562 -11.992 1 28.72 44 MET B N 1
ATOM 2987 C CA . MET B 1 44 ? 24.344 40.375 -12.727 1 28.72 44 MET B CA 1
ATOM 2988 C C . MET B 1 44 ? 24.422 40.594 -14.234 1 28.72 44 MET B C 1
ATOM 2990 O O . MET B 1 44 ? 23.609 41.344 -14.789 1 28.72 44 MET B O 1
ATOM 2994 N N . ARG B 1 45 ? 25.703 40.75 -14.797 1 26.52 45 ARG B N 1
ATOM 2995 C CA . ARG B 1 45 ? 25.891 40.625 -16.234 1 26.52 45 ARG B CA 1
ATOM 2996 C C . ARG B 1 45 ? 24.984 39.531 -16.812 1 26.52 45 ARG B C 1
ATOM 2998 O O . ARG B 1 45 ? 25.062 38.375 -16.422 1 26.52 45 ARG B O 1
ATOM 3005 N N . PHE B 1 46 ? 23.906 39.75 -17.109 1 27.78 46 PHE B N 1
ATOM 3006 C CA . PHE B 1 46 ? 23.141 39.031 -18.125 1 27.78 46 PHE B CA 1
ATOM 3007 C C . PHE B 1 46 ? 24 38.781 -19.359 1 27.78 46 PHE B C 1
ATOM 3009 O O . PHE B 1 46 ? 24.125 39.625 -20.234 1 27.78 46 PHE B O 1
ATOM 3016 N N . ASN B 1 47 ? 25.203 38.438 -19.281 1 27.19 47 ASN B N 1
ATOM 3017 C CA . ASN B 1 47 ? 25.891 38.125 -20.531 1 27.19 47 ASN B CA 1
ATOM 3018 C C . ASN B 1 47 ? 24.953 37.438 -21.531 1 27.19 47 ASN B C 1
ATOM 3020 O O . ASN B 1 47 ? 24.547 38.062 -22.531 1 27.19 47 ASN B O 1
ATOM 3024 N N . SER B 1 48 ? 25.391 36.156 -22.156 1 26.23 48 SER B N 1
ATOM 3025 C CA . SER B 1 48 ? 24.969 35.438 -23.359 1 26.23 48 SER B CA 1
ATOM 3026 C C . SER B 1 48 ? 23.5 35.031 -23.281 1 26.23 48 SER B C 1
ATOM 3028 O O . SER B 1 48 ? 23 34.344 -24.172 1 26.23 48 SER B O 1
ATOM 3030 N N . TYR B 1 49 ? 23 34.812 -22.234 1 25.8 49 TYR B N 1
ATOM 3031 C CA . TYR B 1 49 ? 21.609 34.406 -22.359 1 25.8 49 TYR B CA 1
ATOM 3032 C C . TYR B 1 49 ? 20.75 35.531 -22.953 1 25.8 49 TYR B C 1
ATOM 3034 O O . TYR B 1 49 ? 20.031 36.219 -22.234 1 25.8 49 TYR B O 1
ATOM 3042 N N . SER B 1 50 ? 21.125 36.438 -23.797 1 27.59 50 SER B N 1
ATOM 3043 C CA . SER B 1 50 ? 20.5 37.344 -24.766 1 27.59 50 SER B CA 1
ATOM 3044 C C . SER B 1 50 ? 19.312 36.688 -25.453 1 27.59 50 SER B C 1
ATOM 3046 O O . SER B 1 50 ? 18.5 37.344 -26.078 1 27.59 50 SER B O 1
ATOM 3048 N N . GLN B 1 51 ? 19.453 35.469 -25.875 1 26 51 GLN B N 1
ATOM 3049 C CA . GLN B 1 51 ? 18.469 34.812 -26.734 1 26 51 GLN B CA 1
ATOM 3050 C C . GLN B 1 51 ? 17.281 34.344 -25.906 1 26 51 GLN B C 1
ATOM 3052 O O . GLN B 1 51 ? 17.062 33.125 -25.75 1 26 51 GLN B O 1
ATOM 3057 N N . VAL B 1 52 ? 17.156 34.75 -24.797 1 28.23 52 VAL B N 1
ATOM 3058 C CA . VAL B 1 52 ? 15.836 34.375 -24.297 1 28.23 52 VAL B CA 1
ATOM 3059 C C . VAL B 1 52 ? 14.758 35 -25.188 1 28.23 52 VAL B C 1
ATOM 3061 O O . VAL B 1 52 ? 14.734 36.219 -25.406 1 28.23 52 VAL B O 1
ATOM 3064 N N . PRO B 1 53 ? 14.211 34.344 -26.188 1 27.44 53 PRO B N 1
ATOM 3065 C CA . PRO B 1 53 ? 13.219 35.031 -27.016 1 27.44 53 PRO B CA 1
ATOM 3066 C C . PRO B 1 53 ? 12.289 35.938 -26.203 1 27.44 53 PRO B C 1
ATOM 3068 O O . PRO B 1 53 ? 12.078 35.688 -25.016 1 27.44 53 PRO B O 1
ATOM 3071 N N . SER B 1 54 ? 12.172 37.219 -26.594 1 27.33 54 SER B N 1
ATOM 3072 C CA . SER B 1 54 ? 11.109 38.188 -26.359 1 27.33 54 SER B CA 1
ATOM 3073 C C . SER B 1 54 ? 9.742 37.5 -26.281 1 27.33 54 SER B C 1
ATOM 3075 O O . SER B 1 54 ? 9.109 37.25 -27.297 1 27.33 54 SER B O 1
ATOM 3077 N N . VAL B 1 55 ? 9.719 36.469 -25.516 1 28.41 55 VAL B N 1
ATOM 3078 C CA . VAL B 1 55 ? 8.328 36.031 -25.453 1 28.41 55 VAL B CA 1
ATOM 3079 C C . VAL B 1 55 ? 7.438 37.219 -25.078 1 28.41 55 VAL B C 1
ATOM 3081 O O . VAL B 1 55 ? 7.523 37.75 -23.969 1 28.41 55 VAL B O 1
ATOM 3084 N N . VAL B 1 56 ? 7.09 38.094 -25.922 1 26.98 56 VAL B N 1
ATOM 3085 C CA . VAL B 1 56 ? 6.043 39.125 -26.031 1 26.98 56 VAL B CA 1
ATOM 3086 C C . VAL B 1 56 ? 4.754 38.594 -25.391 1 26.98 56 VAL B C 1
ATOM 3088 O O . VAL B 1 56 ? 4.305 37.5 -25.703 1 26.98 56 VAL B O 1
ATOM 3091 N N . PRO B 1 57 ? 4.461 39.25 -24.156 1 29.95 57 PRO B N 1
ATOM 3092 C CA . PRO B 1 57 ? 3.1 39.062 -23.656 1 29.95 57 PRO B CA 1
ATOM 3093 C C . PRO B 1 57 ? 2.043 39.125 -24.75 1 29.95 57 PRO B C 1
ATOM 3095 O O . PRO B 1 57 ? 1.875 40.188 -25.375 1 29.95 57 PRO B O 1
ATOM 3098 N N . SER B 1 58 ? 1.981 38.188 -25.672 1 27.92 58 SER B N 1
ATOM 3099 C CA . SER B 1 58 ? 0.745 38.312 -26.422 1 27.92 58 SER B CA 1
ATOM 3100 C C . SER B 1 58 ? -0.471 38.375 -25.5 1 27.92 58 SER B C 1
ATOM 3102 O O . SER B 1 58 ? -0.411 37.875 -24.375 1 27.92 58 SER B O 1
ATOM 3104 N N . HIS B 1 59 ? -1.633 39.188 -25.672 1 29.62 59 HIS B N 1
ATOM 3105 C CA . HIS B 1 59 ? -2.904 39.438 -25.016 1 29.62 59 HIS B CA 1
ATOM 3106 C C . HIS B 1 59 ? -3.436 38.188 -24.312 1 29.62 59 HIS B C 1
ATOM 3108 O O . HIS B 1 59 ? -4.469 38.25 -23.641 1 29.62 59 HIS B O 1
ATOM 3114 N N . ARG B 1 60 ? -3.021 36.875 -24.781 1 29.38 60 ARG B N 1
ATOM 3115 C CA . ARG B 1 60 ? -3.777 35.719 -24.297 1 29.38 60 ARG B CA 1
ATOM 3116 C C . ARG B 1 60 ? -3.23 35.219 -22.969 1 29.38 60 ARG B C 1
ATOM 3118 O O . ARG B 1 60 ? -2.018 35.25 -22.734 1 29.38 60 ARG B O 1
ATOM 3125 N N . ASP B 1 61 ? -4.078 35.094 -21.719 1 33.66 61 ASP B N 1
ATOM 3126 C CA . ASP B 1 61 ? -4.09 34.438 -20.406 1 33.66 61 ASP B CA 1
ATOM 3127 C C . ASP B 1 61 ? -3.131 33.25 -20.375 1 33.66 61 ASP B C 1
ATOM 3129 O O . ASP B 1 61 ? -2.906 32.656 -19.312 1 33.66 61 ASP B O 1
ATOM 3133 N N . ARG B 1 62 ? -2.535 32.688 -21.453 1 33.88 62 ARG B N 1
ATOM 3134 C CA . ARG B 1 62 ? -1.897 31.375 -21.531 1 33.88 62 ARG B CA 1
ATOM 3135 C C . ARG B 1 62 ? -0.433 31.469 -21.109 1 33.88 62 ARG B C 1
ATOM 3137 O O . ARG B 1 62 ? 0.213 30.438 -20.891 1 33.88 62 ARG B O 1
ATOM 3144 N N . ASP B 1 63 ? 0.247 32.562 -21.016 1 36.03 63 ASP B N 1
ATOM 3145 C CA . ASP B 1 63 ? 1.702 32.5 -20.922 1 36.03 63 ASP B CA 1
ATOM 3146 C C . ASP B 1 63 ? 2.164 32.719 -19.484 1 36.03 63 ASP B C 1
ATOM 3148 O O . ASP B 1 63 ? 3.367 32.781 -19.203 1 36.03 63 ASP B O 1
ATOM 3152 N N . ILE B 1 64 ? 1.366 33 -18.516 1 39.12 64 ILE B N 1
ATOM 3153 C CA . ILE B 1 64 ? 1.698 33.281 -17.125 1 39.12 64 ILE B CA 1
ATOM 3154 C C . ILE B 1 64 ? 2.48 32.094 -16.531 1 39.12 64 ILE B C 1
ATOM 3156 O O . ILE B 1 64 ? 3.516 32.281 -15.891 1 39.12 64 ILE B O 1
ATOM 3160 N N . PRO B 1 65 ? 2.055 30.922 -16.797 1 40.5 65 PRO B N 1
ATOM 3161 C CA . PRO B 1 65 ? 2.758 29.812 -16.172 1 40.5 65 PRO B CA 1
ATOM 3162 C C . PRO B 1 65 ? 4.215 29.703 -16.609 1 40.5 65 PRO B C 1
ATOM 3164 O O . PRO B 1 65 ? 5.086 29.359 -15.805 1 40.5 65 PRO B O 1
ATOM 3167 N N . SER B 1 66 ? 4.445 30.109 -17.844 1 39.78 66 SER B N 1
ATOM 3168 C CA . SER B 1 66 ? 5.793 29.922 -18.375 1 39.78 66 SER B CA 1
ATOM 3169 C C . SER B 1 66 ? 6.781 30.891 -17.734 1 39.78 66 SER B C 1
ATOM 3171 O O . SER B 1 66 ? 7.93 30.531 -17.469 1 39.78 66 SER B O 1
ATOM 3173 N N . ASN B 1 67 ? 6.367 32.094 -17.422 1 39.38 67 ASN B N 1
ATOM 3174 C CA . ASN B 1 67 ? 7.262 33.125 -16.891 1 39.38 67 ASN B CA 1
ATOM 3175 C C . ASN B 1 67 ? 7.621 32.875 -15.438 1 39.38 67 ASN B C 1
ATOM 3177 O O . ASN B 1 67 ? 8.727 33.188 -15 1 39.38 67 ASN B O 1
ATOM 3181 N N . LEU B 1 68 ? 6.754 32.25 -14.742 1 42.5 68 LEU B N 1
ATOM 3182 C CA . LEU B 1 68 ? 6.992 31.938 -13.336 1 42.5 68 LEU B CA 1
ATOM 3183 C C . LEU B 1 68 ? 8.141 30.938 -13.188 1 42.5 68 LEU B C 1
ATOM 3185 O O . LEU B 1 68 ? 8.961 31.062 -12.273 1 42.5 68 LEU B O 1
ATOM 3189 N N . ILE B 1 69 ? 8.195 30.078 -14.148 1 42.22 69 ILE B N 1
ATOM 3190 C CA . ILE B 1 69 ? 9.266 29.078 -14.125 1 42.22 69 ILE B CA 1
ATOM 3191 C C . ILE B 1 69 ? 10.617 29.766 -14.328 1 42.22 69 ILE B C 1
ATOM 3193 O O . ILE B 1 69 ? 11.586 29.453 -13.641 1 42.22 69 ILE B O 1
ATOM 3197 N N . THR B 1 70 ? 10.609 30.672 -15.133 1 39.44 70 THR B N 1
ATOM 3198 C CA . THR B 1 70 ? 11.859 31.375 -15.438 1 39.44 70 THR B CA 1
ATOM 3199 C C . THR B 1 70 ? 12.328 32.188 -14.234 1 39.44 70 THR B C 1
ATOM 3201 O O . THR B 1 70 ? 13.531 32.281 -13.984 1 39.44 70 THR B O 1
ATOM 3204 N N . PHE B 1 71 ? 11.367 32.688 -13.453 1 44.12 71 PHE B N 1
ATOM 3205 C CA . PHE B 1 71 ? 11.656 33.469 -12.266 1 44.12 71 PHE B CA 1
ATOM 3206 C C . PHE B 1 71 ? 12.508 32.656 -11.281 1 44.12 71 PHE B C 1
ATOM 3208 O O . PHE B 1 71 ? 13.492 33.188 -10.75 1 44.12 71 PHE B O 1
ATOM 3215 N N . HIS B 1 72 ? 12.125 31.578 -10.984 1 47 72 HIS B N 1
ATOM 3216 C CA . HIS B 1 72 ? 12.797 30.734 -10 1 47 72 HIS B CA 1
ATOM 3217 C C . HIS B 1 72 ? 14.273 30.562 -10.344 1 47 72 HIS B C 1
ATOM 3219 O O . HIS B 1 72 ? 15.125 30.562 -9.445 1 47 72 HIS B O 1
ATOM 3225 N N . HIS B 1 73 ? 14.453 30.562 -11.555 1 43.53 73 HIS B N 1
ATOM 3226 C CA . HIS B 1 73 ? 15.82 30.344 -12 1 43.53 73 HIS B CA 1
ATOM 3227 C C . HIS B 1 73 ? 16.656 31.609 -11.859 1 43.53 73 HIS B C 1
ATOM 3229 O O . HIS B 1 73 ? 17.891 31.547 -11.898 1 43.53 73 HIS B O 1
ATOM 3235 N N . HIS B 1 74 ? 16.016 32.75 -11.594 1 41.5 74 HIS B N 1
ATOM 3236 C CA . HIS B 1 74 ? 16.75 34 -11.562 1 41.5 74 HIS B CA 1
ATOM 3237 C C . HIS B 1 74 ? 16.938 34.5 -10.133 1 41.5 74 HIS B C 1
ATOM 3239 O O . HIS B 1 74 ? 17.375 35.625 -9.914 1 41.5 74 HIS B O 1
ATOM 3245 N N . LEU B 1 75 ? 16.484 33.906 -9.211 1 45.75 75 LEU B N 1
ATOM 3246 C CA . LEU B 1 75 ? 16.672 34.312 -7.828 1 45.75 75 LEU B CA 1
ATOM 3247 C C . LEU B 1 75 ? 18.156 34.375 -7.488 1 45.75 75 LEU B C 1
ATOM 3249 O O . LEU B 1 75 ? 18.922 33.5 -7.855 1 45.75 75 LEU B O 1
ATOM 3253 N N . PRO B 1 76 ? 18.688 35.625 -7.148 1 44.19 76 PRO B N 1
ATOM 3254 C CA . PRO B 1 76 ? 20.109 35.781 -6.871 1 44.19 76 PRO B CA 1
ATOM 3255 C C . PRO B 1 76 ? 20.625 34.75 -5.852 1 44.19 76 PRO B C 1
ATOM 3257 O O . PRO B 1 76 ? 19.859 34.312 -4.996 1 44.19 76 PRO B O 1
ATOM 3260 N N . LYS B 1 77 ? 21.891 34.469 -6.094 1 47.47 77 LYS B N 1
ATOM 3261 C CA . LYS B 1 77 ? 22.781 33.719 -5.219 1 47.47 77 LYS B CA 1
ATOM 3262 C C . LYS B 1 77 ? 23.375 34.594 -4.125 1 47.47 77 LYS B C 1
ATOM 3264 O O . LYS B 1 77 ? 23.547 35.812 -4.32 1 47.47 77 LYS B O 1
ATOM 3269 N N . PRO B 1 78 ? 23.422 34.656 -2.791 1 55.53 78 PRO B N 1
ATOM 3270 C CA . PRO B 1 78 ? 23.516 34.438 -1.344 1 55.53 78 PRO B CA 1
ATOM 3271 C C . PRO B 1 78 ? 22.156 34.406 -0.662 1 55.53 78 PRO B C 1
ATOM 3273 O O . PRO B 1 78 ? 21.281 35.219 -0.981 1 55.53 78 PRO B O 1
ATOM 3276 N N . ALA B 1 79 ? 22.078 33.656 0.158 1 57.72 79 ALA B N 1
ATOM 3277 C CA . ALA B 1 79 ? 20.844 33.25 0.835 1 57.72 79 ALA B CA 1
ATOM 3278 C C . ALA B 1 79 ? 20.234 34.438 1.597 1 57.72 79 ALA B C 1
ATOM 3280 O O . ALA B 1 79 ? 19.031 34.625 1.588 1 57.72 79 ALA B O 1
ATOM 3281 N N . ASP B 1 80 ? 21.047 35.375 2.057 1 62.03 80 ASP B N 1
ATOM 3282 C CA . ASP B 1 80 ? 20.562 36.438 2.912 1 62.03 80 ASP B CA 1
ATOM 3283 C C . ASP B 1 80 ? 19.922 37.562 2.082 1 62.03 80 ASP B C 1
ATOM 3285 O O . ASP B 1 80 ? 18.891 38.094 2.451 1 62.03 80 ASP B O 1
ATOM 3289 N N . THR B 1 81 ? 20.562 37.906 1.045 1 58.56 81 THR B N 1
ATOM 3290 C CA . THR B 1 81 ? 20.062 38.969 0.181 1 58.56 81 THR B CA 1
ATOM 3291 C C . THR B 1 81 ? 18.75 38.562 -0.474 1 58.56 81 THR B C 1
ATOM 3293 O O . THR B 1 81 ? 17.828 39.375 -0.623 1 58.56 81 THR B O 1
ATOM 3296 N N . GLN B 1 82 ? 18.688 37.344 -0.712 1 61.81 82 GLN B N 1
ATOM 3297 C CA . GLN B 1 82 ? 17.484 36.812 -1.323 1 61.81 82 GLN B CA 1
ATOM 3298 C C . GLN B 1 82 ? 16.297 36.906 -0.359 1 61.81 82 GLN B C 1
ATOM 3300 O O . GLN B 1 82 ? 15.203 37.312 -0.748 1 61.81 82 GLN B O 1
ATOM 3305 N N . ALA B 1 83 ? 16.594 36.719 0.824 1 68.81 83 ALA B N 1
ATOM 3306 C CA . ALA B 1 83 ? 15.539 36.719 1.837 1 68.81 83 ALA B CA 1
ATOM 3307 C C . ALA B 1 83 ? 14.984 38.125 2.035 1 68.81 83 ALA B C 1
ATOM 3309 O O . ALA B 1 83 ? 13.781 38.312 2.227 1 68.81 83 ALA B O 1
ATOM 3310 N N . GLU B 1 84 ? 15.906 39.031 1.947 1 71.12 84 GLU B N 1
ATOM 3311 C CA . GLU B 1 84 ? 15.492 40.406 2.121 1 71.12 84 GLU B CA 1
ATOM 3312 C C . GLU B 1 84 ? 14.641 40.875 0.946 1 71.12 84 GLU B C 1
ATOM 3314 O O . GLU B 1 84 ? 13.656 41.594 1.135 1 71.12 84 GLU B O 1
ATOM 3319 N N . MET B 1 85 ? 15.031 40.531 -0.156 1 65.12 85 MET B N 1
ATOM 3320 C CA . MET B 1 85 ? 14.281 40.875 -1.355 1 65.12 85 MET B CA 1
ATOM 3321 C C . MET B 1 85 ? 12.898 40.25 -1.347 1 65.12 85 MET B C 1
ATOM 3323 O O . MET B 1 85 ? 11.906 40.875 -1.698 1 65.12 85 MET B O 1
ATOM 3327 N N . VAL B 1 86 ? 12.898 39.094 -0.864 1 69.5 86 VAL B N 1
ATOM 3328 C CA . VAL B 1 86 ? 11.641 38.375 -0.806 1 69.5 86 VAL B CA 1
ATOM 3329 C C . VAL B 1 86 ? 10.695 39.031 0.191 1 69.5 86 VAL B C 1
ATOM 3331 O O . VAL B 1 86 ? 9.531 39.312 -0.128 1 69.5 86 VAL B O 1
ATOM 3334 N N . SER B 1 87 ? 11.227 39.469 1.226 1 73.19 87 SER B N 1
ATOM 3335 C CA . SER B 1 87 ? 10.391 40 2.299 1 73.19 87 SER B CA 1
ATOM 3336 C C . SER B 1 87 ? 9.945 41.438 2.002 1 73.19 87 SER B C 1
ATOM 3338 O O . SER B 1 87 ? 8.781 41.781 2.188 1 73.19 87 SER B O 1
ATOM 3340 N N . GLN B 1 88 ? 10.812 42.188 1.561 1 72 88 GLN B N 1
ATOM 3341 C CA . GLN B 1 88 ? 10.539 43.625 1.501 1 72 88 GLN B CA 1
ATOM 3342 C C . GLN B 1 88 ? 9.906 44 0.165 1 72 88 GLN B C 1
ATOM 3344 O O . GLN B 1 88 ? 9.055 44.875 0.107 1 72 88 GLN B O 1
ATOM 3349 N N . ASP B 1 89 ? 10.211 43.344 -0.792 1 68.81 89 ASP B N 1
ATOM 3350 C CA . ASP B 1 89 ? 9.789 43.812 -2.109 1 68.81 89 ASP B CA 1
ATOM 3351 C C . ASP B 1 89 ? 8.797 42.875 -2.746 1 68.81 89 ASP B C 1
ATOM 3353 O O . ASP B 1 89 ? 7.73 43.281 -3.215 1 68.81 89 ASP B O 1
ATOM 3357 N N . ILE B 1 90 ? 9.086 41.719 -2.658 1 72.62 90 ILE B N 1
ATOM 3358 C CA . ILE B 1 90 ? 8.359 40.75 -3.457 1 72.62 90 ILE B CA 1
ATOM 3359 C C . ILE B 1 90 ? 7.074 40.344 -2.742 1 72.62 90 ILE B C 1
ATOM 3361 O O . ILE B 1 90 ? 6 40.312 -3.352 1 72.62 90 ILE B O 1
ATOM 3365 N N . LEU B 1 91 ? 7.145 40.188 -1.5 1 83.88 91 LEU B N 1
ATOM 3366 C CA . LEU B 1 91 ? 6.059 39.594 -0.728 1 83.88 91 LEU B CA 1
ATOM 3367 C C . LEU B 1 91 ? 4.828 40.5 -0.749 1 83.88 91 LEU B C 1
ATOM 3369 O O . LEU B 1 91 ? 3.717 40.031 -1.02 1 83.88 91 LEU B O 1
ATOM 3373 N N . PRO B 1 92 ? 5.016 41.781 -0.559 1 82.38 92 PRO B N 1
ATOM 3374 C CA . PRO B 1 92 ? 3.824 42.656 -0.593 1 82.38 92 PRO B CA 1
ATOM 3375 C C . PRO B 1 92 ? 3.121 42.625 -1.949 1 82.38 92 PRO B C 1
ATOM 3377 O O . PRO B 1 92 ? 1.89 42.625 -2.01 1 82.38 92 PRO B O 1
ATOM 3380 N N . LYS B 1 93 ? 3.824 42.594 -2.922 1 77.75 93 LYS B N 1
ATOM 3381 C CA . LYS B 1 93 ? 3.25 42.562 -4.266 1 77.75 93 LYS B CA 1
ATOM 3382 C C . LYS B 1 93 ? 2.529 41.219 -4.504 1 77.75 93 LYS B C 1
ATOM 3384 O O . LYS B 1 93 ? 1.424 41.219 -5.051 1 77.75 93 LYS B O 1
ATOM 3389 N N . LEU B 1 94 ? 3.162 40.188 -4.105 1 84.25 94 LEU B N 1
ATOM 3390 C CA . LEU B 1 94 ? 2.557 38.875 -4.281 1 84.25 94 LEU B CA 1
ATOM 3391 C C . LEU B 1 94 ? 1.254 38.75 -3.496 1 84.25 94 LEU B C 1
ATOM 3393 O O . LEU B 1 94 ? 0.273 38.188 -3.986 1 84.25 94 LEU B O 1
ATOM 3397 N N . CYS B 1 95 ? 1.264 39.344 -2.326 1 89.5 95 CYS B N 1
ATOM 3398 C CA . CYS B 1 95 ? 0.054 39.344 -1.512 1 89.5 95 CYS B CA 1
ATOM 3399 C C . CYS B 1 95 ? -1.082 40.094 -2.205 1 89.5 95 CYS B C 1
ATOM 3401 O O . CYS B 1 95 ? -2.234 39.656 -2.158 1 89.5 95 CYS B O 1
ATOM 3403 N N . SER B 1 96 ? -0.699 41.188 -2.811 1 87.38 96 SER B N 1
ATOM 3404 C CA . SER B 1 96 ? -1.703 41.938 -3.553 1 87.38 96 SER B CA 1
ATOM 3405 C C . SER B 1 96 ? -2.238 41.125 -4.73 1 87.38 96 SER B C 1
ATOM 3407 O O . SER B 1 96 ? -3.439 41.156 -5.008 1 87.38 96 SER B O 1
ATOM 3409 N N . LEU B 1 97 ? -1.436 40.406 -5.359 1 83.06 97 LEU B N 1
ATOM 3410 C CA . LEU B 1 97 ? -1.822 39.625 -6.535 1 83.06 97 LEU B CA 1
ATOM 3411 C C . LEU B 1 97 ? -2.678 38.438 -6.137 1 83.06 97 LEU B C 1
ATOM 3413 O O . LEU B 1 97 ? -3.512 37.969 -6.922 1 83.06 97 LEU B O 1
ATOM 3417 N N . LEU B 1 98 ? -2.496 37.938 -4.953 1 90.81 98 LEU B N 1
ATOM 3418 C CA . LEU B 1 98 ? -3.316 36.844 -4.445 1 90.81 98 LEU B CA 1
ATOM 3419 C C . LEU B 1 98 ? -4.781 37.25 -4.348 1 90.81 98 LEU B C 1
ATOM 3421 O O . LEU B 1 98 ? -5.676 36.406 -4.395 1 90.81 98 LEU B O 1
ATOM 3425 N N . ALA B 1 99 ? -4.973 38.531 -4.215 1 91.31 99 ALA B N 1
ATOM 3426 C CA . ALA B 1 99 ? -6.328 39.062 -4.051 1 91.31 99 ALA B CA 1
ATOM 3427 C C . ALA B 1 99 ? -6.922 39.469 -5.398 1 91.31 99 ALA B C 1
ATOM 3429 O O . ALA B 1 99 ? -8.031 40.031 -5.457 1 91.31 99 ALA B O 1
ATOM 3430 N N . SER B 1 100 ? -6.242 39.156 -6.422 1 85.25 100 SER B N 1
ATOM 3431 C CA . SER B 1 100 ? -6.676 39.562 -7.758 1 85.25 100 SER B CA 1
ATOM 3432 C C . SER B 1 100 ? -7.996 38.875 -8.133 1 85.25 100 SER B C 1
ATOM 3434 O O . SER B 1 100 ? -8.273 37.781 -7.703 1 85.25 100 SER B O 1
ATOM 3436 N N . GLY B 1 101 ? -8.781 39.562 -8.898 1 88.31 101 GLY B N 1
ATOM 3437 C CA . GLY B 1 101 ? -10.008 39 -9.414 1 88.31 101 GLY B CA 1
ATOM 3438 C C . GLY B 1 101 ? -9.773 37.938 -10.484 1 88.31 101 GLY B C 1
ATOM 3439 O O . GLY B 1 101 ? -10.664 37.125 -10.781 1 88.31 101 GLY B O 1
ATOM 3440 N N . SER B 1 102 ? -8.664 37.938 -10.992 1 82.31 102 SER B N 1
ATOM 3441 C CA . SER B 1 102 ? -8.312 37 -12.039 1 82.31 102 SER B CA 1
ATOM 3442 C C . SER B 1 102 ? -7.816 35.688 -11.453 1 82.31 102 SER B C 1
ATOM 3444 O O . SER B 1 102 ? -6.836 35.656 -10.711 1 82.31 102 SER B O 1
ATOM 3446 N N . GLU B 1 103 ? -8.469 34.656 -11.852 1 86.56 103 GLU B N 1
ATOM 3447 C CA . GLU B 1 103 ? -8.102 33.312 -11.398 1 86.56 103 GLU B CA 1
ATOM 3448 C C . GLU B 1 103 ? -6.68 32.938 -11.828 1 86.56 103 GLU B C 1
ATOM 3450 O O . GLU B 1 103 ? -5.914 32.375 -11.039 1 86.56 103 GLU B O 1
ATOM 3455 N N . ALA B 1 104 ? -6.383 33.219 -13.016 1 76.12 104 ALA B N 1
ATOM 3456 C CA . ALA B 1 104 ? -5.059 32.906 -13.555 1 76.12 104 ALA B CA 1
ATOM 3457 C C . ALA B 1 104 ? -3.967 33.625 -12.75 1 76.12 104 ALA B C 1
ATOM 3459 O O . ALA B 1 104 ? -2.928 33.031 -12.453 1 76.12 104 ALA B O 1
ATOM 3460 N N . VAL B 1 105 ? -4.234 34.844 -12.344 1 79.75 105 VAL B N 1
ATOM 3461 C CA . VAL B 1 105 ? -3.273 35.656 -11.586 1 79.75 105 VAL B CA 1
ATOM 3462 C C . VAL B 1 105 ? -3.131 35.062 -10.18 1 79.75 105 VAL B C 1
ATOM 3464 O O . VAL B 1 105 ? -2.016 34.938 -9.672 1 79.75 105 VAL B O 1
ATOM 3467 N N . ARG B 1 106 ? -4.191 34.688 -9.57 1 87.5 106 ARG B N 1
ATOM 3468 C CA . ARG B 1 106 ? -4.152 34.094 -8.234 1 87.5 106 ARG B CA 1
ATOM 3469 C C . ARG B 1 106 ? -3.354 32.781 -8.234 1 87.5 106 ARG B C 1
ATOM 3471 O O . ARG B 1 106 ? -2.484 32.594 -7.387 1 87.5 106 ARG B O 1
ATOM 3478 N N . ARG B 1 107 ? -3.559 31.953 -9.281 1 82.25 107 ARG B N 1
ATOM 3479 C CA . ARG B 1 107 ? -2.898 30.656 -9.383 1 82.25 107 ARG B CA 1
ATOM 3480 C C . ARG B 1 107 ? -1.402 30.828 -9.633 1 82.25 107 ARG B C 1
ATOM 3482 O O . ARG B 1 107 ? -0.588 30.125 -9.031 1 82.25 107 ARG B O 1
ATOM 3489 N N . ALA B 1 108 ? -1.113 31.734 -10.445 1 74.19 108 ALA B N 1
ATOM 3490 C CA . ALA B 1 108 ? 0.299 31.984 -10.727 1 74.19 108 ALA B CA 1
ATOM 3491 C C . ALA B 1 108 ? 1.012 32.531 -9.492 1 74.19 108 ALA B C 1
ATOM 3493 O O . ALA B 1 108 ? 2.152 32.156 -9.203 1 74.19 108 ALA B O 1
ATOM 3494 N N . SER B 1 109 ? 0.366 33.438 -8.812 1 84.5 109 SER B N 1
ATOM 3495 C CA . SER B 1 109 ? 0.945 34.094 -7.641 1 84.5 109 SER B CA 1
ATOM 3496 C C . SER B 1 109 ? 1.188 33.062 -6.523 1 84.5 109 SER B C 1
ATOM 3498 O O . SER B 1 109 ? 2.256 33.062 -5.906 1 84.5 109 SER B O 1
ATOM 3500 N N . VAL B 1 110 ? 0.24 32.25 -6.32 1 89.56 110 VAL B N 1
ATOM 3501 C CA . VAL B 1 110 ? 0.387 31.281 -5.242 1 89.56 110 VAL B CA 1
ATOM 3502 C C . VAL B 1 110 ? 1.436 30.234 -5.625 1 89.56 110 VAL B C 1
ATOM 3504 O O . VAL B 1 110 ? 2.17 29.734 -4.766 1 89.56 110 VAL B O 1
ATOM 3507 N N . ALA B 1 111 ? 1.52 29.859 -6.859 1 80.62 111 ALA B N 1
ATOM 3508 C CA . ALA B 1 111 ? 2.555 28.953 -7.332 1 80.62 111 ALA B CA 1
ATOM 3509 C C . ALA B 1 111 ? 3.947 29.531 -7.098 1 80.62 111 ALA B C 1
ATOM 3511 O O . ALA B 1 111 ? 4.859 28.812 -6.672 1 80.62 111 ALA B O 1
ATOM 3512 N N . LEU B 1 112 ? 4.086 30.781 -7.344 1 77.56 112 LEU B N 1
ATOM 3513 C CA . LEU B 1 112 ? 5.367 31.438 -7.133 1 77.56 112 LEU B CA 1
ATOM 3514 C C . LEU B 1 112 ? 5.727 31.469 -5.652 1 77.56 112 LEU B C 1
ATOM 3516 O O . LEU B 1 112 ? 6.875 31.203 -5.281 1 77.56 112 LEU B O 1
ATOM 3520 N N . LEU B 1 113 ? 4.828 31.797 -4.863 1 85.94 113 LEU B N 1
ATOM 3521 C CA . LEU B 1 113 ? 5.039 31.797 -3.42 1 85.94 113 LEU B CA 1
ATOM 3522 C C . LEU B 1 113 ? 5.469 30.422 -2.932 1 85.94 113 LEU B C 1
ATOM 3524 O O . LEU B 1 113 ? 6.305 30.312 -2.035 1 85.94 113 LEU B O 1
ATOM 3528 N N . TRP B 1 114 ? 4.879 29.391 -3.496 1 82.75 114 TRP B N 1
ATOM 3529 C CA . TRP B 1 114 ? 5.246 28.031 -3.143 1 82.75 114 TRP B CA 1
ATOM 3530 C C . TRP B 1 114 ? 6.707 27.75 -3.475 1 82.75 114 TRP B C 1
ATOM 3532 O O . TRP B 1 114 ? 7.438 27.188 -2.662 1 82.75 114 TRP B O 1
ATOM 3542 N N . ILE B 1 115 ? 7.113 28.141 -4.613 1 73.62 115 ILE B N 1
ATOM 3543 C CA . ILE B 1 115 ? 8.5 27.969 -5.02 1 73.62 115 ILE B CA 1
ATOM 3544 C C . ILE B 1 115 ? 9.422 28.672 -4.027 1 73.62 115 ILE B C 1
ATOM 3546 O O . ILE B 1 115 ? 10.414 28.094 -3.568 1 73.62 115 ILE B O 1
ATOM 3550 N N . LEU B 1 116 ? 9.102 29.875 -3.646 1 77.12 116 LEU B N 1
ATOM 3551 C CA . LEU B 1 116 ? 9.906 30.672 -2.719 1 77.12 116 LEU B CA 1
ATOM 3552 C C . LEU B 1 116 ? 9.945 30.016 -1.343 1 77.12 116 LEU B C 1
ATOM 3554 O O . LEU B 1 116 ? 10.977 30.047 -0.664 1 77.12 116 LEU B O 1
ATOM 3558 N N . SER B 1 117 ? 8.844 29.406 -0.946 1 85.38 117 SER B N 1
ATOM 3559 C CA . SER B 1 117 ? 8.727 28.828 0.39 1 85.38 117 SER B CA 1
ATOM 3560 C C . SER B 1 117 ? 9.555 27.562 0.523 1 85.38 117 SER B C 1
ATOM 3562 O O . SER B 1 117 ? 9.797 27.078 1.635 1 85.38 117 SER B O 1
ATOM 3564 N N . GLN B 1 118 ? 10 26.938 -0.584 1 76.19 118 GLN B N 1
ATOM 3565 C CA . GLN B 1 118 ? 10.773 25.703 -0.57 1 76.19 118 GLN B CA 1
ATOM 3566 C C . GLN B 1 118 ? 12.211 25.969 -0.122 1 76.19 118 GLN B C 1
ATOM 3568 O O . GLN B 1 118 ? 12.938 25.031 0.217 1 76.19 118 GLN B O 1
ATOM 3573 N N . HIS B 1 119 ? 12.586 27.172 -0.1 1 72.62 119 HIS B N 1
ATOM 3574 C CA . HIS B 1 119 ? 13.953 27.531 0.293 1 72.62 119 HIS B CA 1
ATOM 3575 C C . HIS B 1 119 ? 14.008 27.953 1.754 1 72.62 119 HIS B C 1
ATOM 3577 O O . HIS B 1 119 ? 13.352 28.938 2.143 1 72.62 119 HIS B O 1
ATOM 3583 N N . PRO B 1 120 ? 14.875 27.375 2.539 1 78 120 PRO B N 1
ATOM 3584 C CA . PRO B 1 120 ? 14.914 27.641 3.98 1 78 120 PRO B CA 1
ATOM 3585 C C . PRO B 1 120 ? 15.195 29.094 4.309 1 78 120 PRO B C 1
ATOM 3587 O O . PRO B 1 120 ? 14.641 29.641 5.266 1 78 120 PRO B O 1
ATOM 3590 N N . HIS B 1 121 ? 15.961 29.75 3.531 1 76.31 121 HIS B N 1
ATOM 3591 C CA . HIS B 1 121 ? 16.328 31.141 3.799 1 76.31 121 HIS B CA 1
ATOM 3592 C C . HIS B 1 121 ? 15.156 32.094 3.598 1 76.31 121 HIS B C 1
ATOM 3594 O O . HIS B 1 121 ? 15.141 33.188 4.133 1 76.31 121 HIS B O 1
ATOM 3600 N N . ASN B 1 122 ? 14.219 31.656 2.807 1 79.88 122 ASN B N 1
ATOM 3601 C CA . ASN B 1 122 ? 13.062 32.5 2.537 1 79.88 122 ASN B CA 1
ATOM 3602 C C . ASN B 1 122 ? 11.977 32.312 3.592 1 79.88 122 ASN B C 1
ATOM 3604 O O . ASN B 1 122 ? 11.062 33.125 3.705 1 79.88 122 ASN B O 1
ATOM 3608 N N . GLN B 1 123 ? 12.008 31.219 4.332 1 84.81 123 GLN B N 1
ATOM 3609 C CA . GLN B 1 123 ? 10.891 30.812 5.18 1 84.81 123 GLN B CA 1
ATOM 3610 C C . GLN B 1 123 ? 10.672 31.812 6.316 1 84.81 123 GLN B C 1
ATOM 3612 O O . GLN B 1 123 ? 9.539 32.219 6.582 1 84.81 123 GLN B O 1
ATOM 3617 N N . ASP B 1 124 ? 11.742 32.281 6.805 1 83.12 124 ASP B N 1
ATOM 3618 C CA . ASP B 1 124 ? 11.609 33.25 7.891 1 83.12 124 ASP B CA 1
ATOM 3619 C C . ASP B 1 124 ? 11.094 34.594 7.371 1 83.12 124 ASP B C 1
ATOM 3621 O O . ASP B 1 124 ? 10.336 35.281 8.062 1 83.12 124 ASP B O 1
ATOM 3625 N N . ALA B 1 125 ? 11.539 34.875 6.215 1 82.94 125 ALA B N 1
ATOM 3626 C CA . ALA B 1 125 ? 11.125 36.125 5.613 1 82.94 125 ALA B CA 1
ATOM 3627 C C . ALA B 1 125 ? 9.656 36.094 5.191 1 82.94 125 ALA B C 1
ATOM 3629 O O . ALA B 1 125 ? 8.969 37.094 5.191 1 82.94 125 ALA B O 1
ATOM 3630 N N . LEU B 1 126 ? 9.242 34.906 4.938 1 86.25 126 LEU B N 1
ATOM 3631 C CA . LEU B 1 126 ? 7.898 34.75 4.402 1 86.25 126 LEU B CA 1
ATOM 3632 C C . LEU B 1 126 ? 6.875 34.656 5.527 1 86.25 126 LEU B C 1
ATOM 3634 O O . LEU B 1 126 ? 5.719 35.062 5.359 1 86.25 126 LEU B O 1
ATOM 3638 N N . VAL B 1 127 ? 7.324 34.156 6.621 1 88 127 VAL B N 1
ATOM 3639 C CA . VAL B 1 127 ? 6.367 33.938 7.699 1 88 127 VAL B CA 1
ATOM 3640 C C . VAL B 1 127 ? 6.047 35.25 8.383 1 88 127 VAL B C 1
ATOM 3642 O O . VAL B 1 127 ? 6.754 35.656 9.305 1 88 127 VAL B O 1
ATOM 3645 N N . CYS B 1 128 ? 5.117 36 7.855 1 86.5 128 CYS B N 1
ATOM 3646 C CA . CYS B 1 128 ? 4.629 37.25 8.43 1 86.5 128 CYS B CA 1
ATOM 3647 C C . CYS B 1 128 ? 3.107 37.281 8.438 1 86.5 128 CYS B C 1
ATOM 3649 O O . CYS B 1 128 ? 2.457 36.5 7.754 1 86.5 128 CYS B O 1
ATOM 3651 N N . ALA B 1 129 ? 2.623 38.156 9.227 1 88.06 129 ALA B N 1
ATOM 3652 C CA . ALA B 1 129 ? 1.181 38.25 9.438 1 88.06 129 ALA B CA 1
ATOM 3653 C C . ALA B 1 129 ? 0.454 38.531 8.125 1 88.06 129 ALA B C 1
ATOM 3655 O O . ALA B 1 129 ? -0.629 38 7.879 1 88.06 129 ALA B O 1
ATOM 3656 N N . GLU B 1 130 ? 1.069 39.312 7.348 1 91 130 GLU B N 1
ATOM 3657 C CA . GLU B 1 130 ? 0.444 39.719 6.094 1 91 130 GLU B CA 1
ATOM 3658 C C . GLU B 1 130 ? 0.255 38.531 5.156 1 91 130 GLU B C 1
ATOM 3660 O O . GLU B 1 130 ? -0.837 38.312 4.625 1 91 130 GLU B O 1
ATOM 3665 N N . LEU B 1 131 ? 1.269 37.781 4.984 1 93.81 131 LEU B N 1
ATOM 3666 C CA . LEU B 1 131 ? 1.171 36.656 4.082 1 93.81 131 LEU B CA 1
ATOM 3667 C C . LEU B 1 131 ? 0.201 35.594 4.625 1 93.81 131 LEU B C 1
ATOM 3669 O O . LEU B 1 131 ? -0.638 35.094 3.887 1 93.81 131 LEU B O 1
ATOM 3673 N N . LEU B 1 132 ? 0.347 35.281 5.871 1 95.31 132 LEU B N 1
ATOM 3674 C CA . LEU B 1 132 ? -0.503 34.281 6.484 1 95.31 132 LEU B CA 1
ATOM 3675 C C . LEU B 1 132 ? -1.974 34.688 6.395 1 95.31 132 LEU B C 1
ATOM 3677 O O . LEU B 1 132 ? -2.832 33.844 6.121 1 95.31 132 LEU B O 1
ATOM 3681 N N . GLN B 1 133 ? -2.168 35.969 6.578 1 95.62 133 GLN B N 1
ATOM 3682 C CA . GLN B 1 133 ? -3.523 36.469 6.41 1 95.62 133 GLN B CA 1
ATOM 3683 C C . GLN B 1 133 ? -3.998 36.312 4.969 1 95.62 133 GLN B C 1
ATOM 3685 O O . GLN B 1 133 ? -5.137 35.906 4.723 1 95.62 133 GLN B O 1
ATOM 3690 N N . SER B 1 134 ? -3.205 36.656 4.09 1 95.69 134 SER B N 1
ATOM 3691 C CA . SER B 1 134 ? -3.547 36.562 2.672 1 95.69 134 SER B CA 1
ATOM 3692 C C . SER B 1 134 ? -3.822 35.125 2.252 1 95.69 134 SER B C 1
ATOM 3694 O O . SER B 1 134 ? -4.758 34.875 1.495 1 95.69 134 SER B O 1
ATOM 3696 N N . LEU B 1 135 ? -3.006 34.219 2.768 1 96.19 135 LEU B N 1
ATOM 3697 C CA . LEU B 1 135 ? -3.186 32.812 2.436 1 96.19 135 LEU B CA 1
ATOM 3698 C C . LEU B 1 135 ? -4.508 32.312 2.984 1 96.19 135 LEU B C 1
ATOM 3700 O O . LEU B 1 135 ? -5.258 31.625 2.273 1 96.19 135 LEU B O 1
ATOM 3704 N N . GLY B 1 136 ? -4.762 32.625 4.203 1 96.81 136 GLY B N 1
ATOM 3705 C CA . GLY B 1 136 ? -6.023 32.219 4.797 1 96.81 136 GLY B CA 1
ATOM 3706 C C . GLY B 1 136 ? -7.234 32.75 4.051 1 96.81 136 GLY B C 1
ATOM 3707 O O . GLY B 1 136 ? -8.188 32.031 3.791 1 96.81 136 GLY B O 1
ATOM 3708 N N . THR B 1 137 ? -7.152 33.969 3.713 1 95.44 137 THR B N 1
ATOM 3709 C CA . THR B 1 137 ? -8.242 34.625 2.988 1 95.44 137 THR B CA 1
ATOM 3710 C C . THR B 1 137 ? -8.422 34 1.609 1 95.44 137 THR B C 1
ATOM 3712 O O . THR B 1 137 ? -9.547 33.781 1.169 1 95.44 137 THR B O 1
ATOM 3715 N N . LEU B 1 138 ? -7.34 33.781 0.987 1 96.12 138 LEU B N 1
ATOM 3716 C CA . LEU B 1 138 ? -7.367 33.188 -0.339 1 96.12 138 LEU B CA 1
ATOM 3717 C C . LEU B 1 138 ? -8.055 31.812 -0.302 1 96.12 138 LEU B C 1
ATOM 3719 O O . LEU B 1 138 ? -8.93 31.531 -1.131 1 96.12 138 LEU B O 1
ATOM 3723 N N . LEU B 1 139 ? -7.738 30.984 0.685 1 96.62 139 LEU B N 1
ATOM 3724 C CA . LEU B 1 139 ? -8.32 29.656 0.85 1 96.62 139 LEU B CA 1
ATOM 3725 C C . LEU B 1 139 ? -9.82 29.75 1.133 1 96.62 139 LEU B C 1
ATOM 3727 O O . LEU B 1 139 ? -10.609 28.984 0.592 1 96.62 139 LEU B O 1
ATOM 3731 N N . SER B 1 140 ? -10.141 30.75 1.876 1 94.25 140 SER B N 1
ATOM 3732 C CA . SER B 1 140 ? -11.539 30.906 2.258 1 94.25 140 SER B CA 1
ATOM 3733 C C . SER B 1 140 ? -12.375 31.453 1.104 1 94.25 140 SER B C 1
ATOM 3735 O O . SER B 1 140 ? -13.562 31.141 0.986 1 94.25 140 SER B O 1
ATOM 3737 N N . ALA B 1 141 ? -11.773 32.219 0.365 1 93.12 141 ALA B N 1
ATOM 3738 C CA . ALA B 1 141 ? -12.484 32.844 -0.742 1 93.12 141 ALA B CA 1
ATOM 3739 C C . ALA B 1 141 ? -12.617 31.891 -1.925 1 93.12 141 ALA B C 1
ATOM 3741 O O . ALA B 1 141 ? -13.578 31.969 -2.693 1 93.12 141 ALA B O 1
ATOM 3742 N N . HIS B 1 142 ? -11.711 31.031 -2.074 1 91.62 142 HIS B N 1
ATOM 3743 C CA . HIS B 1 142 ? -11.68 30.156 -3.24 1 91.62 142 HIS B CA 1
ATOM 3744 C C . HIS B 1 142 ? -11.547 28.688 -2.826 1 91.62 142 HIS B C 1
ATOM 3746 O O . HIS B 1 142 ? -10.672 27.969 -3.32 1 91.62 142 HIS B O 1
ATOM 3752 N N . THR B 1 143 ? -12.492 28.219 -2.1 1 86.19 143 THR B N 1
ATOM 3753 C CA . THR B 1 143 ? -12.445 26.938 -1.416 1 86.19 143 THR B CA 1
ATOM 3754 C C . THR B 1 143 ? -12.492 25.781 -2.42 1 86.19 143 THR B C 1
ATOM 3756 O O . THR B 1 143 ? -11.961 24.703 -2.16 1 86.19 143 THR B O 1
ATOM 3759 N N . THR B 1 144 ? -13 26.047 -3.564 1 89.69 144 THR B N 1
ATOM 3760 C CA . THR B 1 144 ? -13.227 24.953 -4.512 1 89.69 144 THR B CA 1
ATOM 3761 C C . THR B 1 144 ? -12.117 24.906 -5.559 1 89.69 144 THR B C 1
ATOM 3763 O O . THR B 1 144 ? -12.172 24.109 -6.492 1 89.69 144 THR B O 1
ATOM 3766 N N . ASP B 1 145 ? -11.18 25.75 -5.461 1 92.62 145 ASP B N 1
ATOM 3767 C CA . ASP B 1 145 ? -10.078 25.766 -6.41 1 92.62 145 ASP B CA 1
ATOM 3768 C C . ASP B 1 145 ? -8.945 24.844 -5.945 1 92.62 145 ASP B C 1
ATOM 3770 O O . ASP B 1 145 ? -8.18 25.203 -5.047 1 92.62 145 ASP B O 1
ATOM 3774 N N . PRO B 1 146 ? -8.789 23.703 -6.578 1 92 146 PRO B N 1
ATOM 3775 C CA . PRO B 1 146 ? -7.809 22.734 -6.098 1 92 146 PRO B CA 1
ATOM 3776 C C . PRO B 1 146 ? -6.367 23.219 -6.254 1 92 146 PRO B C 1
ATOM 3778 O O . PRO B 1 146 ? -5.5 22.859 -5.453 1 92 146 PRO B O 1
ATOM 3781 N N . VAL B 1 147 ? -6.105 24.016 -7.227 1 86.06 147 VAL B N 1
ATOM 3782 C CA . VAL B 1 147 ? -4.754 24.516 -7.457 1 86.06 147 VAL B CA 1
ATOM 3783 C C . VAL B 1 147 ? -4.34 25.438 -6.312 1 86.06 147 VAL B C 1
ATOM 3785 O O . VAL B 1 147 ? -3.254 25.297 -5.75 1 86.06 147 VAL B O 1
ATOM 3788 N N . ILE B 1 148 ? -5.223 26.297 -5.926 1 93.31 148 ILE B N 1
ATOM 3789 C CA . ILE B 1 148 ? -4.977 27.234 -4.828 1 93.31 148 ILE B CA 1
ATOM 3790 C C . ILE B 1 148 ? -4.832 26.453 -3.52 1 93.31 148 ILE B C 1
ATOM 3792 O O . ILE B 1 148 ? -3.902 26.703 -2.748 1 93.31 148 ILE B O 1
ATOM 3796 N N . ALA B 1 149 ? -5.727 25.531 -3.359 1 95.25 149 ALA B N 1
ATOM 3797 C CA . ALA B 1 149 ? -5.719 24.766 -2.119 1 95.25 149 ALA B CA 1
ATOM 3798 C C . ALA B 1 149 ? -4.414 23.984 -1.961 1 95.25 149 ALA B C 1
ATOM 3800 O O . ALA B 1 149 ? -3.811 24 -0.885 1 95.25 149 ALA B O 1
ATOM 3801 N N . GLY B 1 150 ? -4.004 23.391 -3.031 1 92.75 150 GLY B N 1
ATOM 3802 C CA . GLY B 1 150 ? -2.783 22.609 -3 1 92.75 150 GLY B CA 1
ATOM 3803 C C . GLY B 1 150 ? -1.543 23.422 -2.717 1 92.75 150 GLY B C 1
ATOM 3804 O O . GLY B 1 150 ? -0.77 23.109 -1.812 1 92.75 150 GLY B O 1
ATOM 3805 N N . HIS B 1 151 ? -1.383 24.438 -3.428 1 89.62 151 HIS B N 1
ATOM 3806 C CA . HIS B 1 151 ? -0.204 25.281 -3.254 1 89.62 151 HIS B CA 1
ATOM 3807 C C . HIS B 1 151 ? -0.211 25.953 -1.89 1 89.62 151 HIS B C 1
ATOM 3809 O O . HIS B 1 151 ? 0.816 26 -1.209 1 89.62 151 HIS B O 1
ATOM 3815 N N . ALA B 1 152 ? -1.316 26.516 -1.52 1 95.88 152 ALA B N 1
ATOM 3816 C CA . ALA B 1 152 ? -1.409 27.188 -0.226 1 95.88 152 ALA B CA 1
ATOM 3817 C C . ALA B 1 152 ? -1.069 26.234 0.914 1 95.88 152 ALA B C 1
ATOM 3819 O O . ALA B 1 152 ? -0.325 26.594 1.83 1 95.88 152 ALA B O 1
ATOM 3820 N N . ALA B 1 153 ? -1.595 25.016 0.869 1 95.81 153 ALA B N 1
ATOM 3821 C CA . ALA B 1 153 ? -1.296 24.016 1.889 1 95.81 153 ALA B CA 1
ATOM 3822 C C . ALA B 1 153 ? 0.202 23.719 1.951 1 95.81 153 ALA B C 1
ATOM 3824 O O . ALA B 1 153 ? 0.777 23.625 3.037 1 95.81 153 ALA B O 1
ATOM 3825 N N . CYS B 1 154 ? 0.767 23.609 0.781 1 90.19 154 CYS B N 1
ATOM 3826 C CA . CYS B 1 154 ? 2.197 23.328 0.716 1 90.19 154 CYS B CA 1
ATOM 3827 C C . CYS B 1 154 ? 3.004 24.484 1.289 1 90.19 154 CYS B C 1
ATOM 3829 O O . CYS B 1 154 ? 3.996 24.281 1.988 1 90.19 154 CYS B O 1
ATOM 3831 N N . ILE B 1 155 ? 2.672 25.672 1.043 1 91.12 155 ILE B N 1
ATOM 3832 C CA . ILE B 1 155 ? 3.342 26.859 1.577 1 91.12 155 ILE B CA 1
ATOM 3833 C C . ILE B 1 155 ? 3.256 26.859 3.102 1 91.12 155 ILE B C 1
ATOM 3835 O O . ILE B 1 155 ? 4.27 27.016 3.785 1 91.12 155 ILE B O 1
ATOM 3839 N N . ILE B 1 156 ? 2.061 26.641 3.598 1 95.31 156 ILE B N 1
ATOM 3840 C CA . ILE B 1 156 ? 1.832 26.641 5.039 1 95.31 156 ILE B CA 1
ATOM 3841 C C . ILE B 1 156 ? 2.678 25.547 5.699 1 95.31 156 ILE B C 1
ATOM 3843 O O . ILE B 1 156 ? 3.287 25.781 6.746 1 95.31 156 ILE B O 1
ATOM 3847 N N . LYS B 1 157 ? 2.729 24.391 5.078 1 91.94 157 LYS B N 1
ATOM 3848 C CA . LYS B 1 157 ? 3.543 23.312 5.598 1 91.94 157 LYS B CA 1
ATOM 3849 C C . LYS B 1 157 ? 5.023 23.688 5.621 1 91.94 157 LYS B C 1
ATOM 3851 O O . LYS B 1 157 ? 5.715 23.438 6.613 1 91.94 157 LYS B O 1
ATOM 3856 N N . ASN B 1 158 ? 5.449 24.266 4.543 1 85.88 158 ASN B N 1
ATOM 3857 C CA . ASN B 1 158 ? 6.848 24.672 4.449 1 85.88 158 ASN B CA 1
ATOM 3858 C C . ASN B 1 158 ? 7.203 25.719 5.5 1 85.88 158 ASN B C 1
ATOM 3860 O O . ASN B 1 158 ? 8.32 25.719 6.02 1 85.88 158 ASN B O 1
ATOM 3864 N N . LEU B 1 159 ? 6.273 26.547 5.812 1 91.62 159 LEU B N 1
ATOM 3865 C CA . LEU B 1 159 ? 6.508 27.641 6.746 1 91.62 159 LEU B CA 1
ATOM 3866 C C . LEU B 1 159 ? 6.324 27.172 8.188 1 91.62 159 LEU B C 1
ATOM 3868 O O . LEU B 1 159 ? 6.727 27.875 9.125 1 91.62 159 LEU B O 1
ATOM 3872 N N . SER B 1 160 ? 5.695 26 8.406 1 87.56 160 SER B N 1
ATOM 3873 C CA . SER B 1 160 ? 5.34 25.531 9.742 1 87.56 160 SER B CA 1
ATOM 3874 C C . SER B 1 160 ? 6.559 24.969 10.469 1 87.56 160 SER B C 1
ATOM 3876 O O . SER B 1 160 ? 6.441 24 11.227 1 87.56 160 SER B O 1
ATOM 3878 N N . LEU B 1 161 ? 7.547 25.594 10.305 1 77.88 161 LEU B N 1
ATOM 3879 C CA . LEU B 1 161 ? 8.719 25.234 11.094 1 77.88 161 LEU B CA 1
ATOM 3880 C C . LEU B 1 161 ? 8.508 25.594 12.562 1 77.88 161 LEU B C 1
ATOM 3882 O O . LEU B 1 161 ? 7.707 26.484 12.883 1 77.88 161 LEU B O 1
ATOM 3886 N N . SER B 1 162 ? 9.211 25 13.5 1 76.12 162 SER B N 1
ATOM 3887 C CA . SER B 1 162 ? 9 25.062 14.945 1 76.12 162 SER B CA 1
ATOM 3888 C C . SER B 1 162 ? 8.891 26.516 15.414 1 76.12 162 SER B C 1
ATOM 3890 O O . SER B 1 162 ? 7.988 26.844 16.188 1 76.12 162 SER B O 1
ATOM 3892 N N . LYS B 1 163 ? 9.742 27.391 14.867 1 83.69 163 LYS B N 1
ATOM 3893 C CA . LYS B 1 163 ? 9.711 28.766 15.367 1 83.69 163 LYS B CA 1
ATOM 3894 C C . LYS B 1 163 ? 8.531 29.531 14.789 1 83.69 163 LYS B C 1
ATOM 3896 O O . LYS B 1 163 ? 8.094 30.547 15.359 1 83.69 163 LYS B O 1
ATOM 3901 N N . ASN B 1 164 ? 7.898 29.078 13.742 1 85.88 164 ASN B N 1
ATOM 3902 C CA . ASN B 1 164 ? 6.867 29.812 13.031 1 85.88 164 ASN B CA 1
ATOM 3903 C C . ASN B 1 164 ? 5.48 29.219 13.258 1 85.88 164 ASN B C 1
ATOM 3905 O O . ASN B 1 164 ? 4.477 29.812 12.852 1 85.88 164 ASN B O 1
ATOM 3909 N N . ARG B 1 165 ? 5.406 28.203 13.969 1 89.5 165 ARG B N 1
ATOM 3910 C CA . ARG B 1 165 ? 4.18 27.422 14.094 1 89.5 165 ARG B CA 1
ATOM 3911 C C . ARG B 1 165 ? 3.096 28.203 14.812 1 89.5 165 ARG B C 1
ATOM 3913 O O . ARG B 1 165 ? 1.924 28.156 14.43 1 89.5 165 ARG B O 1
ATOM 3920 N N . GLU B 1 166 ? 3.512 28.969 15.734 1 91.12 166 GLU B N 1
ATOM 3921 C CA . GLU B 1 166 ? 2.551 29.719 16.531 1 91.12 166 GLU B CA 1
ATOM 3922 C C . GLU B 1 166 ? 1.876 30.812 15.703 1 91.12 166 GLU B C 1
ATOM 3924 O O . GLU B 1 166 ? 0.67 31.031 15.82 1 91.12 166 GLU B O 1
ATOM 3929 N N . ARG B 1 167 ? 2.631 31.391 14.898 1 92.5 167 ARG B N 1
ATOM 3930 C CA . ARG B 1 167 ? 2.096 32.438 14.031 1 92.5 167 ARG B CA 1
ATOM 3931 C C . ARG B 1 167 ? 1.069 31.875 13.055 1 92.5 167 ARG B C 1
ATOM 3933 O O . ARG B 1 167 ? 0.058 32.531 12.766 1 92.5 167 ARG B O 1
ATOM 3940 N N . ILE B 1 168 ? 1.345 30.719 12.617 1 94.06 168 ILE B N 1
ATOM 3941 C CA . ILE B 1 168 ? 0.441 30.062 11.68 1 94.06 168 ILE B CA 1
ATOM 3942 C C . ILE B 1 168 ? -0.858 29.688 12.398 1 94.06 168 ILE B C 1
ATOM 3944 O O . ILE B 1 168 ? -1.95 29.938 11.883 1 94.06 168 ILE B O 1
ATOM 3948 N N . ILE B 1 169 ? -0.716 29.203 13.586 1 94.12 169 ILE B N 1
ATOM 3949 C CA . ILE B 1 169 ? -1.859 28.766 14.375 1 94.12 169 ILE B CA 1
ATOM 3950 C C . ILE B 1 169 ? -2.756 29.953 14.703 1 94.12 169 ILE B C 1
ATOM 3952 O O . ILE B 1 169 ? -3.984 29.844 14.695 1 94.12 169 ILE B O 1
ATOM 3956 N N . GLU B 1 170 ? -2.113 31.078 14.898 1 93.19 170 GLU B N 1
ATOM 3957 C CA . GLU B 1 170 ? -2.854 32.281 15.273 1 93.19 170 GLU B CA 1
ATOM 3958 C C . GLU B 1 170 ? -3.445 32.969 14.047 1 93.19 170 GLU B C 1
ATOM 3960 O O . GLU B 1 170 ? -4.277 33.875 14.18 1 93.19 170 GLU B O 1
ATOM 3965 N N . SER B 1 171 ? -3.023 32.625 12.922 1 94.88 171 SER B N 1
ATOM 3966 C CA . SER B 1 171 ? -3.518 33.188 11.68 1 94.88 171 SER B CA 1
ATOM 3967 C C . SER B 1 171 ? -4.773 32.469 11.195 1 94.88 171 SER B C 1
ATOM 3969 O O . SER B 1 171 ? -5.18 31.453 11.781 1 94.88 171 SER B O 1
ATOM 3971 N N . PRO B 1 172 ? -5.418 32.969 10.117 1 96.06 172 PRO B N 1
ATOM 3972 C CA . PRO B 1 172 ? -6.613 32.281 9.602 1 96.06 172 PRO B CA 1
ATOM 3973 C C . PRO B 1 172 ? -6.285 31.078 8.719 1 96.06 172 PRO B C 1
ATOM 3975 O O . PRO B 1 172 ? -7.168 30.547 8.039 1 96.06 172 PRO B O 1
ATOM 3978 N N . CYS B 1 173 ? -5.066 30.656 8.773 1 96.38 173 CYS B N 1
ATOM 3979 C CA . CYS B 1 173 ? -4.637 29.578 7.875 1 96.38 173 CYS B CA 1
ATOM 3980 C C . CYS B 1 173 ? -5.336 28.266 8.211 1 96.38 173 CYS B C 1
ATOM 3982 O O . CYS B 1 173 ? -5.785 27.547 7.316 1 96.38 173 CYS B O 1
ATOM 3984 N N . VAL B 1 174 ? -5.461 27.938 9.445 1 96.69 174 VAL B N 1
ATOM 3985 C CA . VAL B 1 174 ? -6.09 26.688 9.859 1 96.69 174 VAL B CA 1
ATOM 3986 C C . VAL B 1 174 ? -7.543 26.656 9.391 1 96.69 174 VAL B C 1
ATOM 3988 O O . VAL B 1 174 ? -7.996 25.656 8.82 1 96.69 174 VAL B O 1
ATOM 3991 N N . GLU B 1 175 ? -8.18 27.812 9.57 1 96.44 175 GLU B N 1
ATOM 3992 C CA . GLU B 1 175 ? -9.57 27.922 9.125 1 96.44 175 GLU B CA 1
ATOM 3993 C C . GLU B 1 175 ? -9.68 27.781 7.609 1 96.44 175 GLU B C 1
ATOM 3995 O O . GLU B 1 175 ? -10.586 27.109 7.109 1 96.44 175 GLU B O 1
ATOM 4000 N N . GLY B 1 176 ? -8.812 28.453 6.984 1 96.94 176 GLY B N 1
ATOM 4001 C CA . GLY B 1 176 ? -8.789 28.344 5.535 1 96.94 176 GLY B CA 1
ATOM 4002 C C . GLY B 1 176 ? -8.594 26.922 5.051 1 96.94 176 GLY B C 1
ATOM 4003 O O . GLY B 1 176 ? -9.266 26.484 4.121 1 96.94 176 GLY B O 1
ATOM 4004 N N . LEU B 1 177 ? -7.688 26.188 5.656 1 97.44 177 LEU B N 1
ATOM 4005 C CA . LEU B 1 177 ? -7.422 24.797 5.301 1 97.44 177 LEU B CA 1
ATOM 4006 C C . LEU B 1 177 ? -8.648 23.922 5.562 1 97.44 177 LEU B C 1
ATOM 4008 O O . LEU B 1 177 ? -8.969 23.047 4.766 1 97.44 177 LEU B O 1
ATOM 4012 N N . LEU B 1 178 ? -9.312 24.156 6.648 1 97.75 178 LEU B N 1
ATOM 4013 C CA . LEU B 1 178 ? -10.508 23.391 6.98 1 97.75 178 LEU B CA 1
ATOM 4014 C C . LEU B 1 178 ? -11.602 23.625 5.941 1 97.75 178 LEU B C 1
ATOM 4016 O O . LEU B 1 178 ? -12.297 22.672 5.551 1 97.75 178 LEU B O 1
ATOM 4020 N N . GLN B 1 179 ? -11.703 24.828 5.52 1 96.56 179 GLN B N 1
ATOM 4021 C CA . GLN B 1 179 ? -12.703 25.125 4.496 1 96.56 179 GLN B CA 1
ATOM 4022 C C . GLN B 1 179 ? -12.367 24.438 3.18 1 96.56 179 GLN B C 1
ATOM 4024 O O . GLN B 1 179 ? -13.258 23.938 2.49 1 96.56 179 GLN B O 1
ATOM 4029 N N . ALA B 1 180 ? -11.133 24.484 2.85 1 96.12 180 ALA B N 1
ATOM 4030 C CA . ALA B 1 180 ? -10.695 23.766 1.65 1 96.12 180 ALA B CA 1
ATOM 4031 C C . ALA B 1 180 ? -10.984 22.281 1.757 1 96.12 180 ALA B C 1
ATOM 4033 O O . ALA B 1 180 ? -11.406 21.656 0.783 1 96.12 180 ALA B O 1
ATOM 4034 N N . LEU B 1 181 ? -10.773 21.703 2.908 1 97.06 181 LEU B N 1
ATOM 4035 C CA . LEU B 1 181 ? -11.023 20.297 3.164 1 97.06 181 LEU B CA 1
ATOM 4036 C C . LEU B 1 181 ? -12.477 19.938 2.848 1 97.06 181 LEU B C 1
ATOM 4038 O O . LEU B 1 181 ? -12.75 18.891 2.26 1 97.06 181 LEU B O 1
ATOM 4042 N N . LEU B 1 182 ? -13.32 20.781 3.158 1 96.12 182 LEU B N 1
ATOM 4043 C CA . LEU B 1 182 ? -14.75 20.562 2.982 1 96.12 182 LEU B CA 1
ATOM 4044 C C . LEU B 1 182 ? -15.141 20.656 1.513 1 96.12 182 LEU B C 1
ATOM 4046 O O . LEU B 1 182 ? -16.094 20.016 1.072 1 96.12 182 LEU B O 1
ATOM 4050 N N . SER B 1 183 ? 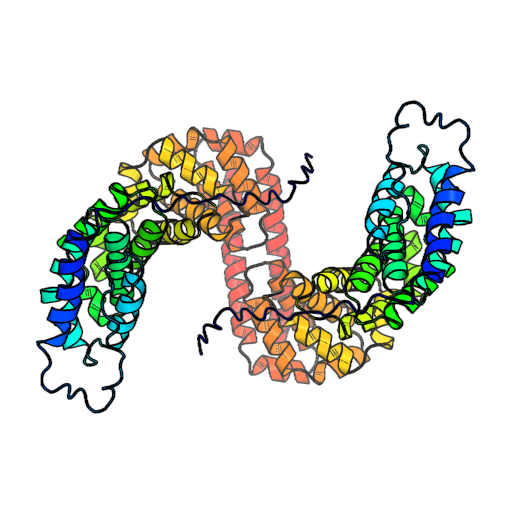-14.367 21.344 0.831 1 94.81 183 SER B N 1
ATOM 4051 C CA . SER B 1 183 ? -14.875 21.75 -0.474 1 94.81 183 SER B CA 1
ATOM 4052 C C . SER B 1 183 ? -14.148 21.031 -1.604 1 94.81 183 SER B C 1
ATOM 4054 O O . SER B 1 183 ? -14.688 20.891 -2.707 1 94.81 183 SER B O 1
ATOM 4056 N N . ILE B 1 184 ? -13.016 20.562 -1.358 1 93.12 184 ILE B N 1
ATOM 4057 C CA . ILE B 1 184 ? -12.203 19.969 -2.422 1 93.12 184 ILE B CA 1
ATOM 4058 C C . ILE B 1 184 ? -12.664 18.531 -2.689 1 93.12 184 ILE B C 1
ATOM 4060 O O . ILE B 1 184 ? -12.953 17.781 -1.753 1 93.12 184 ILE B O 1
ATOM 4064 N N . ASP B 1 185 ? -12.719 18.234 -3.904 1 90.69 185 ASP B N 1
ATOM 4065 C CA . ASP B 1 185 ? -13.109 16.891 -4.309 1 90.69 185 ASP B CA 1
ATOM 4066 C C . ASP B 1 185 ? -12.039 15.875 -3.943 1 90.69 185 ASP B C 1
ATOM 4068 O O . ASP B 1 185 ? -10.844 16.141 -4.105 1 90.69 185 ASP B O 1
ATOM 4072 N N . ILE B 1 186 ? -12.453 14.68 -3.547 1 87.75 186 ILE B N 1
ATOM 4073 C CA . ILE B 1 186 ? -11.578 13.633 -3.047 1 87.75 186 ILE B CA 1
ATOM 4074 C C . ILE B 1 186 ? -10.672 13.141 -4.172 1 87.75 186 ILE B C 1
ATOM 4076 O O . ILE B 1 186 ? -9.609 12.562 -3.918 1 87.75 186 ILE B O 1
ATOM 4080 N N . ARG B 1 187 ? -11.062 13.266 -5.344 1 86.5 187 ARG B N 1
ATOM 4081 C CA . ARG B 1 187 ? -10.281 12.781 -6.477 1 86.5 187 ARG B CA 1
ATOM 4082 C C . ARG B 1 187 ? -9.141 13.734 -6.805 1 86.5 187 ARG B C 1
ATOM 4084 O O . ARG B 1 187 ? -8.25 13.398 -7.594 1 86.5 187 ARG B O 1
ATOM 4091 N N . GLU B 1 188 ? -9.203 14.938 -6.172 1 85.25 188 GLU B N 1
ATOM 4092 C CA . GLU B 1 188 ? -8.164 15.938 -6.422 1 85.25 188 GLU B CA 1
ATOM 4093 C C . GLU B 1 188 ? -6.934 15.68 -5.559 1 85.25 188 GLU B C 1
ATOM 4095 O O . GLU B 1 188 ? -7.047 15.477 -4.348 1 85.25 188 GLU B O 1
ATOM 4100 N N . ASP B 1 189 ? -5.82 15.773 -6.176 1 83.62 189 ASP B N 1
ATOM 4101 C CA . ASP B 1 189 ? -4.562 15.562 -5.465 1 83.62 189 ASP B CA 1
ATOM 4102 C C . ASP B 1 189 ? -4.363 16.609 -4.375 1 83.62 189 ASP B C 1
ATOM 4104 O O . ASP B 1 189 ? -3.682 16.359 -3.379 1 83.62 189 ASP B O 1
ATOM 4108 N N . SER B 1 190 ? -4.91 17.75 -4.609 1 90.44 190 SER B N 1
ATOM 4109 C CA . SER B 1 190 ? -4.758 18.844 -3.664 1 90.44 190 SER B CA 1
ATOM 4110 C C . SER B 1 190 ? -5.258 18.453 -2.277 1 90.44 190 SER B C 1
ATOM 4112 O O . SER B 1 190 ? -4.758 18.953 -1.269 1 90.44 190 SER B O 1
ATOM 4114 N N . LEU B 1 191 ? -6.188 17.547 -2.242 1 94.75 191 LEU B N 1
ATOM 4115 C CA . LEU B 1 191 ? -6.715 17.109 -0.956 1 94.75 191 LEU B CA 1
ATOM 4116 C C . LEU B 1 191 ? -5.637 16.422 -0.125 1 94.75 191 LEU B C 1
ATOM 4118 O O . LEU B 1 191 ? -5.621 16.547 1.102 1 94.75 191 LEU B O 1
ATOM 4122 N N . HIS B 1 192 ? -4.77 15.742 -0.811 1 91.31 192 HIS B N 1
ATOM 4123 C CA . HIS B 1 192 ? -3.641 15.109 -0.134 1 91.31 192 HIS B CA 1
ATOM 4124 C C . HIS B 1 192 ? -2.789 16.156 0.589 1 91.31 192 HIS B C 1
ATOM 4126 O O . HIS B 1 192 ? -2.41 15.953 1.746 1 91.31 192 HIS B O 1
ATOM 4132 N N . TYR B 1 193 ? -2.535 17.281 -0.016 1 91.81 193 TYR B N 1
ATOM 4133 C CA . TYR B 1 193 ? -1.698 18.312 0.574 1 91.81 193 TYR B CA 1
ATOM 4134 C C . TYR B 1 193 ? -2.416 19.016 1.727 1 91.81 193 TYR B C 1
ATOM 4136 O O . TYR B 1 193 ? -1.817 19.266 2.773 1 91.81 193 TYR B O 1
ATOM 4144 N N . VAL B 1 194 ? -3.666 19.234 1.534 1 96.06 194 VAL B N 1
ATOM 4145 C CA . VAL B 1 194 ? -4.465 19.906 2.555 1 96.06 194 VAL B CA 1
ATOM 4146 C C . VAL B 1 194 ? -4.543 19.031 3.807 1 96.06 194 VAL B C 1
ATOM 4148 O O . VAL B 1 194 ? -4.281 19.516 4.914 1 96.06 194 VAL B O 1
ATOM 4151 N N . THR B 1 195 ? -4.848 17.766 3.604 1 97.12 195 THR B N 1
ATOM 4152 C CA . THR B 1 195 ? -4.965 16.859 4.738 1 97.12 195 THR B CA 1
ATOM 4153 C C . THR B 1 195 ? -3.611 16.641 5.41 1 97.12 195 THR B C 1
ATOM 4155 O O . THR B 1 195 ? -3.523 16.594 6.641 1 97.12 195 THR B O 1
ATOM 4158 N N . SER B 1 196 ? -2.59 16.547 4.59 1 94.94 196 SER B N 1
ATOM 4159 C CA . SER B 1 196 ? -1.248 16.375 5.137 1 94.94 196 SER B CA 1
ATOM 4160 C C . SER B 1 196 ? -0.853 17.578 5.996 1 94.94 196 SER B C 1
ATOM 4162 O O . SER B 1 196 ? -0.297 17.406 7.082 1 94.94 196 SER B O 1
ATOM 4164 N N . CYS B 1 197 ? -1.126 18.734 5.535 1 95.06 197 CYS B N 1
ATOM 4165 C CA . CYS B 1 197 ? -0.816 19.953 6.27 1 95.06 197 CYS B CA 1
ATOM 4166 C C . CYS B 1 197 ? -1.574 20.016 7.59 1 95.06 197 CYS B C 1
ATOM 4168 O O . CYS B 1 197 ? -0.984 20.266 8.641 1 95.06 197 CYS B O 1
ATOM 4170 N N . LEU B 1 198 ? -2.824 19.719 7.578 1 97.44 198 LEU B N 1
ATOM 4171 C CA . LEU B 1 198 ? -3.656 19.734 8.773 1 97.44 198 LEU B CA 1
ATOM 4172 C C . LEU B 1 198 ? -3.178 18.688 9.781 1 97.44 198 LEU B C 1
ATOM 4174 O O . LEU B 1 198 ? -3.123 18.969 10.984 1 97.44 198 LEU B O 1
ATOM 4178 N N . ALA B 1 199 ? -2.875 17.516 9.281 1 97.25 199 ALA B N 1
ATOM 4179 C CA . ALA B 1 199 ? -2.389 16.453 10.156 1 97.25 199 ALA B CA 1
ATOM 4180 C C . ALA B 1 199 ? -1.093 16.859 10.852 1 97.25 199 ALA B C 1
ATOM 4182 O O . ALA B 1 199 ? -0.903 16.578 12.039 1 97.25 199 ALA B O 1
ATOM 4183 N N . GLU B 1 200 ? -0.256 17.516 10.133 1 94.44 200 GLU B N 1
ATOM 4184 C CA . GLU B 1 200 ? 0.996 17.984 10.719 1 94.44 200 GLU B CA 1
ATOM 4185 C C . GLU B 1 200 ? 0.742 19.047 11.781 1 94.44 200 GLU B C 1
ATOM 4187 O O . GLU B 1 200 ? 1.361 19.031 12.844 1 94.44 200 GLU B O 1
ATOM 4192 N N . LEU B 1 201 ? -0.137 19.922 11.516 1 94.62 201 LEU B N 1
ATOM 4193 C CA . LEU B 1 201 ? -0.462 20.984 12.453 1 94.62 201 LEU B CA 1
ATOM 4194 C C . LEU B 1 201 ? -1.084 20.422 13.727 1 94.62 201 LEU B C 1
ATOM 4196 O O . LEU B 1 201 ? -0.801 20.906 14.828 1 94.62 201 LEU B O 1
ATOM 4200 N N . THR B 1 202 ? -1.859 19.375 13.617 1 96.19 202 THR B N 1
ATOM 4201 C CA . THR B 1 202 ? -2.592 18.828 14.758 1 96.19 202 THR B CA 1
ATOM 4202 C C . THR B 1 202 ? -1.646 18.109 15.719 1 96.19 202 THR B C 1
ATOM 4204 O O . THR B 1 202 ? -2.041 17.75 16.828 1 96.19 202 THR B O 1
ATOM 4207 N N . LYS B 1 203 ? -0.452 17.922 15.281 1 92.38 203 LYS B N 1
ATOM 4208 C CA . LYS B 1 203 ? 0.527 17.359 16.203 1 92.38 203 LYS B CA 1
ATOM 4209 C C . LYS B 1 203 ? 0.871 18.344 17.312 1 92.38 203 LYS B C 1
ATOM 4211 O O . LYS B 1 203 ? 1.41 17.953 18.359 1 92.38 203 LYS B O 1
ATOM 4216 N N . GLU B 1 204 ? 0.521 19.609 17 1 90.94 204 GLU B N 1
ATOM 4217 C CA . GLU B 1 204 ? 0.722 20.656 17.984 1 90.94 204 GLU B CA 1
ATOM 4218 C C . GLU B 1 204 ? -0.567 20.953 18.75 1 90.94 204 GLU B C 1
ATOM 4220 O O . GLU B 1 204 ? -1.629 21.109 18.141 1 90.94 204 GLU B O 1
ATOM 4225 N N . GLU B 1 205 ? -0.417 21.172 20.078 1 92.06 205 GLU B N 1
ATOM 4226 C CA . GLU B 1 205 ? -1.581 21.359 20.938 1 92.06 205 GLU B CA 1
ATOM 4227 C C . GLU B 1 205 ? -2.35 22.609 20.562 1 92.06 205 GLU B C 1
ATOM 4229 O O . GLU B 1 205 ? -3.582 22.609 20.531 1 92.06 205 GLU B O 1
ATOM 4234 N N . GLY B 1 206 ? -1.604 23.672 20.281 1 92.88 206 GLY B N 1
ATOM 4235 C CA . GLY B 1 206 ? -2.258 24.906 19.922 1 92.88 206 GLY B CA 1
ATOM 4236 C C . GLY B 1 206 ? -3.105 24.797 18.656 1 92.88 206 GLY B C 1
ATOM 4237 O O . GLY B 1 206 ? -4.219 25.328 18.609 1 92.88 206 GLY B O 1
ATOM 4238 N N . ALA B 1 207 ? -2.541 24.125 17.734 1 94.81 207 ALA B N 1
ATOM 4239 C CA . ALA B 1 207 ? -3.271 23.953 16.469 1 94.81 207 ALA B CA 1
ATOM 4240 C C . ALA B 1 207 ? -4.492 23.062 16.672 1 94.81 207 ALA B C 1
ATOM 4242 O O . ALA B 1 207 ? -5.559 23.312 16.125 1 94.81 207 ALA B O 1
ATOM 4243 N N . THR B 1 208 ? -4.336 22.016 17.5 1 96.75 208 THR B N 1
ATOM 4244 C CA . THR B 1 208 ? -5.441 21.109 17.812 1 96.75 208 THR B CA 1
ATOM 4245 C C . THR B 1 208 ? -6.59 21.875 18.469 1 96.75 208 THR B C 1
ATOM 4247 O O . THR B 1 208 ? -7.75 21.703 18.078 1 96.75 208 THR B O 1
ATOM 4250 N N . LEU B 1 209 ? -6.266 22.734 19.391 1 96.31 209 LEU B N 1
ATOM 4251 C CA . LEU B 1 209 ? -7.285 23.5 20.078 1 96.31 209 LEU B CA 1
ATOM 4252 C C . LEU B 1 209 ? -8.008 24.438 19.109 1 96.31 209 LEU B C 1
ATOM 4254 O O . LEU B 1 209 ? -9.234 24.562 19.172 1 96.31 209 LEU B O 1
ATOM 4258 N N . ARG B 1 210 ? -7.25 25.047 18.281 1 95.94 210 ARG B N 1
ATOM 4259 C CA . ARG B 1 210 ? -7.848 25.938 17.297 1 95.94 210 ARG B CA 1
ATOM 4260 C C . ARG B 1 210 ? -8.789 25.172 16.359 1 95.94 210 ARG B C 1
ATOM 4262 O O . ARG B 1 210 ? -9.883 25.656 16.047 1 95.94 210 ARG B O 1
ATOM 4269 N N . MET B 1 211 ? -8.375 24.016 15.953 1 97.44 211 MET B N 1
ATOM 4270 C CA . MET B 1 211 ? -9.18 23.188 15.062 1 97.44 211 MET B CA 1
ATOM 4271 C C . MET B 1 211 ? -10.461 22.734 15.758 1 97.44 211 MET B C 1
ATOM 4273 O O . MET B 1 211 ? -11.539 22.781 15.172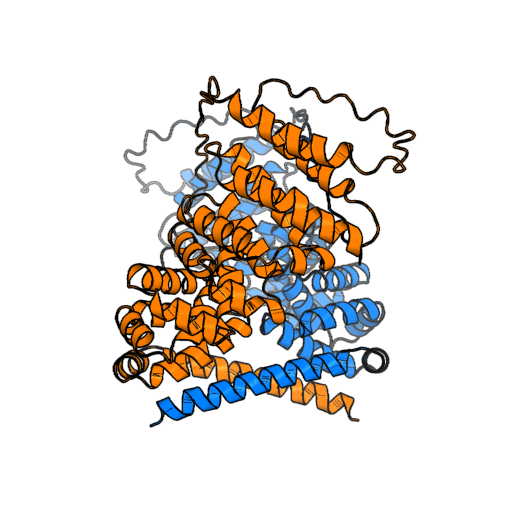 1 97.44 211 MET B O 1
ATOM 4277 N N . VAL B 1 212 ? -10.344 22.297 17 1 98.19 212 VAL B N 1
ATOM 4278 C CA . VAL B 1 212 ? -11.492 21.828 17.766 1 98.19 212 VAL B CA 1
ATOM 4279 C C . VAL B 1 212 ? -12.523 22.953 17.891 1 98.19 212 VAL B C 1
ATOM 4281 O O . VAL B 1 212 ? -13.727 22.719 17.75 1 98.19 212 VAL B O 1
ATOM 4284 N N . GLN B 1 213 ? -12.016 24.125 18.078 1 97.31 213 GLN B N 1
ATOM 4285 C CA . GLN B 1 213 ? -12.898 25.281 18.219 1 97.31 213 GLN B CA 1
ATOM 4286 C C . GLN B 1 213 ? -13.711 25.516 16.953 1 97.31 213 GLN B C 1
ATOM 4288 O O . GLN B 1 213 ? -14.852 25.969 17.016 1 97.31 213 GLN B O 1
ATOM 4293 N N . ARG B 1 214 ? -13.156 25.156 15.898 1 96.31 214 ARG B N 1
ATOM 4294 C CA . ARG B 1 214 ? -13.789 25.453 14.617 1 96.31 214 ARG B CA 1
ATOM 4295 C C . ARG B 1 214 ? -14.555 24.234 14.094 1 96.31 214 ARG B C 1
ATOM 4297 O O . ARG B 1 214 ? -15.266 24.328 13.094 1 96.31 214 ARG B O 1
ATOM 4304 N N . MET B 1 215 ? -14.461 23.156 14.734 1 97.75 215 MET B N 1
ATOM 4305 C CA . MET B 1 215 ? -15.086 21.922 14.273 1 97.75 215 MET B CA 1
ATOM 4306 C C . MET B 1 215 ? -16.594 22 14.398 1 97.75 215 MET B C 1
ATOM 4308 O O . MET B 1 215 ? -17.125 22.578 15.352 1 97.75 215 MET B O 1
ATOM 4312 N N . ASP B 1 216 ? -17.234 21.516 13.461 1 97.88 216 ASP B N 1
ATOM 4313 C CA . ASP B 1 216 ? -18.688 21.375 13.453 1 97.88 216 ASP B CA 1
ATOM 4314 C C . ASP B 1 216 ? -19.109 20.078 12.773 1 97.88 216 ASP B C 1
ATOM 4316 O O . ASP B 1 216 ? -18.281 19.234 12.453 1 97.88 216 ASP B O 1
ATOM 4320 N N . GLU B 1 217 ? -20.422 19.906 12.594 1 98 217 GLU B N 1
ATOM 4321 C CA . GLU B 1 217 ? -20.953 18.641 12.086 1 98 217 GLU B CA 1
ATOM 4322 C C . GLU B 1 217 ? -20.516 18.406 10.641 1 98 217 GLU B C 1
ATOM 4324 O O . GLU B 1 217 ? -20.062 17.312 10.305 1 98 217 GLU B O 1
ATOM 4329 N N . PRO B 1 218 ? -20.516 19.406 9.836 1 97.38 218 PRO B N 1
ATOM 4330 C CA . PRO B 1 218 ? -20.078 19.172 8.453 1 97.38 218 PRO B CA 1
ATOM 4331 C C . PRO B 1 218 ? -18.594 18.781 8.359 1 97.38 218 PRO B C 1
ATOM 4333 O O . PRO B 1 218 ? -18.25 17.875 7.613 1 97.38 218 PRO B O 1
ATOM 4336 N N . LEU B 1 219 ? -17.797 19.438 9.086 1 97.94 219 LEU B N 1
ATOM 4337 C CA . LEU B 1 219 ? -16.375 19.141 9.078 1 97.94 219 LEU B CA 1
ATOM 4338 C C . LEU B 1 219 ? -16.109 17.75 9.648 1 97.94 219 LEU B C 1
ATOM 4340 O O . LEU B 1 219 ? -15.305 17 9.102 1 97.94 219 LEU B O 1
ATOM 4344 N N . THR B 1 220 ? -16.797 17.422 10.719 1 98.5 220 THR B N 1
ATOM 4345 C CA . THR B 1 220 ? -16.656 16.109 11.328 1 98.5 220 THR B CA 1
ATOM 4346 C C . THR B 1 220 ? -17.078 15.008 10.359 1 98.5 220 THR B C 1
ATOM 4348 O O . THR B 1 220 ? -16.359 14.016 10.195 1 98.5 220 THR B O 1
ATOM 4351 N N . LYS B 1 221 ? -18.172 15.25 9.766 1 98.25 221 LYS B N 1
ATOM 4352 C CA . LYS B 1 221 ? -18.656 14.297 8.781 1 98.25 221 LYS B CA 1
ATOM 4353 C C . LYS B 1 221 ? -17.656 14.109 7.648 1 98.25 221 LYS B C 1
ATOM 4355 O O . LYS B 1 221 ? -17.422 12.992 7.199 1 98.25 221 LYS B O 1
ATOM 4360 N N . CYS B 1 222 ? -17.109 15.156 7.242 1 97.94 222 CYS B N 1
ATOM 4361 C CA . CYS B 1 222 ? -16.125 15.133 6.164 1 97.94 222 CYS B CA 1
ATOM 4362 C C . CYS B 1 222 ? -14.906 14.312 6.559 1 97.94 222 CYS B C 1
ATOM 4364 O O . CYS B 1 222 ? -14.469 13.445 5.805 1 97.94 222 CYS B O 1
ATOM 4366 N N . LEU B 1 223 ? -14.359 14.523 7.715 1 98.44 223 LEU B N 1
ATOM 4367 C CA . LEU B 1 223 ? -13.18 13.82 8.203 1 98.44 223 LEU B CA 1
ATOM 4368 C C . LEU B 1 223 ? -13.453 12.32 8.328 1 98.44 223 LEU B C 1
ATOM 4370 O O . LEU B 1 223 ? -12.656 11.5 7.887 1 98.44 223 LEU B O 1
ATOM 4374 N N . VAL B 1 224 ? -14.586 11.969 8.906 1 98.56 224 VAL B N 1
ATOM 4375 C CA . VAL B 1 224 ? -14.953 10.57 9.102 1 98.56 224 VAL B CA 1
ATOM 4376 C C . VAL B 1 224 ? -15.125 9.883 7.754 1 98.56 224 VAL B C 1
ATOM 4378 O O . VAL B 1 224 ? -14.656 8.758 7.559 1 98.56 224 VAL B O 1
ATOM 4381 N N . ARG B 1 225 ? -15.742 10.594 6.883 1 97.75 225 ARG B N 1
ATOM 4382 C CA . ARG B 1 225 ? -15.938 10.055 5.543 1 97.75 225 ARG B CA 1
ATOM 4383 C C . ARG B 1 225 ? -14.594 9.82 4.848 1 97.75 225 ARG B C 1
ATOM 4385 O O . ARG B 1 225 ? -14.383 8.773 4.234 1 97.75 225 ARG B O 1
ATOM 4392 N N . LEU B 1 226 ? -13.766 10.773 4.918 1 97.75 226 LEU B N 1
ATOM 4393 C CA . LEU B 1 226 ? -12.445 10.664 4.309 1 97.75 226 LEU B CA 1
ATOM 4394 C C . LEU B 1 226 ? -11.656 9.516 4.918 1 97.75 226 LEU B C 1
ATOM 4396 O O . LEU B 1 226 ? -10.992 8.758 4.199 1 97.75 226 LEU B O 1
ATOM 4400 N N . ALA B 1 227 ? -11.703 9.359 6.211 1 98.31 227 ALA B N 1
ATOM 4401 C CA . ALA B 1 227 ? -11.016 8.266 6.891 1 98.31 227 ALA B CA 1
ATOM 4402 C C . ALA B 1 227 ? -11.5 6.914 6.375 1 98.31 227 ALA B C 1
ATOM 4404 O O . ALA B 1 227 ? -10.719 5.961 6.297 1 98.31 227 ALA B O 1
ATOM 4405 N N . GLY B 1 228 ? -12.75 6.836 5.977 1 97.81 228 GLY B N 1
ATOM 4406 C CA . GLY B 1 228 ? -13.328 5.586 5.52 1 97.81 228 GLY B CA 1
ATOM 4407 C C . GLY B 1 228 ? -12.961 5.246 4.086 1 97.81 228 GLY B C 1
ATOM 4408 O O . GLY B 1 228 ? -13.227 4.137 3.615 1 97.81 228 GLY B O 1
ATOM 4409 N N . GLN B 1 229 ? -12.352 6.156 3.461 1 96.06 229 GLN B N 1
ATOM 4410 C CA . GLN B 1 229 ? -12.016 5.941 2.057 1 96.06 229 GLN B CA 1
ATOM 4411 C C . GLN B 1 229 ? -10.562 5.512 1.897 1 96.06 229 GLN B C 1
ATOM 4413 O O . GLN B 1 229 ? -9.742 6.262 1.356 1 96.06 229 GLN B O 1
ATOM 4418 N N . VAL B 1 230 ? -10.297 4.238 2.18 1 95.38 230 VAL B N 1
ATOM 4419 C CA . VAL B 1 230 ? -8.938 3.727 2.293 1 95.38 230 VAL B CA 1
ATOM 4420 C C . VAL B 1 230 ? -8.312 3.605 0.904 1 95.38 230 VAL B C 1
ATOM 4422 O O . VAL B 1 230 ? -7.094 3.488 0.773 1 95.38 230 VAL B O 1
ATOM 4425 N N . GLU B 1 231 ? -9.18 3.617 -0.168 1 92.75 231 GLU B N 1
ATOM 4426 C CA . GLU B 1 231 ? -8.633 3.604 -1.523 1 92.75 231 GLU B CA 1
ATOM 4427 C C . GLU B 1 231 ? -7.816 4.859 -1.804 1 92.75 231 GLU B C 1
ATOM 4429 O O . GLU B 1 231 ? -6.918 4.848 -2.648 1 92.75 231 GLU B O 1
ATOM 4434 N N . HIS B 1 232 ? -8.242 5.895 -1.104 1 92.19 232 HIS B N 1
ATOM 4435 C CA . HIS B 1 232 ? -7.402 7.09 -1.057 1 92.19 232 HIS B CA 1
ATOM 4436 C C . HIS B 1 232 ? -6.504 7.082 0.177 1 92.19 232 HIS B C 1
ATOM 4438 O O . HIS B 1 232 ? -6.793 7.762 1.164 1 92.19 232 HIS B O 1
ATOM 4444 N N . THR B 1 233 ? -5.504 6.383 0.077 1 93 233 THR B N 1
ATOM 4445 C CA . THR B 1 233 ? -4.719 5.879 1.198 1 93 233 THR B CA 1
ATOM 4446 C C . THR B 1 233 ? -4.223 7.027 2.072 1 93 233 THR B C 1
ATOM 4448 O O . THR B 1 233 ? -4.48 7.055 3.277 1 93 233 THR B O 1
ATOM 4451 N N . GLU B 1 234 ? -3.545 8.016 1.442 1 92.38 234 GLU B N 1
ATOM 4452 C CA . GLU B 1 234 ? -2.883 9.047 2.234 1 92.38 234 GLU B CA 1
ATOM 4453 C C . GLU B 1 234 ? -3.898 10 2.854 1 92.38 234 GLU B C 1
ATOM 4455 O O . GLU B 1 234 ? -3.867 10.258 4.059 1 92.38 234 GLU B O 1
ATOM 4460 N N . PRO B 1 235 ? -4.879 10.484 2.07 1 95.5 235 PRO B N 1
ATOM 4461 C CA . PRO B 1 235 ? -5.914 11.328 2.682 1 95.5 235 PRO B CA 1
ATOM 4462 C C . PRO B 1 235 ? -6.695 10.602 3.773 1 95.5 235 PRO B C 1
ATOM 4464 O O . PRO B 1 235 ? -7.02 11.195 4.805 1 95.5 235 PRO B O 1
ATOM 4467 N N . SER B 1 236 ? -6.973 9.352 3.557 1 97.62 236 SER B N 1
ATOM 4468 C CA . SER B 1 236 ? -7.664 8.555 4.562 1 97.62 236 SER B CA 1
ATOM 4469 C C . SER B 1 236 ? -6.859 8.477 5.859 1 97.62 236 SER B C 1
ATOM 4471 O O . SER B 1 236 ? -7.395 8.727 6.941 1 97.62 236 SER B O 1
ATOM 4473 N N . PHE B 1 237 ? -5.641 8.195 5.727 1 98.19 237 PHE B N 1
ATOM 4474 C CA . PHE B 1 237 ? -4.762 8.07 6.887 1 98.19 237 PHE B CA 1
ATOM 4475 C C . PHE B 1 237 ? -4.648 9.398 7.621 1 98.19 237 PHE B C 1
ATOM 4477 O O . PHE B 1 237 ? -4.711 9.445 8.852 1 98.19 237 PHE B O 1
ATOM 4484 N N . GLN B 1 238 ? -4.477 10.461 6.863 1 97.5 238 GLN B N 1
ATOM 4485 C CA . GLN B 1 238 ? -4.316 11.781 7.461 1 97.5 238 GLN B CA 1
ATOM 4486 C C . GLN B 1 238 ? -5.598 12.219 8.172 1 97.5 238 GLN B C 1
ATOM 4488 O O . GLN B 1 238 ? -5.543 12.789 9.266 1 97.5 238 GLN B O 1
ATOM 4493 N N . ALA B 1 239 ? -6.707 11.977 7.566 1 98.31 239 ALA B N 1
ATOM 4494 C CA . ALA B 1 239 ? -7.98 12.32 8.195 1 98.31 239 ALA B CA 1
ATOM 4495 C C . ALA B 1 239 ? -8.148 11.594 9.523 1 98.31 239 ALA B C 1
ATOM 4497 O O . ALA B 1 239 ? -8.531 12.195 10.531 1 98.31 239 ALA B O 1
ATOM 4498 N N . ALA B 1 240 ? -7.809 10.352 9.531 1 98.69 240 ALA B N 1
ATOM 4499 C CA . ALA B 1 240 ? -7.887 9.555 10.75 1 98.69 240 ALA B CA 1
ATOM 4500 C C . ALA B 1 240 ? -6.91 10.078 11.805 1 98.69 240 ALA B C 1
ATOM 4502 O O . ALA B 1 240 ? -7.223 10.094 13 1 98.69 240 ALA B O 1
ATOM 4503 N N . SER B 1 241 ? -5.746 10.438 11.367 1 98.5 241 SER B N 1
ATOM 4504 C CA . SER B 1 241 ? -4.75 11 12.273 1 98.5 241 SER B CA 1
ATOM 4505 C C . SER B 1 241 ? -5.254 12.289 12.914 1 98.5 241 SER B C 1
ATOM 4507 O O . SER B 1 241 ? -5.078 12.492 14.117 1 98.5 241 SER B O 1
ATOM 4509 N N . ILE B 1 242 ? -5.863 13.117 12.141 1 98.31 242 ILE B N 1
ATOM 4510 C CA . ILE B 1 242 ? -6.438 14.367 12.641 1 98.31 242 ILE B CA 1
ATOM 4511 C C . ILE B 1 242 ? -7.492 14.062 13.703 1 98.31 242 ILE B C 1
ATOM 4513 O O . ILE B 1 242 ? -7.488 14.656 14.781 1 98.31 242 ILE B O 1
ATOM 4517 N N . ILE B 1 243 ? -8.359 13.125 13.445 1 98.56 243 ILE B N 1
ATOM 4518 C CA . ILE B 1 243 ? -9.406 12.727 14.383 1 98.56 243 ILE B CA 1
ATOM 4519 C C . ILE B 1 243 ? -8.773 12.258 15.688 1 98.56 243 ILE B C 1
ATOM 4521 O O . ILE B 1 243 ? -9.188 12.672 16.766 1 98.56 243 ILE B O 1
ATOM 4525 N N . GLN B 1 244 ? -7.777 11.445 15.555 1 98.31 244 GLN B N 1
ATOM 4526 C CA . GLN B 1 244 ? -7.125 10.867 16.719 1 98.31 244 GLN B CA 1
ATOM 4527 C C . GLN B 1 244 ? -6.535 11.953 17.609 1 98.31 244 GLN B C 1
ATOM 4529 O O . GLN B 1 244 ? -6.586 11.852 18.844 1 98.31 244 GLN B O 1
ATOM 4534 N N . HIS B 1 245 ? -6.039 13.008 17.047 1 97 245 HIS B N 1
ATOM 4535 C CA . HIS B 1 245 ? -5.414 14.07 17.828 1 97 245 HIS B CA 1
ATOM 4536 C C . HIS B 1 245 ? -6.457 14.906 18.562 1 97 245 HIS B C 1
ATOM 4538 O O . HIS B 1 245 ? -6.145 15.562 19.547 1 97 245 HIS B O 1
ATOM 4544 N N . MET B 1 246 ? -7.641 14.836 18.078 1 97.81 246 MET B N 1
ATOM 4545 C CA . MET B 1 246 ? -8.664 15.711 18.656 1 97.81 246 MET B CA 1
ATOM 4546 C C . MET B 1 246 ? -9.617 14.922 19.531 1 97.81 246 MET B C 1
ATOM 4548 O O . MET B 1 246 ? -10.461 15.5 20.219 1 97.81 246 MET B O 1
ATOM 4552 N N . ILE B 1 247 ? -9.484 13.664 19.609 1 97 247 ILE B N 1
ATOM 4553 C CA . ILE B 1 247 ? -10.484 12.742 20.141 1 97 247 ILE B CA 1
ATOM 4554 C C . ILE B 1 247 ? -10.68 12.984 21.625 1 97 247 ILE B C 1
ATOM 4556 O O . ILE B 1 247 ? -11.773 12.773 22.156 1 97 247 ILE B O 1
ATOM 4560 N N . ASP B 1 248 ? -9.719 13.492 22.359 1 95 248 ASP B N 1
ATOM 4561 C CA . ASP B 1 248 ? -9.789 13.641 23.812 1 95 248 ASP B CA 1
ATOM 4562 C C . ASP B 1 248 ? -10.523 14.93 24.188 1 95 248 ASP B C 1
ATOM 4564 O O . ASP B 1 248 ? -10.828 15.141 25.359 1 95 248 ASP B O 1
ATOM 4568 N N . HIS B 1 249 ? -10.797 15.766 23.234 1 96.56 249 HIS B N 1
ATOM 4569 C CA . HIS B 1 249 ? -11.555 16.984 23.5 1 96.56 249 HIS B CA 1
ATOM 4570 C C . HIS B 1 249 ? -13.055 16.703 23.547 1 96.56 249 HIS B C 1
ATOM 4572 O O . HIS B 1 249 ? -13.594 16.047 22.641 1 96.56 249 HIS B O 1
ATOM 4578 N N . GLU B 1 250 ? -13.734 17.25 24.5 1 96.75 250 GLU B N 1
ATOM 4579 C CA . GLU B 1 250 ? -15.141 16.969 24.75 1 96.75 250 GLU B CA 1
ATOM 4580 C C . GLU B 1 250 ? -16 17.328 23.547 1 96.75 250 GLU B C 1
ATOM 4582 O O . GLU B 1 250 ? -16.906 16.578 23.172 1 96.75 250 GLU B O 1
ATOM 4587 N N . LYS B 1 251 ? -15.719 18.422 23.047 1 97.75 251 LYS B N 1
ATOM 4588 C CA . LYS B 1 251 ? -16.5 18.844 21.891 1 97.75 251 LYS B CA 1
ATOM 4589 C C . LYS B 1 251 ? -16.359 17.859 20.734 1 97.75 251 LYS B C 1
ATOM 4591 O O . LYS B 1 251 ? -17.359 17.5 20.094 1 97.75 251 LYS B O 1
ATOM 4596 N N . MET B 1 252 ? -15.148 17.469 20.469 1 97.81 252 MET B N 1
ATOM 4597 C CA . MET B 1 252 ? -14.914 16.516 19.375 1 97.81 252 MET B CA 1
ATOM 4598 C C . MET B 1 252 ? -15.602 15.188 19.656 1 97.81 252 MET B C 1
ATOM 4600 O O . MET B 1 252 ? -16.219 14.609 18.766 1 97.81 252 MET B O 1
ATOM 4604 N N . MET B 1 253 ? -15.523 14.719 20.875 1 97.88 253 MET B N 1
ATOM 4605 C CA . MET B 1 253 ? -16.172 13.461 21.25 1 97.88 253 MET B CA 1
ATOM 4606 C C . MET B 1 253 ? -17.672 13.531 21.016 1 97.88 253 MET B C 1
ATOM 4608 O O . MET B 1 253 ? -18.266 12.594 20.484 1 97.88 253 MET B O 1
ATOM 4612 N N . ARG B 1 254 ? -18.219 14.641 21.344 1 98 254 ARG B N 1
ATOM 4613 C CA . ARG B 1 254 ? -19.641 14.836 21.125 1 98 254 ARG B CA 1
ATOM 4614 C C . ARG B 1 254 ? -19.984 14.773 19.641 1 98 254 ARG B C 1
ATOM 4616 O O . ARG B 1 254 ? -20.984 14.164 19.266 1 98 254 ARG B O 1
ATOM 4623 N N . LEU B 1 255 ? -19.188 15.367 18.891 1 98.44 255 LEU B N 1
ATOM 4624 C CA . LEU B 1 255 ? -19.422 15.383 17.438 1 98.44 255 LEU B CA 1
ATOM 4625 C C . LEU B 1 255 ? -19.234 14 16.844 1 98.44 255 LEU B C 1
ATOM 4627 O O . LEU B 1 255 ? -20 13.578 15.977 1 98.44 255 LEU B O 1
ATOM 4631 N N . LEU B 1 256 ? -18.219 13.281 17.266 1 98.5 256 LEU B N 1
ATOM 4632 C CA . LEU B 1 256 ? -17.922 11.953 16.75 1 98.5 256 LEU B CA 1
ATOM 4633 C C . LEU B 1 256 ? -19.031 10.977 17.062 1 98.5 256 LEU B C 1
ATOM 4635 O O . LEU B 1 256 ? -19.312 10.055 16.297 1 98.5 256 LEU B O 1
ATOM 4639 N N . LYS B 1 257 ? -19.719 11.172 18.188 1 98.06 257 LYS B N 1
ATOM 4640 C CA . LYS B 1 257 ? -20.797 10.273 18.625 1 98.06 257 LYS B CA 1
ATOM 4641 C C . LYS B 1 257 ? -21.969 10.305 17.656 1 98.06 257 LYS B C 1
ATOM 4643 O O . LYS B 1 257 ? -22.766 9.367 17.609 1 98.06 257 LYS B O 1
ATOM 4648 N N . CYS B 1 258 ? -22.016 11.289 16.875 1 98 258 CYS B N 1
ATOM 4649 C CA . CYS B 1 258 ? -23.062 11.383 15.859 1 98 258 CYS B CA 1
ATOM 4650 C C . CYS B 1 258 ? -22.734 10.5 14.656 1 98 258 CYS B C 1
ATOM 4652 O O . CYS B 1 258 ? -23.547 10.352 13.75 1 98 258 CYS B O 1
ATOM 4654 N N . HIS B 1 259 ? -21.578 9.891 14.688 1 98.06 259 HIS B N 1
ATOM 4655 C CA . HIS B 1 259 ? -21.125 9.109 13.539 1 98.06 259 HIS B CA 1
ATOM 4656 C C . HIS B 1 259 ? -20.547 7.77 13.969 1 98.06 259 HIS B C 1
ATOM 4658 O O . HIS B 1 259 ? -19.531 7.332 13.438 1 98.06 259 HIS B O 1
ATOM 4664 N N . ILE B 1 260 ? -21.125 7.121 14.922 1 97.94 260 ILE B N 1
ATOM 4665 C CA . ILE B 1 260 ? -20.594 5.91 15.531 1 97.94 260 ILE B CA 1
ATOM 4666 C C . ILE B 1 260 ? -20.484 4.805 14.484 1 97.94 260 ILE B C 1
ATOM 4668 O O . ILE B 1 260 ? -19.469 4.125 14.391 1 97.94 260 ILE B O 1
ATOM 4672 N N . ARG B 1 261 ? -21.484 4.691 13.664 1 96.94 261 ARG B N 1
ATOM 4673 C CA . ARG B 1 261 ? -21.5 3.625 12.664 1 96.94 261 ARG B CA 1
ATOM 4674 C C . ARG B 1 261 ? -20.375 3.814 11.641 1 96.94 261 ARG B C 1
ATOM 4676 O O . ARG B 1 261 ? -19.688 2.857 11.289 1 96.94 261 ARG B O 1
ATOM 4683 N N . GLU B 1 262 ? -20.266 5.02 11.211 1 97.62 262 GLU B N 1
ATOM 4684 C CA . GLU B 1 262 ? -19.234 5.336 10.227 1 97.62 262 GLU B CA 1
ATOM 4685 C C . GLU B 1 262 ? -17.828 5.164 10.82 1 97.62 262 GLU B C 1
ATOM 4687 O O . GLU B 1 262 ? -16.922 4.711 10.133 1 97.62 262 GLU B O 1
ATOM 4692 N N . ILE B 1 263 ? -17.656 5.523 12.016 1 98.38 263 ILE B N 1
ATOM 4693 C CA . ILE B 1 263 ? -16.375 5.41 12.695 1 98.38 263 ILE B CA 1
ATOM 4694 C C . ILE B 1 263 ? -16.031 3.939 12.898 1 98.38 263 ILE B C 1
ATOM 4696 O O . ILE B 1 263 ? -14.883 3.529 12.672 1 98.38 263 ILE B O 1
ATOM 4700 N N . GLN B 1 264 ? -17.031 3.16 13.242 1 97 264 GLN B N 1
ATOM 4701 C CA . GLN B 1 264 ? -16.812 1.721 13.352 1 97 264 GLN B CA 1
ATOM 4702 C C . GLN B 1 264 ? -16.344 1.131 12.031 1 97 264 GLN B C 1
ATOM 4704 O O . GLN B 1 264 ? -15.406 0.33 12 1 97 264 GLN B O 1
ATOM 4709 N N . ALA B 1 265 ? -17 1.589 11.07 1 97.25 265 ALA B N 1
ATOM 4710 C CA . ALA B 1 265 ? -16.688 1.058 9.742 1 97.25 265 ALA B CA 1
ATOM 4711 C C . ALA B 1 265 ? -15.266 1.394 9.336 1 97.25 265 ALA B C 1
ATOM 4713 O O . ALA B 1 265 ? -14.531 0.533 8.836 1 97.25 265 ALA B O 1
ATOM 4714 N N . TYR B 1 266 ? -14.844 2.68 9.508 1 97.56 266 TYR B N 1
ATOM 4715 C CA . TYR B 1 266 ? -13.492 2.979 9.031 1 97.56 266 TYR B CA 1
ATOM 4716 C C . TYR B 1 266 ? -12.445 2.334 9.922 1 97.56 266 TYR B C 1
ATOM 4718 O O . TYR B 1 266 ? -11.344 2.002 9.461 1 97.56 266 TYR B O 1
ATOM 4726 N N . LEU B 1 267 ? -12.75 2.096 11.289 1 98.06 267 LEU B N 1
ATOM 4727 C CA . LEU B 1 267 ? -11.812 1.396 12.164 1 98.06 267 LEU B CA 1
ATOM 4728 C C . LEU B 1 267 ? -11.633 -0.051 11.719 1 98.06 267 LEU B C 1
ATOM 4730 O O . LEU B 1 267 ? -10.523 -0.582 11.758 1 98.06 267 LEU B O 1
ATOM 4734 N N . GLU B 1 268 ? -12.734 -0.683 11.305 1 97.62 268 GLU B N 1
ATOM 4735 C CA . GLU B 1 268 ? -12.633 -2.045 10.789 1 97.62 268 GLU B CA 1
ATOM 4736 C C . GLU B 1 268 ? -11.711 -2.107 9.57 1 97.62 268 GLU B C 1
ATOM 4738 O O . GLU B 1 268 ? -10.906 -3.029 9.445 1 97.62 268 GLU B O 1
ATOM 4743 N N . ASN B 1 269 ? -11.875 -1.121 8.766 1 97.69 269 ASN B N 1
ATOM 4744 C CA . ASN B 1 269 ? -11.008 -1.033 7.598 1 97.69 269 ASN B CA 1
ATOM 4745 C C . ASN B 1 269 ? -9.547 -0.854 8 1 97.69 269 ASN B C 1
ATOM 4747 O O . ASN B 1 269 ? -8.656 -1.453 7.395 1 97.69 269 ASN B O 1
ATOM 4751 N N . PHE B 1 270 ? -9.281 -0.024 8.953 1 98.12 270 PHE B N 1
ATOM 4752 C CA . PHE B 1 270 ? -7.926 0.266 9.398 1 98.12 270 PHE B CA 1
ATOM 4753 C C . PHE B 1 270 ? -7.289 -0.965 10.039 1 98.12 270 PHE B C 1
ATOM 4755 O O . PHE B 1 270 ? -6.113 -1.254 9.805 1 98.12 270 PHE B O 1
ATOM 4762 N N . LEU B 1 271 ? -8.078 -1.729 10.805 1 97.31 271 LEU B N 1
ATOM 4763 C CA . LEU B 1 271 ? -7.562 -2.904 11.5 1 97.31 271 LEU B CA 1
ATOM 4764 C C . LEU B 1 271 ? -7.234 -4.016 10.508 1 97.31 271 LEU B C 1
ATOM 4766 O O . LEU B 1 271 ? -6.355 -4.844 10.766 1 97.31 271 LEU B O 1
ATOM 4770 N N . THR B 1 272 ? -7.906 -4.023 9.391 1 96.62 272 THR B N 1
ATOM 4771 C CA . THR B 1 272 ? -7.672 -5.059 8.398 1 96.62 272 THR B CA 1
ATOM 4772 C C . THR B 1 272 ? -6.715 -4.562 7.312 1 96.62 272 THR B C 1
ATOM 4774 O O . THR B 1 272 ? -6.391 -5.301 6.383 1 96.62 272 THR B O 1
ATOM 4777 N N . HIS B 1 273 ? -6.332 -3.33 7.398 1 94.62 273 HIS B N 1
ATOM 4778 C CA . HIS B 1 273 ? -5.453 -2.748 6.391 1 94.62 273 HIS B CA 1
ATOM 4779 C C . HIS B 1 273 ? -4.078 -3.41 6.406 1 94.62 273 HIS B C 1
ATOM 4781 O O . HIS B 1 273 ? -3.545 -3.715 7.477 1 94.62 273 HIS B O 1
ATOM 4787 N N . GLN B 1 274 ? -3.426 -3.506 5.305 1 90.88 274 GLN B N 1
ATOM 4788 C CA . GLN B 1 274 ? -2.152 -4.215 5.215 1 90.88 274 GLN B CA 1
ATOM 4789 C C . GLN B 1 274 ? -1.008 -3.354 5.742 1 90.88 274 GLN B C 1
ATOM 4791 O O . GLN B 1 274 ? 0.016 -3.879 6.188 1 90.88 274 GLN B O 1
ATOM 4796 N N . GLU B 1 275 ? -1.137 -2.092 5.668 1 92.56 275 GLU B N 1
ATOM 4797 C CA . GLU B 1 275 ? -0.093 -1.212 6.184 1 92.56 275 GLU B CA 1
ATOM 4798 C C . GLU B 1 275 ? -0.15 -1.12 7.707 1 92.56 275 GLU B C 1
ATOM 4800 O O . GLU B 1 275 ? -1.205 -0.833 8.273 1 92.56 275 GLU B O 1
ATOM 4805 N N . ILE B 1 276 ? 0.958 -1.23 8.336 1 93.81 276 ILE B N 1
ATOM 4806 C CA . ILE B 1 276 ? 1.084 -1.284 9.789 1 93.81 276 ILE B CA 1
ATOM 4807 C C . ILE B 1 276 ? 0.603 0.031 10.398 1 93.81 276 ILE B C 1
ATOM 4809 O O . ILE B 1 276 ? -0.039 0.036 11.453 1 93.81 276 ILE B O 1
ATOM 4813 N N . ARG B 1 277 ? 0.896 1.13 9.727 1 93.62 277 ARG B N 1
ATOM 4814 C CA . ARG B 1 277 ? 0.55 2.436 10.281 1 93.62 277 ARG B CA 1
ATOM 4815 C C . ARG B 1 277 ? -0.961 2.594 10.406 1 93.62 277 ARG B C 1
ATOM 4817 O O . ARG B 1 277 ? -1.447 3.236 11.336 1 93.62 277 ARG B O 1
ATOM 4824 N N . PHE B 1 278 ? -1.742 2.006 9.469 1 97.38 278 PHE B N 1
ATOM 4825 C CA . PHE B 1 278 ? -3.197 2.047 9.555 1 97.38 278 PHE B CA 1
ATOM 4826 C C . PHE B 1 278 ? -3.691 1.235 10.742 1 97.38 278 PHE B C 1
ATOM 4828 O O . PHE B 1 278 ? -4.559 1.688 11.492 1 97.38 278 PHE B O 1
ATOM 4835 N N . GLN B 1 279 ? -3.113 0.063 10.883 1 96.75 279 GLN B N 1
ATOM 4836 C CA . GLN B 1 279 ? -3.51 -0.803 11.992 1 96.75 279 GLN B CA 1
ATOM 4837 C C . GLN B 1 279 ? -3.209 -0.147 13.336 1 96.75 279 GLN B C 1
ATOM 4839 O O . GLN B 1 279 ? -4.066 -0.116 14.219 1 96.75 279 GLN B O 1
ATOM 4844 N N . GLN B 1 280 ? -2.074 0.389 13.461 1 96.56 280 GLN B N 1
ATOM 4845 C CA . GLN B 1 280 ? -1.662 1.031 14.711 1 96.56 280 GLN B CA 1
ATOM 4846 C C . GLN B 1 280 ? -2.555 2.227 15.031 1 96.56 280 GLN B C 1
ATOM 4848 O O . GLN B 1 280 ? -2.982 2.396 16.172 1 96.56 280 GLN B O 1
ATOM 4853 N N . LEU B 1 281 ? -2.781 3.057 14.016 1 97.81 281 LEU B N 1
ATOM 4854 C CA . LEU B 1 281 ? -3.664 4.203 14.211 1 97.81 281 LEU B CA 1
ATOM 4855 C C . LEU B 1 281 ? -5.07 3.748 14.586 1 97.81 281 LEU B C 1
ATOM 4857 O O . LEU B 1 281 ? -5.703 4.336 15.469 1 97.81 281 LEU B O 1
ATOM 4861 N N . GLY B 1 282 ? -5.582 2.701 13.953 1 98.25 282 GLY B N 1
ATOM 4862 C CA . GLY B 1 282 ? -6.883 2.143 14.281 1 98.25 282 GLY B CA 1
ATOM 4863 C C . GLY B 1 282 ? -6.98 1.665 15.719 1 98.25 282 GLY B C 1
ATOM 4864 O O . GLY B 1 282 ? -7.961 1.95 16.406 1 98.25 282 GLY B O 1
ATOM 4865 N N . ILE B 1 283 ? -5.969 0.957 16.188 1 97.88 283 ILE B N 1
ATOM 4866 C CA . ILE B 1 283 ? -5.938 0.434 17.547 1 97.88 283 ILE B CA 1
ATOM 4867 C C . ILE B 1 283 ? -5.941 1.59 18.547 1 97.88 283 ILE B C 1
ATOM 4869 O O . ILE B 1 283 ? -6.707 1.578 19.516 1 97.88 283 ILE B O 1
ATOM 4873 N N . SER B 1 284 ? -5.078 2.572 18.266 1 97 284 SER B N 1
ATOM 4874 C CA . SER B 1 284 ? -4.969 3.729 19.141 1 97 284 SER B CA 1
ATOM 4875 C C . SER B 1 284 ? -6.293 4.48 19.234 1 97 284 SER B C 1
ATOM 4877 O O . SER B 1 284 ? -6.727 4.852 20.328 1 97 284 SER B O 1
ATOM 4879 N N . THR B 1 285 ? -6.902 4.703 18.109 1 97.75 285 THR B N 1
ATOM 4880 C CA . THR B 1 285 ? -8.188 5.398 18.078 1 97.75 285 THR B CA 1
ATOM 4881 C C . THR B 1 285 ? -9.258 4.59 18.797 1 97.75 285 THR B C 1
ATOM 4883 O O . THR B 1 285 ? -10.023 5.137 19.594 1 97.75 285 THR B O 1
ATOM 4886 N N . PHE B 1 286 ? -9.336 3.283 18.547 1 97.62 286 PHE B N 1
ATOM 4887 C CA . PHE B 1 286 ? -10.258 2.383 19.219 1 97.62 286 PHE B CA 1
ATOM 4888 C C . PHE B 1 286 ? -10.117 2.498 20.734 1 97.62 286 PHE B C 1
ATOM 4890 O O . PHE B 1 286 ? -11.117 2.625 21.453 1 97.62 286 PHE B O 1
ATOM 4897 N N . SER B 1 287 ? -8.867 2.449 21.25 1 96.19 287 SER B N 1
ATOM 4898 C CA . SER B 1 287 ? -8.578 2.484 22.672 1 96.19 287 SER B CA 1
ATOM 4899 C C . SER B 1 287 ? -9.109 3.764 23.312 1 96.19 287 SER B C 1
ATOM 4901 O O . SER B 1 287 ? -9.648 3.729 24.422 1 96.19 287 SER B O 1
ATOM 4903 N N . ARG B 1 288 ? -9 4.863 22.641 1 95.38 288 ARG B N 1
ATOM 4904 C CA . ARG B 1 288 ? -9.453 6.145 23.172 1 95.38 288 ARG B CA 1
ATOM 4905 C C . ARG B 1 288 ? -10.977 6.25 23.125 1 95.38 288 ARG B C 1
ATOM 4907 O O . ARG B 1 288 ? -11.594 6.742 24.062 1 95.38 288 ARG B O 1
ATOM 4914 N N . LEU B 1 289 ? -11.578 5.727 22.062 1 97.12 289 LEU B N 1
ATOM 4915 C CA . LEU B 1 289 ? -13.023 5.805 21.906 1 97.12 289 LEU B CA 1
ATOM 4916 C C . LEU B 1 289 ? -13.734 4.848 22.859 1 97.12 289 LEU B C 1
ATOM 4918 O O . LEU B 1 289 ? -14.844 5.129 23.312 1 97.12 289 LEU B O 1
ATOM 4922 N N . GLN B 1 290 ? -13.125 3.785 23.156 1 94.81 290 GLN B N 1
ATOM 4923 C CA . GLN B 1 290 ? -13.727 2.754 23.984 1 94.81 290 GLN B CA 1
ATOM 4924 C C . GLN B 1 290 ? -13.992 3.277 25.391 1 94.81 290 GLN B C 1
ATOM 4926 O O . GLN B 1 290 ? -14.836 2.73 26.109 1 94.81 290 GLN B O 1
ATOM 4931 N N . ALA B 1 291 ? -13.305 4.316 25.781 1 92.5 291 ALA B N 1
ATOM 4932 C CA . ALA B 1 291 ? -13.508 4.922 27.094 1 92.5 291 ALA B CA 1
ATOM 4933 C C . ALA B 1 291 ? -14.875 5.59 27.172 1 92.5 291 ALA B C 1
ATOM 4935 O O . ALA B 1 291 ? -15.391 5.832 28.266 1 92.5 291 ALA B O 1
ATOM 4936 N N . ASP B 1 292 ? -15.438 5.922 26.062 1 95.19 292 ASP B N 1
ATOM 4937 C CA . ASP B 1 292 ? -16.781 6.496 26.016 1 95.19 292 ASP B CA 1
ATOM 4938 C C . ASP B 1 292 ? -17.844 5.398 26.031 1 95.19 292 ASP B C 1
ATOM 4940 O O . ASP B 1 2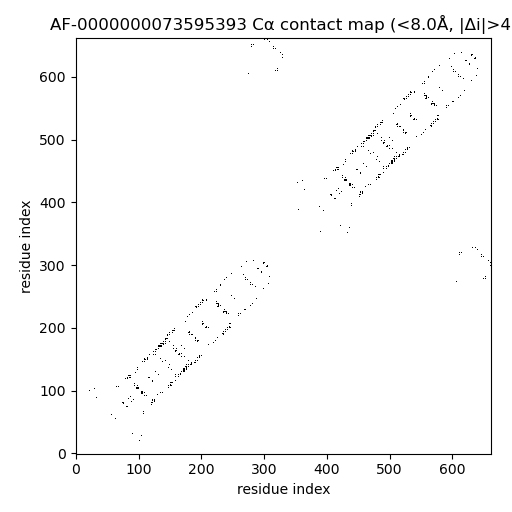92 ? -17.781 4.457 25.234 1 95.19 292 ASP B O 1
ATOM 4944 N N . PRO B 1 293 ? -18.875 5.523 26.844 1 95.19 293 PRO B N 1
ATOM 4945 C CA . PRO B 1 293 ? -19.859 4.457 27.016 1 95.19 293 PRO B CA 1
ATOM 4946 C C . PRO B 1 293 ? -20.625 4.152 25.719 1 95.19 293 PRO B C 1
ATOM 4948 O O . PRO B 1 293 ? -20.953 2.994 25.469 1 95.19 293 PRO B O 1
ATOM 4951 N N . GLU B 1 294 ? -20.953 5.105 24.984 1 96.38 294 GLU B N 1
ATOM 4952 C CA . GLU B 1 294 ? -21.703 4.867 23.75 1 96.38 294 GLU B CA 1
ATOM 4953 C C . GLU B 1 294 ? -20.859 4.102 22.734 1 96.38 294 GLU B C 1
ATOM 4955 O O . GLU B 1 294 ? -21.344 3.166 22.094 1 96.38 294 GLU B O 1
ATOM 4960 N N . PHE B 1 295 ? -19.641 4.496 22.594 1 96.31 295 PHE B N 1
ATOM 4961 C CA . PHE B 1 295 ? -18.734 3.777 21.719 1 96.31 295 PHE B CA 1
ATOM 4962 C C . PHE B 1 295 ? -18.469 2.373 22.25 1 96.31 295 PHE B C 1
ATOM 4964 O O . PHE B 1 295 ? -18.438 1.41 21.484 1 96.31 295 PHE B O 1
ATOM 4971 N N . SER B 1 296 ? -18.234 2.258 23.562 1 94.94 296 SER B N 1
ATOM 4972 C CA . SER B 1 296 ? -18 0.957 24.172 1 94.94 296 SER B CA 1
ATOM 4973 C C . SER B 1 296 ? -19.125 -0.023 23.859 1 94.94 296 SER B C 1
ATOM 4975 O O . SER B 1 296 ? -18.859 -1.179 23.516 1 94.94 296 SER B O 1
ATOM 4977 N N . LEU B 1 297 ? -20.328 0.463 23.984 1 94.88 297 LEU B N 1
ATOM 4978 C CA . LEU B 1 297 ? -21.5 -0.37 23.688 1 94.88 297 LEU B CA 1
ATOM 4979 C C . LEU B 1 297 ? -21.516 -0.781 22.219 1 94.88 297 LEU B C 1
ATOM 4981 O O . LEU B 1 297 ? -21.766 -1.947 21.906 1 94.88 297 LEU B O 1
ATOM 4985 N N . ALA B 1 298 ? -21.25 0.125 21.359 1 94.62 298 ALA B N 1
ATOM 4986 C CA . ALA B 1 298 ? -21.25 -0.154 19.922 1 94.62 298 ALA B CA 1
ATOM 4987 C C . ALA B 1 298 ? -20.156 -1.156 19.562 1 94.62 298 ALA B C 1
ATOM 4989 O O . ALA B 1 298 ? -20.375 -2.059 18.75 1 94.62 298 ALA B O 1
ATOM 4990 N N . PHE B 1 299 ? -19.016 -1.026 20.141 1 94.5 299 PHE B N 1
ATOM 4991 C CA . PHE B 1 299 ? -17.875 -1.884 19.844 1 94.5 299 PHE B CA 1
ATOM 4992 C C . PHE B 1 299 ? -18.125 -3.311 20.312 1 94.5 299 PHE B C 1
ATOM 4994 O O . PHE B 1 299 ? -17.703 -4.27 19.672 1 94.5 299 PHE B O 1
ATOM 5001 N N . ARG B 1 300 ? -18.797 -3.484 21.422 1 90.75 300 ARG B N 1
ATOM 5002 C CA . ARG B 1 300 ? -19.109 -4.801 21.969 1 90.75 300 ARG B CA 1
ATOM 5003 C C . ARG B 1 300 ? -20 -5.586 21.016 1 90.75 300 ARG B C 1
ATOM 5005 O O . ARG B 1 300 ? -19.906 -6.812 20.938 1 90.75 300 ARG B O 1
ATOM 5012 N N . LYS B 1 301 ? -20.781 -4.887 20.281 1 87.44 301 LYS B N 1
ATOM 5013 C CA . LYS B 1 301 ? -21.734 -5.512 19.375 1 87.44 301 LYS B CA 1
ATOM 5014 C C . LYS B 1 301 ? -21.125 -5.703 17.984 1 87.44 301 LYS B C 1
ATOM 5016 O O . LYS B 1 301 ? -21.797 -6.133 17.062 1 87.44 301 LYS B O 1
ATOM 5021 N N . SER B 1 302 ? -19.906 -5.422 17.844 1 88.12 302 SER B N 1
ATOM 5022 C CA . SER B 1 302 ? -19.281 -5.422 16.516 1 88.12 302 SER B CA 1
ATOM 5023 C C . SER B 1 302 ? -18.188 -6.484 16.438 1 88.12 302 SER B C 1
ATOM 5025 O O . SER B 1 302 ? -18.047 -7.312 17.328 1 88.12 302 SER B O 1
ATOM 5027 N N . GLN B 1 303 ? -17.531 -6.496 15.242 1 91.5 303 GLN B N 1
ATOM 5028 C CA . GLN B 1 303 ? -16.453 -7.453 15.008 1 91.5 303 GLN B CA 1
ATOM 5029 C C . GLN B 1 303 ? -15.109 -6.898 15.461 1 91.5 303 GLN B C 1
ATOM 5031 O O . GLN B 1 303 ? -14.055 -7.434 15.109 1 91.5 303 GLN B O 1
ATOM 5036 N N . MET B 1 304 ? -15.164 -5.82 16.266 1 93.06 304 MET B N 1
ATOM 5037 C CA . MET B 1 304 ? -13.945 -5.125 16.656 1 93.06 304 MET B CA 1
ATOM 5038 C C . MET B 1 304 ? -13.023 -6.047 17.453 1 93.06 304 MET B C 1
ATOM 5040 O O . MET B 1 304 ? -11.82 -6.109 17.188 1 93.06 304 MET B O 1
ATOM 5044 N N . ALA B 1 305 ? -13.555 -6.789 18.328 1 91.62 305 ALA B N 1
ATOM 5045 C CA . ALA B 1 305 ? -12.766 -7.688 19.156 1 91.62 305 ALA B CA 1
ATOM 5046 C C . ALA B 1 305 ? -12.055 -8.742 18.312 1 91.62 305 ALA B C 1
ATOM 5048 O O . ALA B 1 305 ? -10.883 -9.039 18.531 1 91.62 305 ALA B O 1
ATOM 5049 N N . LYS B 1 306 ? -12.812 -9.258 17.406 1 95 306 LYS B N 1
ATOM 5050 C CA . LYS B 1 306 ? -12.242 -10.266 16.516 1 95 306 LYS B CA 1
ATOM 5051 C C . LYS B 1 306 ? -11.102 -9.68 15.688 1 95 306 LYS B C 1
ATOM 5053 O O . LYS B 1 306 ? -10.062 -10.328 15.516 1 95 306 LYS B O 1
ATOM 5058 N N . LEU B 1 307 ? -11.32 -8.492 15.242 1 96.19 307 LEU B N 1
ATOM 5059 C CA . LEU B 1 307 ? -10.32 -7.848 14.406 1 96.19 307 LEU B CA 1
ATOM 5060 C C . LEU B 1 307 ? -9.07 -7.52 15.211 1 96.19 307 LEU B C 1
ATOM 5062 O O . LEU B 1 307 ? -7.949 -7.688 14.719 1 96.19 307 LEU B O 1
ATOM 5066 N N . LEU B 1 308 ? -9.242 -7.098 16.406 1 95.94 308 LEU B N 1
ATOM 5067 C CA . LEU B 1 308 ? -8.109 -6.828 17.281 1 95.94 308 LEU B CA 1
ATOM 5068 C C . LEU B 1 308 ? -7.312 -8.102 17.547 1 95.94 308 LEU B C 1
ATOM 5070 O O . LEU B 1 308 ? -6.082 -8.078 17.562 1 95.94 308 LEU B O 1
ATOM 5074 N N . GLN B 1 309 ? -8.016 -9.203 17.703 1 94.88 309 GLN B N 1
ATOM 5075 C CA . GLN B 1 309 ? -7.359 -10.492 17.906 1 94.88 309 GLN B CA 1
ATOM 5076 C C . GLN B 1 309 ? -6.562 -10.906 16.672 1 94.88 309 GLN B C 1
ATOM 5078 O O . GLN B 1 309 ? -5.48 -11.492 16.797 1 94.88 309 GLN B O 1
ATOM 5083 N N . GLN B 1 310 ? -7.121 -10.586 15.602 1 95.69 310 GLN B N 1
ATOM 5084 C CA . GLN B 1 310 ? -6.418 -10.906 14.367 1 95.69 310 GLN B CA 1
ATOM 5085 C C . GLN B 1 310 ? -5.113 -10.125 14.25 1 95.69 310 GLN B C 1
ATOM 5087 O O . GLN B 1 310 ? -4.082 -10.68 13.859 1 95.69 310 GLN B O 1
ATOM 5092 N N . VAL B 1 311 ? -5.168 -8.852 14.586 1 96.44 311 VAL B N 1
ATOM 5093 C CA . VAL B 1 311 ? -3.953 -8.039 14.562 1 96.44 311 VAL B CA 1
ATOM 5094 C C . VAL B 1 311 ? -2.959 -8.57 15.594 1 96.44 311 VAL B C 1
ATOM 5096 O O . VAL B 1 311 ? -1.751 -8.594 15.344 1 96.44 311 VAL B O 1
ATOM 5099 N N . ARG B 1 312 ? -3.453 -9.008 16.734 1 95.94 312 ARG B N 1
ATOM 5100 C CA . ARG B 1 312 ? -2.594 -9.586 17.766 1 95.94 312 ARG B CA 1
ATOM 5101 C C . ARG B 1 312 ? -1.883 -10.828 17.25 1 95.94 312 ARG B C 1
ATOM 5103 O O . ARG B 1 312 ? -0.674 -10.984 17.438 1 95.94 312 ARG B O 1
ATOM 5110 N N . GLN B 1 313 ? -2.627 -11.664 16.562 1 95.94 313 GLN B N 1
ATOM 5111 C CA . GLN B 1 313 ? -2.047 -12.883 16.016 1 95.94 313 GLN B CA 1
ATOM 5112 C C . GLN B 1 313 ? -0.972 -12.562 14.984 1 95.94 313 GLN B C 1
ATOM 5114 O O . GLN B 1 313 ? 0.086 -13.195 14.961 1 95.94 313 GLN B O 1
ATOM 5119 N N . GLN B 1 314 ? -1.345 -11.648 14.227 1 95.31 314 GLN B N 1
ATOM 5120 C CA . GLN B 1 314 ? -0.391 -11.219 13.211 1 95.31 314 GLN B CA 1
ATOM 5121 C C . GLN B 1 314 ? 0.886 -10.68 13.844 1 95.31 314 GLN B C 1
ATOM 5123 O O . GLN B 1 314 ? 1.989 -10.953 13.367 1 95.31 314 GLN B O 1
ATOM 5128 N N . THR B 1 315 ? 0.793 -9.891 14.844 1 95.62 315 THR B N 1
ATOM 5129 C CA . THR B 1 315 ? 1.922 -9.305 15.562 1 95.62 315 THR B CA 1
ATOM 5130 C C . THR B 1 315 ? 2.758 -10.391 16.234 1 95.62 315 THR B C 1
ATOM 5132 O O . THR B 1 315 ? 3.99 -10.336 16.203 1 95.62 315 THR B O 1
ATOM 5135 N N . GLU B 1 316 ? 2.084 -11.367 16.766 1 95.44 316 GLU B N 1
ATOM 5136 C CA . GLU B 1 316 ? 2.77 -12.5 17.391 1 95.44 316 GLU B CA 1
ATOM 5137 C C . GLU B 1 316 ? 3.555 -13.297 16.359 1 95.44 316 GLU B C 1
ATOM 5139 O O . GLU B 1 316 ? 4.668 -13.758 16.641 1 95.44 316 GLU B O 1
ATOM 5144 N N . GLU B 1 317 ? 2.945 -13.484 15.266 1 95.31 317 GLU B N 1
ATOM 5145 C CA . GLU B 1 317 ? 3.633 -14.18 14.18 1 95.31 317 GLU B CA 1
ATOM 5146 C C . GLU B 1 317 ? 4.914 -13.453 13.781 1 95.31 317 GLU B C 1
ATOM 5148 O O . GLU B 1 317 ? 5.945 -14.086 13.547 1 95.31 317 GLU B O 1
ATOM 5153 N N . THR B 1 318 ? 4.82 -12.164 13.68 1 95.44 318 THR B N 1
ATOM 5154 C CA . THR B 1 318 ? 6 -11.383 13.336 1 95.44 318 THR B CA 1
ATOM 5155 C C . THR B 1 318 ? 7.07 -11.516 14.414 1 95.44 318 THR B C 1
ATOM 5157 O O . THR B 1 318 ? 8.258 -11.625 14.109 1 95.44 318 THR B O 1
ATOM 5160 N N . GLN B 1 319 ? 6.617 -11.516 15.648 1 94.94 319 GLN B N 1
ATOM 5161 C CA . GLN B 1 319 ? 7.547 -11.68 16.766 1 94.94 319 GLN B CA 1
ATOM 5162 C C . GLN B 1 319 ? 8.273 -13.016 16.688 1 94.94 319 GLN B C 1
ATOM 5164 O O . GLN B 1 319 ? 9.477 -13.094 16.953 1 94.94 319 GLN B O 1
ATOM 5169 N N . GLU B 1 320 ? 7.57 -13.992 16.328 1 95.12 320 GLU B N 1
ATOM 5170 C CA . GLU B 1 320 ? 8.164 -15.32 16.203 1 95.12 320 GLU B CA 1
ATOM 5171 C C . GLU B 1 320 ? 9.195 -15.359 15.086 1 95.12 320 GLU B C 1
ATOM 5173 O O . GLU B 1 320 ? 10.281 -15.922 15.258 1 95.12 320 GLU B O 1
ATOM 5178 N N . LEU B 1 321 ? 8.867 -14.766 14.039 1 94.94 321 LEU B N 1
ATOM 5179 C CA . LEU B 1 321 ? 9.805 -14.695 12.922 1 94.94 321 LEU B CA 1
ATOM 5180 C C . LEU B 1 321 ? 11.07 -13.945 13.32 1 94.94 321 LEU B C 1
ATOM 5182 O O . LEU B 1 321 ? 12.18 -14.375 12.977 1 94.94 321 LEU B O 1
ATOM 5186 N N . LEU B 1 322 ? 10.875 -12.875 14.062 1 95.56 322 LEU B N 1
ATOM 5187 C CA . LEU B 1 322 ? 12 -12.055 14.492 1 95.56 322 LEU B CA 1
ATOM 5188 C C . LEU B 1 322 ? 12.891 -12.828 15.469 1 95.56 322 LEU B C 1
ATOM 5190 O O . LEU B 1 322 ? 14.117 -12.734 15.398 1 95.56 322 LEU B O 1
ATOM 5194 N N . ARG B 1 323 ? 12.266 -13.578 16.359 1 93.88 323 ARG B N 1
ATOM 5195 C CA . ARG B 1 323 ? 13.023 -14.391 17.312 1 93.88 323 ARG B CA 1
ATOM 5196 C C . ARG B 1 323 ? 13.922 -15.391 16.594 1 93.88 323 ARG B C 1
ATOM 5198 O O . ARG B 1 323 ? 15.094 -15.547 16.938 1 93.88 323 ARG B O 1
ATOM 5205 N N . GLU B 1 324 ? 13.391 -15.945 15.57 1 91.25 324 GLU B N 1
ATOM 5206 C CA . GLU B 1 324 ? 14.148 -16.906 14.773 1 91.25 324 GLU B CA 1
ATOM 5207 C C . GLU B 1 324 ? 15.289 -16.219 14.023 1 91.25 324 GLU B C 1
ATOM 5209 O O . GLU B 1 324 ? 16.391 -16.75 13.945 1 91.25 324 GLU B O 1
ATOM 5214 N N . ALA B 1 325 ? 15.07 -15.062 13.531 1 92.31 325 ALA B N 1
ATOM 5215 C CA . ALA B 1 325 ? 16.047 -14.344 12.711 1 92.31 325 ALA B CA 1
ATOM 5216 C C . ALA B 1 325 ? 17.156 -13.75 13.562 1 92.31 325 ALA B C 1
ATOM 5218 O O . ALA B 1 325 ? 18.312 -13.727 13.148 1 92.31 325 ALA B O 1
ATOM 5219 N N . LEU B 1 326 ? 16.844 -13.273 14.75 1 89.69 326 LEU B N 1
ATOM 5220 C CA . LEU B 1 326 ? 17.797 -12.578 15.594 1 89.69 326 LEU B CA 1
ATOM 5221 C C . LEU B 1 326 ? 18.594 -13.562 16.438 1 89.69 326 LEU B C 1
ATOM 5223 O O . LEU B 1 326 ? 19.688 -13.242 16.922 1 89.69 326 LEU B O 1
ATOM 5227 N N . CYS B 1 327 ? 18.078 -14.734 16.719 1 78.19 327 CYS B N 1
ATOM 5228 C CA . CYS B 1 327 ? 18.844 -15.742 17.438 1 78.19 327 CYS B CA 1
ATOM 5229 C C . CYS B 1 327 ? 20.094 -16.141 16.656 1 78.19 327 CYS B C 1
ATOM 5231 O O . CYS B 1 327 ? 21.156 -16.391 17.234 1 78.19 327 CYS B O 1
ATOM 5233 N N . HIS B 1 328 ? 20.078 -16.094 15.406 1 65.88 328 HIS B N 1
ATOM 5234 C CA . HIS B 1 328 ? 21.203 -16.516 14.578 1 65.88 328 HIS B CA 1
ATOM 5235 C C . HIS B 1 328 ? 22.219 -15.406 14.414 1 65.88 328 HIS B C 1
ATOM 5237 O O . HIS B 1 328 ? 23.359 -15.648 14.016 1 65.88 328 HIS B O 1
ATOM 5243 N N . THR B 1 329 ? 21.891 -14.117 14.648 1 63.06 329 THR B N 1
ATOM 5244 C CA . THR B 1 329 ? 22.844 -13.016 14.492 1 63.06 329 THR B CA 1
ATOM 5245 C C . THR B 1 329 ? 23.734 -12.883 15.727 1 63.06 329 THR B C 1
ATOM 5247 O O . THR B 1 329 ? 24.844 -12.367 15.641 1 63.06 329 THR B O 1
ATOM 5250 N N . GLU B 1 330 ? 23.266 -13.234 16.938 1 56.06 330 GLU B N 1
ATOM 5251 C CA . GLU B 1 330 ? 24.062 -13.133 18.156 1 56.06 330 GLU B CA 1
ATOM 5252 C C . GLU B 1 330 ? 25.016 -14.312 18.312 1 56.06 330 GLU B C 1
ATOM 5254 O O . GLU B 1 330 ? 25.969 -14.258 19.078 1 56.06 330 GLU B O 1
ATOM 5259 N N . SER B 1 331 ? 24.875 -15.391 17.484 1 47.66 331 SER B N 1
ATOM 5260 C CA . SER B 1 331 ? 25.859 -16.453 17.641 1 47.66 331 SER B CA 1
ATOM 5261 C C . SER B 1 331 ? 27 -16.297 16.641 1 47.66 331 SER B C 1
ATOM 5263 O O . SER B 1 331 ? 26.797 -15.852 15.516 1 47.66 331 SER B O 1
#

pLDDT: mean 76.82, std 26.91, range [18.72, 98.69]

Foldseek 3Di:
DCVPPPDDPPPPDDPDPPPPDVQPPLVVLLVVLVVVVVPPPPVPPPPPVVPPPPPPPDSDLPCLQVVLVVVLVPQDPDLQVSQVCCQPPNQVSLLVQCPDPDPSSVLSSLQSLLSQLQDPSNLVSNLDQSNLQSLLVSLVVCLADLSSLQSSLSSLQSNCDPVRVVSNLPYSNLVSLLSNLLRYDLVRPSNLSSLVSLLVSLVDVSNLVSNLVVDDLSSLVSLLVQLQPCVSPRSNLSSLSSLLSNCPPPSSVVSCLVPLVSNVNSLLVLLPPPDPSSNVSSVSSLVSNCVDPSNVVVCVPDCNVVSVVVSVVVVVVVVVVVVVVVVVVVD/DDPPPPDDDPPPDDPDCPPPDPQDPLVVLLVVLVVVVPPPPPVPPPDPVVPPPPPPPDSGLPCLQVVLVVVLVPQDPDLQVSQCCCQPPNQVSLLVQCPDPDPSSVLSSLQSLLSQLQDPSNLVSNLDQSNLQSLLVSLVVCLADLSSLQSSLSSLQSNCDPVRVVSNLPYSNLVSLLSNLLRYDLVRPSNLSSLVSLLVSLVDPSNLVSNLVVDDLSSLVSLLVQLQPCVSPRSNLSSLSSLLSNCPPPSSVVSCLVPLVSNVNSLLVLLPPPDPSSNVSSVSSLVSNCVDPSNVVVCVPDCNVVSVVVSVVVVVVVVVVVCVVVVVVVD

Nearest PDB structures (foldseek):
  3t7u-assembly2_B  TM=6.811E-01  e=3.241E-04  Homo sapiens
  1th1-assembly2_B  TM=5.677E-01  e=1.916E-03  Homo sapiens
  7n6g-assembly1_1E  TM=5.999E-01  e=2.984E-02  Chlamydomonas reinhardtii
  3ebb-assembly2_C  TM=4.891E-01  e=1.178E-01  Homo sapiens
  6tgc-assembly1_B  TM=6.510E-01  e=6.421E-01  Homo sapiens

Secondary structure (DSSP, 8-state):
--------------------GGGTHHHHHHHHHHHHHHHS-SSS---STT-S------SSTTSHHHHHHHHHTTS-SSHHHHHHHIIIIIHHHHHHHHT-S-HHHHHHHHHHHHHHHTSHHHHHHH-SHHHHHHHHHHHHH-TT-HHHHHHHHHHHHHH--TTTHHHHHHTTHHHHHHHHHHHS-TTSTHHHHHHHHHHHHTTSHHHHHHHHHH--HHHHHHHHHHHT-TTSHHHHHHHHHHHHHHTTSHHHHHHHGGGHHHHHHHHHHHHT-SBHHHHHHHHHHHHHHTTSHHHHHHHHTSSHHHHHHHHHHHHHHHHHHHHHHHHHHH-/--------------------GGGSHHHHHHHHHHHHHHHS--SS---STT-S------SSTTSHHHHHHHHHTTPPSSHHHHHHHIIIIIHHHHHHHHT-S-HHHHHHHHHHHHHHHTSHHHHHHH-SHHHHHHHHHHHHH-TT-HHHHHHHHHHHHHH--TTTHHHHHHTTHHHHHHHHHHHS-TTSTHHHHHHHHHHHHTTSHHHHHHHHHH--HHHHHHHHHHHT-TTSHHHHHHHHHHHHHHTTSHHHHHHHGGGHHHHHHHHHHHHT-SBHHHHHHHHHHHHHHTTSHHHHHHHHTSSHHHHHHHHHHHHHHHHHHHHHHHHHHH-

Radius of gyration: 31.46 Å; Cα contacts (8 Å, |Δi|>4): 743; chains: 2; bounding box: 67×80×79 Å

Sequence (662 aa):
MKHSENAPRFFSPRFKRTQGHKKKGVRSCFQTCIDLLAKRSPQMRFNSYSQVPSVVPSHRDRDIPSNLITFHHHLPKPADTQAEMVSQDILPKLCSLLASGSEAVRRASVALLWILSQHPHNQDALVCAELLQSLGTLLSAHTTDPVIAGHAACIIKNLSLSKNRERIIESPCVEGLLQALLSIDIREDSLHYVTSCLAELTKEEGATLRMVQRMDEPLTKCLVRLAGQVEHTEPSFQAASIIQHMIDHEKMMRLLKCHIREIQAYLENFLTHQEIRFQQLGISTFSRLQADPEFSLAFRKSQMAKLLQQVRQQTEETQELLREALCHTESMKHSENAPRFFSPRFKRTQGHKKKGVRSCFQTCIDLLAKRSPQMRFNSYSQVPSVVPSHRDRDIPSNLITFHHHLPKPADTQAEMVSQDILPKLCSLLASGSEAVRRASVALLWILSQHPHNQDALVCAELLQSLGTLLSAHTTDPVIAGHAACIIKNLSLSKNRERIIESPCVEGLLQALLSIDIREDSLHYVTSCLAELTKEEGATLRMVQRMDEPLTKCLVRLAGQVEHTEPSFQAASIIQHMIDHEKMMRLLKCHIREIQAYLENFLTHQEIRFQQLGISTFSRLQADPEFSLAFRKSQMAKLLQQVRQQTEETQELLREALCHTES

InterPro domains:
  IPR000225 Armadillo [SM00185] (78-118)
  IPR000225 Armadillo [SM00185] (119-161)
  IPR011989 Armadillo-like helical [G3DSA:1.25.10.10] (27-329)
  IPR016024 Armadillo-type fold [SSF48371] (79-318)
  IPR045156 Vacuolar protein 8 [PTHR47249] (80-310)

Organism: Cairina moschata (NCBI:txid8855)

Solvent-accessible surface area (backbone atoms only — not comparable to full-atom values): 36194 Å² total; per-residue (Å²): 134,83,81,76,76,81,72,88,77,78,82,78,80,81,81,80,84,70,93,73,80,82,50,64,74,66,49,57,60,57,50,44,58,54,48,60,61,60,66,72,58,70,85,62,69,74,61,81,79,71,74,58,74,80,74,64,86,59,86,62,92,75,56,62,65,62,53,53,57,55,47,70,73,61,60,64,75,60,56,66,64,38,17,50,46,41,38,72,58,44,42,60,53,43,48,55,36,47,68,42,92,44,64,68,50,24,46,46,36,42,49,47,50,31,60,49,32,73,36,77,59,29,26,68,44,51,66,40,72,67,48,39,41,44,51,10,49,43,27,57,73,40,28,68,38,50,68,52,39,23,32,50,25,48,29,51,50,54,40,50,40,84,91,39,36,62,61,46,54,74,33,46,36,59,59,11,47,52,44,23,62,72,47,42,54,85,88,40,69,29,43,42,36,36,32,49,33,49,32,59,43,34,75,35,68,67,35,30,52,54,49,58,72,67,58,46,67,68,55,48,51,47,36,50,52,38,28,49,36,60,92,44,48,66,39,8,52,24,27,43,50,38,47,53,62,39,47,86,39,68,69,46,42,59,56,49,62,77,38,51,69,57,50,50,50,27,36,54,50,21,45,68,38,59,35,49,69,42,26,49,51,26,42,51,41,47,42,62,44,47,74,38,68,70,48,33,56,54,44,70,75,47,66,52,63,60,43,53,49,49,47,48,50,52,45,49,52,46,50,53,43,48,52,60,37,50,58,62,68,80,100,139,82,81,76,77,78,72,89,80,84,78,80,78,83,81,82,80,84,73,76,80,83,47,66,75,66,52,58,60,58,50,45,58,53,48,58,61,59,67,72,59,71,83,60,71,75,63,80,79,68,76,57,74,80,75,64,84,58,85,62,90,77,54,60,68,62,53,54,59,56,47,70,73,61,60,66,93,52,60,65,64,42,17,50,46,41,40,71,58,44,42,60,52,43,47,55,36,44,68,42,91,43,64,69,51,24,47,49,36,41,48,48,50,30,60,49,32,71,36,75,57,31,26,67,45,52,67,40,71,66,48,41,41,44,51,10,49,45,26,57,74,41,30,69,37,50,68,52,39,22,34,50,24,48,30,51,50,52,39,48,40,84,91,38,35,63,61,46,55,74,33,47,37,60,59,11,46,53,46,23,63,71,48,42,55,86,88,39,69,27,44,43,37,35,32,49,34,51,33,58,43,36,75,35,69,68,35,31,51,54,48,59,71,66,56,47,69,69,56,49,51,47,37,52,51,38,28,48,35,59,90,46,48,66,38,8,51,26,28,43,50,40,49,53,63,38,48,86,39,67,68,45,41,57,58,49,62,76,37,52,69,57,50,51,50,27,37,53,49,20,46,67,39,61,35,50,68,42,25,47,51,27,41,50,42,49,43,61,44,45,73,37,68,70,48,33,55,52,44,70,75,47,66,53,63,60,43,53,51,49,48,50,50,51,46,49,51,46,50,50,44,47,54,59,37,51,58,61,69,79,101